Protein AF-A0AA36EM75-F1 (afdb_monomer_lite)

Radius of gyration: 27.12 Å; chains: 1; bounding box: 78×48×81 Å

Sequence (377 aa):
MSLFFTSSNNNLIIHAALSLFLTLLFSFIKITSFFLHGLHTYIHPDDVAPPNPNSSGIKAAIRRPGDATTGELKPRKKSNKFEFDENKAQIFRLKLNHNHLQSRLYFDQF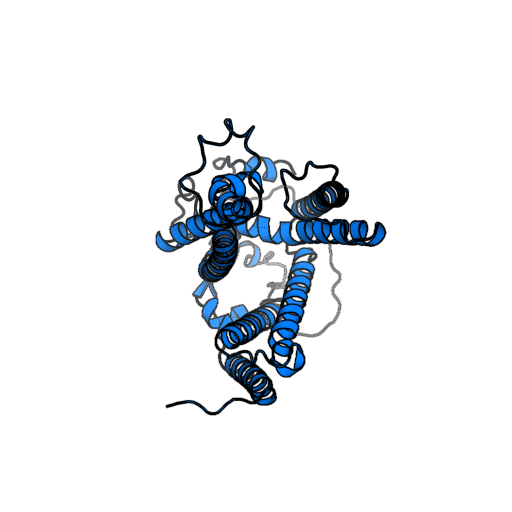RGVFNFTIVASSCLLLHNFLPSSKDSSGVLPNGTLIPILLGLLGLVRVFVTIARVSFERSASKSSEKQLSVFIGFSATVIAFLIVLQVFPNWIFDFPFESLDGYGKFCTAVFMGSLAGLLYVPATKTARAYWLGTDQIRCNLSMIHCGWFGRTLLHITYLLAIFTSLLWINPFSDLLVNKNIDTNKRSQSNHSPNIQHKDRLVGNVGMSRSDFNNFRQWCMLATGVLQMLTFRANVQMFLNEAVLSWYQRLHATCFCSPLSWFITNQ

Organism: Lactuca saligna (NCBI:txid75948)

pLDDT: mean 70.4, std 18.56, range [28.52, 93.81]

InterPro domains:
  IPR019395 Transmembrane protein 161A/B [PTHR13624] (7-363)

Foldseek 3Di:
DDDPDPFLVSLLVVLVVLLVVLLVVLVVDVVVCVLQFFFKFKDWLVLVDDDDPPDPDNPRVQDDDDDDDDDDDDDDDDDPDDDDDPVSTDIDIDGDDSVNLVSDPCSVLVSVLVSLVVSLVVSVVVLVVDDADPPDPDCRSRSVVSSVVSVVVSVVSVLVSLQVQLPDPPNDDPVLLVVLVVQLVVQLVVQLCVLVCVDPCQWAVDPNVVADPVRSNVVSNVRSNVSSSVSSVVVLLVQLLCLAAVCVQPVPPVSHDPPVLNVLSVCLVVLVVVLVVLRTNVSVVLAEAPVVVVVVVCVPDDDDDDDDPPPPRHDRHDHPVVSVVVSVVSVVVSVVSCVVSVNSSVSSSSCVVVVVVVCVVCVPRDPDVCVVVVVPD

Secondary structure (DSSP, 8-state):
-------HHHHHHHHHHHHHHHHHHHHHS-HHHHHHTT-EEEE-GGGTPPP-TT------S------------------S-----GGG-PPEEEE--HHHHHTSTTHHHHHHHHHHHHHHHHHHHHHHHSPPPTT---TTTTTTHHHHHHHHHHHHHHHHHHHHHHH-TTTS-HHHHHHHHHHHHHHHHHHHHHHTT-S-TTS-----TTS-HHHHHHHHHHHHHHHHHHHHHHHHHHHHHHHHH--SS---GGG---HHHHHHHHHHHHHHHHHHHTTSHHHHHHHB-HHHHHHHHTTS--------SSTTS-SSPBPHHHHHHHHHHHHHHHHHHHHHHHHHHHHHHHHHHHHHHHHHHTTTT---TTHHHHH--

Structure (mmCIF, N/CA/C/O backbone):
data_AF-A0AA36EM75-F1
#
_entry.id   AF-A0AA36EM75-F1
#
loop_
_atom_site.group_PDB
_atom_site.id
_atom_site.type_symbol
_atom_site.label_atom_id
_atom_site.label_alt_id
_atom_site.label_comp_id
_atom_site.label_asym_id
_atom_site.label_entity_id
_atom_site.label_seq_id
_atom_site.pdbx_PDB_ins_code
_atom_site.Cartn_x
_atom_site.Cartn_y
_atom_site.Cartn_z
_atom_site.occupancy
_atom_site.B_iso_or_equiv
_atom_site.auth_seq_id
_atom_site.auth_comp_id
_atom_site.auth_asym_id
_atom_site.auth_atom_id
_atom_site.pdbx_PDB_model_num
ATOM 1 N N . MET A 1 1 ? 39.656 9.352 5.687 1.00 34.81 1 MET A N 1
ATOM 2 C CA . MET A 1 1 ? 39.609 8.131 6.519 1.00 34.81 1 MET A CA 1
ATOM 3 C C . MET A 1 1 ? 38.860 7.066 5.724 1.00 34.81 1 MET A C 1
ATOM 5 O O . MET A 1 1 ? 37.642 6.983 5.786 1.00 34.81 1 MET A O 1
ATOM 9 N N . SER A 1 2 ? 39.584 6.379 4.840 1.00 36.06 2 SER A N 1
ATOM 10 C CA . SER A 1 2 ? 39.066 5.382 3.899 1.00 36.06 2 SER A CA 1
ATOM 11 C C . SER A 1 2 ? 38.854 4.058 4.629 1.00 36.06 2 SER A C 1
ATOM 13 O O . SER A 1 2 ? 39.817 3.411 5.038 1.00 36.06 2 SER A O 1
ATOM 15 N N . LEU A 1 3 ? 37.594 3.686 4.844 1.00 40.31 3 LEU A N 1
ATOM 16 C CA . LEU A 1 3 ? 37.234 2.437 5.509 1.00 40.31 3 LEU A CA 1
ATOM 17 C C . LEU A 1 3 ? 37.529 1.246 4.587 1.00 40.31 3 LEU A C 1
ATOM 19 O O . LEU A 1 3 ? 36.891 1.053 3.556 1.00 40.31 3 LEU A O 1
ATOM 23 N N . PHE A 1 4 ? 38.522 0.462 5.002 1.00 38.91 4 PHE A N 1
ATOM 24 C CA . PHE A 1 4 ? 38.877 -0.862 4.505 1.00 38.91 4 PHE A CA 1
ATOM 25 C C . PHE A 1 4 ? 37.699 -1.840 4.655 1.00 38.91 4 PHE A C 1
ATOM 27 O O . PHE A 1 4 ? 37.578 -2.506 5.675 1.00 38.91 4 PHE A O 1
ATOM 34 N N . PHE A 1 5 ? 36.841 -1.963 3.643 1.00 41.88 5 PHE A N 1
ATOM 35 C CA . PHE A 1 5 ? 35.889 -3.079 3.532 1.00 41.88 5 PHE A CA 1
ATOM 36 C C . PHE A 1 5 ? 35.699 -3.490 2.064 1.00 41.88 5 PHE A C 1
ATOM 38 O O . PHE A 1 5 ? 34.594 -3.529 1.542 1.00 41.88 5 PHE A O 1
ATOM 45 N N . THR A 1 6 ? 36.791 -3.803 1.369 1.00 46.12 6 THR A N 1
ATOM 46 C CA . THR A 1 6 ? 36.772 -4.266 -0.030 1.00 46.12 6 THR A CA 1
ATOM 47 C C . THR A 1 6 ? 36.966 -5.778 -0.116 1.00 46.12 6 THR A C 1
ATOM 49 O O . THR A 1 6 ? 37.925 -6.267 -0.705 1.00 46.12 6 THR A O 1
ATOM 52 N N . SER A 1 7 ? 36.056 -6.539 0.491 1.00 54.28 7 SER A N 1
ATOM 53 C CA . SER A 1 7 ? 35.880 -7.951 0.151 1.00 54.28 7 SER A CA 1
ATOM 54 C C . SER A 1 7 ? 34.394 -8.252 0.085 1.00 54.28 7 SER A C 1
ATOM 56 O O . SER A 1 7 ? 33.638 -7.900 0.985 1.00 54.28 7 SER A O 1
ATOM 58 N N . SER A 1 8 ? 33.985 -8.897 -0.998 1.00 57.06 8 SER A N 1
ATOM 59 C CA . SER A 1 8 ? 32.617 -9.314 -1.299 1.00 57.06 8 SER A CA 1
ATOM 60 C C . SER A 1 8 ? 31.908 -10.014 -0.114 1.00 57.06 8 SER A C 1
ATOM 62 O O . SER A 1 8 ? 30.738 -9.743 0.165 1.00 57.06 8 SER A O 1
ATOM 64 N N . ASN A 1 9 ? 32.637 -10.824 0.664 1.00 62.12 9 ASN A N 1
ATOM 65 C CA . ASN A 1 9 ? 32.112 -11.483 1.867 1.00 62.12 9 ASN A CA 1
ATOM 66 C C . ASN A 1 9 ? 31.755 -10.495 2.991 1.00 62.12 9 ASN A C 1
ATOM 68 O O . ASN A 1 9 ? 30.827 -10.744 3.763 1.00 62.12 9 ASN A O 1
ATOM 72 N N . ASN A 1 10 ? 32.440 -9.353 3.071 1.00 71.50 10 ASN A N 1
ATOM 73 C CA . ASN A 1 10 ? 32.190 -8.351 4.102 1.00 71.50 10 ASN A CA 1
ATOM 74 C C . ASN A 1 10 ? 30.829 -7.680 3.903 1.00 71.50 10 ASN A C 1
ATOM 76 O O . ASN A 1 10 ? 30.131 -7.433 4.881 1.00 71.50 10 ASN A O 1
ATOM 80 N N . ASN A 1 11 ? 30.405 -7.461 2.655 1.00 76.12 11 ASN A N 1
ATOM 81 C CA . ASN A 1 11 ? 29.099 -6.871 2.355 1.00 76.12 11 ASN A CA 1
ATOM 82 C C . ASN A 1 11 ? 27.956 -7.755 2.878 1.00 76.12 11 ASN A C 1
ATOM 84 O O . ASN A 1 11 ? 27.012 -7.265 3.499 1.00 76.12 11 ASN A O 1
ATOM 88 N N . LEU A 1 12 ? 28.075 -9.074 2.700 1.00 76.12 12 LEU A N 1
ATOM 89 C CA . LEU A 1 12 ? 27.094 -10.041 3.188 1.00 76.12 12 LEU A CA 1
ATOM 90 C C . LEU A 1 12 ? 27.056 -10.090 4.724 1.00 76.12 12 LEU A C 1
ATOM 92 O O . LEU A 1 12 ? 25.973 -10.075 5.313 1.00 76.12 12 LEU A O 1
ATOM 96 N N . ILE A 1 13 ? 28.224 -10.072 5.374 1.00 81.25 13 ILE A N 1
ATOM 97 C CA . ILE A 1 13 ? 28.336 -10.023 6.840 1.00 81.25 13 ILE A CA 1
ATOM 98 C C . ILE A 1 13 ? 27.715 -8.736 7.393 1.00 81.25 13 ILE A C 1
ATOM 100 O O . ILE A 1 13 ? 26.978 -8.796 8.374 1.00 81.25 13 ILE A O 1
ATOM 104 N N . ILE A 1 14 ? 27.945 -7.586 6.754 1.00 83.31 14 ILE A N 1
ATOM 105 C CA . ILE A 1 14 ? 27.372 -6.298 7.174 1.00 83.31 14 ILE A CA 1
ATOM 106 C C . ILE A 1 14 ? 25.841 -6.327 7.062 1.00 83.31 14 ILE A C 1
ATOM 108 O O . ILE A 1 14 ? 25.154 -5.914 7.998 1.00 83.31 14 ILE A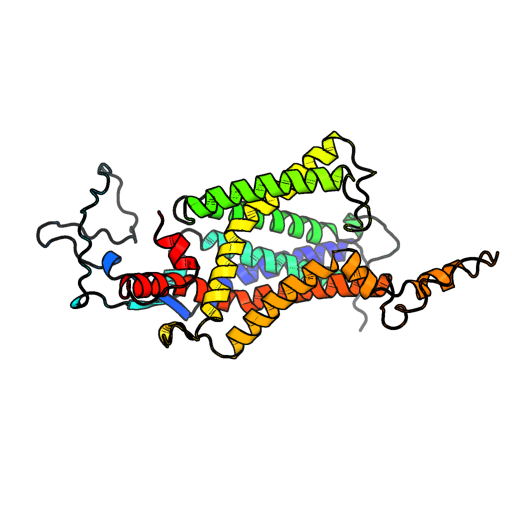 O 1
ATOM 112 N N . HIS A 1 15 ? 25.285 -6.861 5.969 1.00 82.38 15 HIS A N 1
ATOM 113 C CA . HIS A 1 15 ? 23.834 -7.015 5.822 1.00 82.38 15 HIS A CA 1
ATOM 114 C C . HIS A 1 15 ? 23.236 -7.955 6.880 1.00 82.38 15 HIS A C 1
ATOM 116 O O . HIS A 1 15 ? 22.205 -7.628 7.476 1.00 82.38 15 HIS A O 1
ATOM 122 N N . ALA A 1 16 ? 23.886 -9.090 7.149 1.00 83.06 16 ALA A N 1
ATOM 123 C CA . ALA A 1 16 ? 23.454 -10.036 8.174 1.00 83.06 16 ALA A CA 1
ATOM 124 C C . ALA A 1 16 ? 23.516 -9.414 9.581 1.00 83.06 16 ALA A C 1
ATOM 126 O O . ALA A 1 16 ? 22.522 -9.450 10.310 1.00 83.06 16 ALA A O 1
ATOM 127 N N . ALA A 1 17 ? 24.631 -8.768 9.927 1.00 86.75 17 ALA A N 1
ATOM 128 C CA . ALA A 1 17 ? 24.828 -8.092 11.205 1.00 86.75 17 ALA A CA 1
ATOM 129 C C . ALA A 1 17 ? 23.806 -6.968 11.420 1.00 86.75 17 ALA A C 1
ATOM 131 O O . ALA A 1 17 ? 23.193 -6.905 12.485 1.00 86.75 17 ALA A O 1
ATOM 132 N N . LEU A 1 18 ? 23.553 -6.135 10.401 1.00 85.94 18 LEU A N 1
ATOM 133 C CA . LEU A 1 18 ? 22.531 -5.088 10.465 1.00 85.94 18 LEU A CA 1
ATOM 134 C C . LEU A 1 18 ? 21.139 -5.686 10.695 1.00 85.94 18 LEU A C 1
ATOM 136 O O . LEU A 1 18 ? 20.403 -5.207 11.555 1.00 85.94 18 LEU A O 1
ATOM 140 N N . SER A 1 19 ? 20.775 -6.731 9.944 1.00 85.88 19 SER A N 1
ATOM 141 C CA . SER A 1 19 ? 19.455 -7.358 10.060 1.00 85.88 19 SER A CA 1
ATOM 142 C C . SER A 1 19 ? 19.228 -7.973 11.446 1.00 85.88 19 SER A C 1
ATOM 144 O O . SER A 1 19 ? 18.154 -7.799 12.029 1.00 85.88 19 SER A O 1
ATOM 146 N N . LEU A 1 20 ? 20.254 -8.619 12.011 1.00 86.94 20 LEU A N 1
ATOM 147 C CA . LEU A 1 20 ? 20.214 -9.211 13.345 1.00 86.94 20 LEU A CA 1
ATOM 148 C C . LEU A 1 20 ? 20.139 -8.120 14.412 1.00 86.94 20 LEU A C 1
ATOM 150 O O . LEU A 1 20 ? 19.282 -8.189 15.292 1.00 86.94 20 LEU A O 1
ATOM 154 N N . PHE A 1 21 ? 20.971 -7.083 14.294 1.00 89.38 21 PHE A N 1
ATOM 155 C CA . PHE A 1 21 ? 20.978 -5.949 15.210 1.00 89.38 21 PHE A CA 1
ATOM 156 C C . PHE A 1 21 ? 19.628 -5.223 15.233 1.00 89.38 21 PHE A C 1
ATOM 158 O O . PHE A 1 21 ? 19.071 -5.023 16.311 1.00 89.38 21 PHE A O 1
ATOM 165 N N . LEU A 1 22 ? 19.050 -4.890 14.070 1.00 86.44 22 LEU A N 1
ATOM 166 C CA . LEU A 1 22 ? 17.728 -4.255 14.006 1.00 86.44 22 LEU A CA 1
ATOM 167 C C . LEU A 1 22 ? 16.631 -5.166 14.561 1.00 86.44 22 LEU A C 1
ATOM 169 O O . LEU A 1 22 ? 15.759 -4.694 15.284 1.00 86.44 22 LEU A O 1
ATOM 173 N N . THR A 1 23 ? 16.662 -6.462 14.245 1.00 86.19 23 THR A N 1
ATOM 174 C CA . THR A 1 23 ? 15.656 -7.411 14.749 1.00 86.19 23 THR A CA 1
ATOM 175 C C . THR A 1 23 ? 15.714 -7.512 16.272 1.00 86.19 23 THR A C 1
ATOM 177 O O . THR A 1 23 ? 14.676 -7.485 16.936 1.00 86.19 23 THR A O 1
ATOM 180 N N . LEU A 1 24 ? 16.922 -7.569 16.833 1.00 86.62 24 LEU A N 1
ATOM 181 C CA . LEU A 1 24 ? 17.155 -7.578 18.272 1.00 86.62 24 LEU A CA 1
ATOM 182 C C . LEU A 1 24 ? 16.682 -6.261 18.900 1.00 86.62 24 LEU A C 1
ATOM 184 O O . LEU A 1 24 ? 15.889 -6.278 19.840 1.00 86.62 24 LEU A O 1
ATOM 188 N N . LEU A 1 25 ? 17.059 -5.121 18.321 1.00 86.81 25 LEU A N 1
ATOM 189 C CA . LEU A 1 25 ? 16.633 -3.796 18.767 1.00 86.81 25 LEU A CA 1
ATOM 190 C C . LEU A 1 25 ? 15.102 -3.645 18.744 1.00 86.81 25 LEU A C 1
ATOM 192 O O . LEU A 1 25 ? 14.528 -3.170 19.719 1.00 86.81 25 LEU A O 1
ATOM 196 N N . PHE A 1 26 ? 14.407 -4.114 17.705 1.00 83.06 26 PHE A N 1
ATOM 197 C CA . PHE A 1 26 ? 12.937 -4.082 17.623 1.00 83.06 26 PHE A CA 1
ATOM 198 C C . PHE A 1 26 ? 12.230 -5.125 18.501 1.00 83.06 26 PHE A C 1
ATOM 200 O O . PHE A 1 26 ? 11.021 -5.021 18.751 1.00 83.06 26 PHE A O 1
ATOM 207 N N . SER A 1 27 ? 12.954 -6.134 18.986 1.00 80.19 27 SER A N 1
ATOM 208 C CA . SER A 1 27 ? 12.448 -7.021 20.033 1.00 80.19 27 SER A CA 1
ATOM 209 C C . SER A 1 27 ? 12.312 -6.258 21.354 1.00 80.19 27 SER A C 1
ATOM 211 O O . SER A 1 27 ? 11.261 -6.327 22.000 1.00 80.19 27 SER A O 1
ATOM 213 N N . PHE A 1 28 ? 13.328 -5.455 21.694 1.00 80.56 28 PHE A N 1
ATOM 214 C CA . PHE A 1 28 ? 13.365 -4.643 22.913 1.00 80.56 28 PHE A CA 1
ATOM 215 C C . PHE A 1 28 ? 12.516 -3.373 22.814 1.00 80.56 28 PHE A C 1
ATOM 217 O O . PHE A 1 28 ? 11.754 -3.055 23.730 1.00 80.56 28 PHE A O 1
ATOM 224 N N . ILE A 1 29 ? 12.598 -2.653 21.695 1.00 78.56 29 ILE A N 1
ATOM 225 C CA . ILE A 1 29 ? 11.849 -1.417 21.489 1.00 78.56 29 ILE A CA 1
ATOM 226 C C . ILE A 1 29 ? 10.484 -1.757 20.894 1.00 78.56 29 ILE A C 1
ATOM 228 O O . ILE A 1 29 ? 10.353 -2.196 19.753 1.00 78.56 29 ILE A O 1
ATOM 232 N N . LYS A 1 30 ? 9.424 -1.492 21.657 1.00 78.06 30 LYS A N 1
ATOM 233 C CA . LYS A 1 30 ? 8.023 -1.686 21.247 1.00 78.06 30 LYS A CA 1
ATOM 234 C C . LYS A 1 30 ? 7.549 -0.589 20.272 1.00 78.06 30 LYS A C 1
ATOM 236 O O . LYS A 1 30 ? 6.484 -0.005 20.476 1.00 78.06 30 LYS A O 1
ATOM 241 N N . ILE A 1 31 ? 8.314 -0.323 19.206 1.00 77.88 31 ILE A N 1
ATOM 242 C CA . ILE A 1 31 ? 8.086 0.768 18.232 1.00 77.88 31 ILE A CA 1
ATOM 243 C C . ILE A 1 31 ? 6.677 0.703 17.649 1.00 77.88 31 ILE A C 1
ATOM 245 O O . ILE A 1 31 ? 5.968 1.705 17.634 1.00 77.88 31 ILE A O 1
ATOM 249 N N . THR A 1 32 ? 6.228 -0.487 17.244 1.00 76.69 32 THR A N 1
ATOM 250 C CA . THR A 1 32 ? 4.879 -0.689 16.699 1.00 76.69 32 THR A CA 1
ATOM 251 C C . THR A 1 32 ? 3.792 -0.228 17.669 1.00 76.69 32 THR A C 1
ATOM 253 O O . THR A 1 32 ? 2.811 0.397 17.268 1.00 76.69 32 THR A O 1
ATOM 256 N N . SER A 1 33 ? 3.968 -0.499 18.966 1.00 78.50 33 SER A N 1
ATOM 257 C CA . SER A 1 33 ? 3.004 -0.040 19.958 1.00 78.50 33 SER A CA 1
ATOM 258 C C . SER A 1 33 ? 3.120 1.448 20.233 1.00 78.50 33 SER A C 1
ATOM 260 O O . SER A 1 33 ? 2.095 2.052 20.520 1.00 78.50 33 SER A O 1
ATOM 262 N N . PHE A 1 34 ? 4.322 2.022 20.188 1.00 78.31 34 PHE A N 1
ATOM 263 C CA . PHE A 1 34 ? 4.509 3.462 20.337 1.00 78.31 34 PHE A CA 1
ATOM 264 C C . PHE A 1 34 ? 3.815 4.218 19.198 1.00 78.31 34 PHE A C 1
ATOM 266 O O . PHE A 1 34 ? 3.104 5.188 19.438 1.00 78.31 34 PHE A O 1
ATOM 273 N N . PHE A 1 35 ? 3.931 3.709 17.970 1.00 77.31 35 PHE A N 1
ATOM 274 C CA . PHE A 1 35 ? 3.297 4.288 16.790 1.00 77.31 35 PHE A CA 1
ATOM 275 C C . PHE A 1 35 ? 1.761 4.331 16.897 1.00 77.31 35 PHE A C 1
ATOM 277 O O . PHE A 1 35 ? 1.129 5.325 16.537 1.00 77.31 35 PHE A O 1
ATOM 284 N N . LEU A 1 36 ? 1.159 3.262 17.428 1.00 79.94 36 LEU A N 1
ATOM 285 C CA . LEU A 1 36 ? -0.287 3.150 17.649 1.00 79.94 36 LEU A CA 1
ATOM 286 C C . LEU A 1 36 ? -0.744 3.725 19.002 1.00 79.94 36 LEU A C 1
ATOM 288 O O . LEU A 1 36 ? -1.945 3.772 19.284 1.00 79.94 36 LEU A O 1
ATOM 292 N N . HIS A 1 37 ? 0.186 4.152 19.857 1.00 79.94 37 HIS A N 1
ATOM 293 C CA . HIS A 1 37 ? -0.147 4.650 21.182 1.00 79.94 37 HIS A CA 1
ATOM 294 C C . HIS A 1 37 ? -0.927 5.962 21.085 1.00 79.94 37 HIS A C 1
ATOM 296 O O . HIS A 1 37 ? -0.624 6.863 20.293 1.00 79.94 37 HIS A O 1
ATOM 302 N N . GLY A 1 38 ? -1.949 6.079 21.929 1.00 74.62 38 GLY A N 1
ATOM 303 C CA . GLY A 1 38 ? -2.753 7.288 22.019 1.00 74.62 38 GLY A CA 1
ATOM 304 C C . GLY A 1 38 ? -3.790 7.463 20.914 1.00 74.62 38 GLY A C 1
ATOM 305 O O . GLY A 1 38 ? -4.453 8.495 20.901 1.00 74.62 38 GLY A O 1
ATOM 306 N N . LEU A 1 39 ? -3.965 6.471 20.036 1.00 80.12 39 LEU A N 1
ATOM 307 C CA . LEU A 1 39 ? -5.123 6.407 19.148 1.00 80.12 39 LEU A CA 1
ATOM 308 C C . LEU A 1 39 ? -6.413 6.265 19.964 1.00 80.12 39 LEU A C 1
ATOM 310 O O . LEU A 1 39 ? -6.421 5.672 21.046 1.00 80.12 39 LEU A O 1
ATOM 314 N N . HIS A 1 40 ? -7.509 6.800 19.441 1.00 79.50 40 HIS A N 1
ATOM 315 C CA . HIS A 1 40 ? -8.811 6.735 20.090 1.00 79.50 40 HIS A CA 1
ATOM 316 C C . HIS A 1 40 ? -9.685 5.675 19.442 1.00 79.50 40 HIS A C 1
ATOM 318 O O . HIS A 1 40 ? -9.860 5.662 18.226 1.00 79.50 40 HIS A O 1
ATOM 324 N N . THR A 1 41 ? -10.241 4.808 20.279 1.00 78.25 41 THR A N 1
ATOM 325 C CA . THR A 1 41 ? -11.268 3.835 19.911 1.00 78.25 41 THR A CA 1
ATOM 326 C C . THR A 1 41 ? -12.541 4.129 20.675 1.00 78.25 41 THR A C 1
ATOM 328 O O . THR A 1 41 ? -12.488 4.631 21.798 1.00 78.25 41 THR A O 1
ATOM 331 N N . TYR A 1 42 ? -13.671 3.763 20.091 1.00 70.38 42 TYR A N 1
ATOM 332 C CA . TYR A 1 42 ? -14.982 4.046 20.648 1.00 70.38 42 TYR A CA 1
ATOM 333 C C . TYR A 1 42 ? -15.668 2.732 20.980 1.00 70.38 42 TYR A C 1
ATOM 335 O O . TYR A 1 42 ? -15.708 1.827 20.146 1.00 70.38 42 TYR A O 1
ATOM 343 N N . ILE A 1 43 ? -16.140 2.613 22.216 1.00 67.12 43 ILE A N 1
ATOM 344 C CA . ILE A 1 43 ? -16.919 1.459 22.664 1.00 67.12 43 ILE A CA 1
ATOM 345 C C . ILE A 1 43 ? -18.387 1.829 22.509 1.00 67.12 43 ILE A C 1
ATOM 347 O O . ILE A 1 43 ? -18.814 2.886 22.981 1.00 67.12 43 ILE A O 1
ATOM 351 N N . HIS A 1 44 ? -19.135 0.977 21.812 1.00 58.50 44 HIS A N 1
ATOM 352 C CA . HIS A 1 44 ? -20.556 1.189 21.612 1.00 58.50 44 HIS A CA 1
ATOM 353 C C . HIS A 1 44 ? -21.318 0.820 22.897 1.00 58.50 44 HIS A C 1
ATOM 355 O O . HIS A 1 44 ? -20.984 -0.188 23.522 1.00 58.50 44 HIS A O 1
ATOM 361 N N . PRO A 1 45 ? -22.346 1.585 23.298 1.00 52.69 45 PRO A N 1
ATOM 362 C CA . PRO A 1 45 ? -23.158 1.276 24.478 1.00 52.69 45 PRO A CA 1
ATOM 363 C C . PRO A 1 45 ? -23.800 -0.124 24.414 1.00 52.69 45 PRO A C 1
ATOM 365 O O . PRO A 1 45 ? -23.880 -0.794 25.438 1.00 52.69 45 PRO A O 1
ATOM 368 N N . ASP A 1 46 ? -24.147 -0.624 23.221 1.00 48.44 46 ASP A N 1
ATOM 369 C CA . ASP A 1 46 ? -24.646 -2.004 23.017 1.00 48.44 46 ASP A CA 1
ATOM 370 C C . ASP A 1 46 ? -23.668 -3.110 23.469 1.00 48.44 46 ASP A C 1
ATOM 372 O O . ASP A 1 46 ? -24.106 -4.223 23.751 1.00 48.44 46 ASP A O 1
ATOM 376 N N . ASP A 1 47 ? -22.364 -2.822 23.559 1.00 50.38 47 ASP A N 1
ATOM 377 C CA . ASP A 1 47 ? -21.351 -3.769 24.056 1.00 50.38 47 ASP A CA 1
ATOM 378 C C . ASP A 1 47 ? -21.190 -3.712 25.592 1.00 50.38 47 ASP A C 1
ATOM 380 O O . ASP A 1 47 ? -20.479 -4.534 26.177 1.00 50.38 47 ASP A O 1
ATOM 384 N N . VAL A 1 48 ? -21.825 -2.728 26.245 1.00 45.38 48 VAL A N 1
ATOM 385 C CA . VAL A 1 48 ? -21.721 -2.424 27.687 1.00 45.38 48 VAL A CA 1
ATOM 386 C C . VAL A 1 48 ? -23.075 -2.554 28.399 1.00 45.38 48 VAL A C 1
ATOM 388 O O . VAL A 1 48 ? -23.116 -2.669 29.624 1.00 45.38 48 VAL A O 1
ATOM 391 N N . ALA A 1 49 ? -24.188 -2.567 27.661 1.00 40.78 49 ALA A N 1
ATOM 392 C CA . ALA A 1 49 ? -25.518 -2.694 28.238 1.00 40.78 49 ALA A CA 1
ATOM 393 C C . ALA A 1 49 ? -25.670 -4.042 28.977 1.00 40.78 49 ALA A C 1
ATOM 395 O O . ALA A 1 49 ? -25.408 -5.099 28.391 1.00 40.78 49 ALA A O 1
ATOM 396 N N . PRO A 1 50 ? -26.105 -4.044 30.252 1.00 39.28 50 PRO A N 1
ATOM 397 C CA . PRO A 1 50 ? -26.431 -5.282 30.939 1.00 39.28 50 PRO A CA 1
ATOM 398 C C . PRO A 1 50 ? -27.596 -5.964 30.204 1.00 39.28 50 PRO A C 1
ATOM 400 O O . PRO A 1 50 ? -28.606 -5.307 29.925 1.00 39.28 50 PRO A O 1
ATOM 403 N N . PRO A 1 51 ? -27.509 -7.269 29.886 1.00 43.94 51 PRO A N 1
ATOM 404 C CA . PRO A 1 51 ? -28.709 -8.010 29.544 1.00 43.94 51 PRO A CA 1
ATOM 405 C C . PRO A 1 51 ? -29.600 -8.005 30.792 1.00 43.94 51 PRO A C 1
ATOM 407 O O . PRO A 1 51 ? -29.067 -8.043 31.896 1.00 43.94 51 PRO A O 1
ATOM 410 N N . ASN A 1 52 ? -30.916 -7.885 30.594 1.00 44.09 52 ASN A N 1
ATOM 411 C CA . ASN A 1 52 ? -32.005 -7.986 31.577 1.00 44.09 52 ASN A CA 1
ATOM 412 C C . ASN A 1 52 ? -31.603 -8.304 33.038 1.00 44.09 52 ASN A C 1
ATOM 414 O O . ASN A 1 52 ? -30.895 -9.287 33.262 1.00 44.09 52 ASN A O 1
ATOM 418 N N . PRO A 1 53 ? -32.200 -7.643 34.052 1.00 47.84 53 PRO A N 1
ATOM 419 C CA . PRO A 1 53 ? -31.904 -7.888 35.473 1.00 47.84 53 PRO A CA 1
ATOM 420 C C . PRO A 1 53 ? -32.078 -9.349 35.950 1.00 47.84 53 PRO A C 1
ATOM 422 O O . PRO A 1 53 ? -31.660 -9.675 37.054 1.00 47.84 53 PRO A O 1
ATOM 425 N N . ASN A 1 54 ? -32.618 -10.244 35.112 1.00 47.38 54 ASN A N 1
ATOM 426 C CA . ASN A 1 54 ? -32.803 -11.671 35.386 1.00 47.38 54 ASN A CA 1
ATOM 427 C C . ASN A 1 54 ? -31.825 -12.615 34.652 1.00 47.38 54 ASN A C 1
ATOM 429 O O . ASN A 1 54 ? -32.032 -13.826 34.683 1.00 47.38 54 ASN A O 1
ATOM 433 N N . SER A 1 55 ? -30.778 -12.126 33.976 1.00 41.53 55 SER A N 1
ATOM 434 C CA . SER A 1 55 ? -29.773 -13.001 33.349 1.00 41.53 55 SER A CA 1
ATOM 435 C C . SER A 1 55 ? -28.367 -12.710 33.865 1.00 41.53 55 SER A C 1
ATOM 437 O O . SER A 1 55 ? -27.693 -11.785 33.412 1.00 41.53 55 SER A O 1
ATOM 439 N N . SER A 1 56 ? -27.912 -13.535 34.805 1.00 36.56 56 SER A N 1
ATOM 440 C CA . SER A 1 56 ? -26.531 -13.585 35.276 1.00 36.56 56 SER A CA 1
ATOM 441 C C . SER A 1 56 ? -25.607 -14.079 34.158 1.00 36.56 56 SER A C 1
ATOM 443 O O . SER A 1 56 ? -25.486 -15.269 33.879 1.00 36.56 56 SER A O 1
ATOM 445 N N . GLY A 1 57 ? -24.938 -13.146 33.485 1.00 34.69 57 GLY A N 1
ATOM 446 C CA . GLY A 1 57 ? -23.922 -13.493 32.498 1.00 34.69 57 GLY A CA 1
ATOM 447 C C . GLY A 1 57 ? -23.368 -12.281 31.771 1.00 34.69 57 GLY A C 1
ATOM 448 O O . GLY A 1 57 ? -23.801 -11.962 30.668 1.00 34.69 57 GLY A O 1
ATOM 449 N N . ILE A 1 58 ? -22.371 -11.625 32.365 1.00 38.12 58 ILE A N 1
ATOM 450 C CA . ILE A 1 58 ? -21.537 -10.636 31.675 1.00 38.12 58 ILE A CA 1
ATOM 451 C C . ILE A 1 58 ? -20.794 -11.370 30.551 1.00 38.12 58 ILE A C 1
ATOM 453 O O . ILE A 1 58 ? -19.843 -12.107 30.805 1.00 38.12 58 ILE A O 1
ATOM 457 N N . LYS A 1 59 ? -21.209 -11.186 29.295 1.00 43.00 59 LYS A N 1
ATOM 458 C CA . LYS A 1 59 ? -20.456 -11.648 28.117 1.00 43.00 59 LYS A CA 1
ATOM 459 C C . LYS A 1 59 ? -19.824 -10.451 27.409 1.00 43.00 59 LYS A C 1
ATOM 461 O O . LYS A 1 59 ? -20.096 -10.173 26.249 1.00 43.00 59 LYS A O 1
ATOM 466 N N . ALA A 1 60 ? -18.949 -9.752 28.130 1.00 36.78 60 ALA A N 1
ATOM 467 C CA . ALA A 1 60 ? -17.998 -8.839 27.514 1.00 36.78 60 ALA A CA 1
ATOM 468 C C . ALA A 1 60 ? -17.110 -9.631 26.537 1.00 36.78 60 ALA A C 1
ATOM 470 O O . ALA A 1 60 ? -16.600 -10.704 26.872 1.00 36.78 60 ALA A O 1
ATOM 471 N N . ALA A 1 61 ? -16.893 -9.098 25.336 1.00 37.56 61 ALA A N 1
ATOM 472 C CA . ALA A 1 61 ? -16.056 -9.683 24.285 1.00 37.56 61 ALA A CA 1
ATOM 473 C C . ALA A 1 61 ? -14.538 -9.671 24.601 1.00 37.56 61 ALA A C 1
ATOM 475 O O . ALA A 1 61 ? -13.706 -9.678 23.697 1.00 37.56 61 ALA A O 1
ATOM 476 N N . ILE A 1 62 ? -14.162 -9.679 25.883 1.00 38.88 62 ILE A N 1
ATOM 477 C CA . ILE A 1 62 ? -12.800 -9.900 26.372 1.00 38.88 62 ILE A CA 1
ATOM 478 C C . ILE A 1 62 ? -12.851 -11.172 27.224 1.00 38.88 62 ILE A C 1
ATOM 480 O O . ILE A 1 62 ? -13.016 -11.125 28.442 1.00 38.88 62 ILE A O 1
ATOM 484 N N . ARG A 1 63 ? -12.766 -12.338 26.573 1.00 34.09 63 ARG A N 1
ATOM 485 C CA . ARG A 1 63 ? -12.626 -13.616 27.283 1.00 34.09 63 ARG A CA 1
ATOM 486 C C . ARG A 1 63 ? -11.246 -13.662 27.946 1.00 34.09 63 ARG A C 1
ATOM 488 O O . ARG A 1 63 ? -10.235 -13.718 27.251 1.00 34.09 63 ARG A O 1
ATOM 495 N N . ARG A 1 64 ? -11.205 -13.671 29.282 1.00 31.08 64 ARG A N 1
ATOM 496 C CA . ARG A 1 64 ? -10.092 -14.286 30.027 1.00 31.08 64 ARG A CA 1
ATOM 497 C C . ARG A 1 64 ? -10.083 -15.792 29.710 1.00 31.08 64 ARG A C 1
ATOM 499 O O . ARG A 1 64 ? -11.169 -16.356 29.565 1.00 31.08 64 ARG A O 1
ATOM 506 N N . PRO A 1 65 ? -8.916 -16.445 29.581 1.00 32.19 65 PRO A N 1
ATOM 507 C CA . PRO A 1 65 ? -8.865 -17.893 29.437 1.00 32.19 65 PRO A CA 1
ATOM 508 C C . PRO A 1 65 ? -9.342 -18.527 30.752 1.00 32.19 65 PRO A C 1
ATOM 510 O O . PRO A 1 65 ? -8.782 -18.262 31.811 1.00 32.19 65 PRO A O 1
ATOM 513 N N . GLY A 1 66 ? -10.422 -19.296 30.672 1.00 28.52 66 GLY A N 1
ATOM 514 C CA . GLY A 1 66 ? -11.039 -20.040 31.765 1.00 28.52 66 GLY A CA 1
ATOM 515 C C . GLY A 1 66 ? -11.915 -21.144 31.173 1.00 28.52 66 GLY A C 1
ATOM 516 O O . GLY A 1 66 ? -12.454 -20.972 30.078 1.00 28.52 66 GLY A O 1
ATOM 517 N N . ASP A 1 67 ? -11.958 -22.273 31.869 1.00 28.97 67 ASP A N 1
ATOM 518 C CA . ASP A 1 67 ? -12.099 -23.628 31.337 1.00 28.97 67 ASP A CA 1
ATOM 519 C C . ASP A 1 67 ? -13.267 -23.927 30.393 1.00 28.97 67 ASP A C 1
ATOM 521 O O . ASP A 1 67 ? -14.402 -23.468 30.528 1.00 28.97 67 ASP A O 1
ATOM 525 N N . ALA A 1 68 ? -12.948 -24.785 29.425 1.00 42.34 68 ALA A N 1
ATOM 526 C CA . ALA A 1 68 ? -13.872 -25.365 28.475 1.00 42.34 68 ALA A CA 1
ATOM 527 C C . ALA A 1 68 ? -14.814 -26.350 29.174 1.00 42.34 68 ALA A C 1
ATOM 529 O O . ALA A 1 68 ? -14.456 -27.502 29.370 1.00 42.34 68 ALA A O 1
ATOM 530 N N . THR A 1 69 ? -16.045 -25.934 29.462 1.00 33.56 69 THR A N 1
ATOM 531 C CA . THR A 1 69 ? -17.174 -26.865 29.576 1.00 33.56 69 THR A CA 1
ATOM 532 C C . THR A 1 69 ? -18.470 -26.207 29.089 1.00 33.56 69 THR A C 1
ATOM 534 O O . THR A 1 69 ? -18.920 -25.194 29.608 1.00 33.56 69 THR A O 1
ATOM 537 N N . THR A 1 70 ? -19.034 -26.807 28.035 1.00 42.34 70 THR A N 1
ATOM 538 C CA . THR A 1 70 ? -20.464 -26.830 27.657 1.00 42.34 70 THR A CA 1
ATOM 539 C C . THR A 1 70 ? -21.257 -25.514 27.625 1.00 42.34 70 THR A C 1
ATOM 541 O O . THR A 1 70 ? -21.704 -24.990 28.638 1.00 42.34 70 THR A O 1
ATOM 544 N N . GLY A 1 71 ? -21.581 -25.054 26.411 1.00 32.59 71 GLY A N 1
ATOM 545 C CA . GLY A 1 71 ? -22.630 -24.057 26.189 1.00 32.59 71 GLY A CA 1
ATOM 546 C C . GLY A 1 71 ? -22.934 -23.866 24.705 1.00 32.59 71 GLY A C 1
ATOM 547 O O . GLY A 1 71 ? -22.236 -23.116 24.022 1.00 32.59 71 GLY A O 1
ATOM 548 N N . GLU A 1 72 ? -23.964 -24.558 24.218 1.00 29.11 72 GLU A N 1
ATOM 549 C CA . GLU A 1 72 ? -24.476 -24.486 22.847 1.00 29.11 72 GLU A CA 1
ATOM 550 C C . GLU A 1 72 ? -24.777 -23.046 22.389 1.00 29.11 72 GLU A C 1
ATOM 552 O O . GLU A 1 72 ? -25.353 -22.221 23.105 1.00 29.11 72 GLU A O 1
ATOM 557 N N . LEU A 1 73 ? -24.394 -22.748 21.147 1.00 35.34 73 LEU A N 1
ATOM 558 C CA . LEU A 1 73 ? -24.637 -21.481 20.462 1.00 35.34 73 LEU A CA 1
ATOM 559 C C . LEU A 1 73 ? -26.095 -21.408 19.977 1.00 35.34 73 LEU A C 1
ATOM 561 O O . LEU A 1 73 ? -26.420 -21.912 18.905 1.00 35.34 73 LEU A O 1
ATOM 565 N N . LYS A 1 74 ? -26.977 -20.731 20.723 1.00 31.31 74 LYS A N 1
ATOM 566 C CA . LYS A 1 74 ? -28.307 -20.345 20.213 1.00 31.31 74 LYS A CA 1
ATOM 567 C C . LYS A 1 74 ? -28.200 -19.149 19.246 1.00 31.31 74 LYS A C 1
ATOM 569 O O . LYS A 1 74 ? -27.580 -18.144 19.603 1.00 31.31 74 LYS A O 1
ATOM 574 N N . PRO A 1 75 ? -28.819 -19.201 18.050 1.00 36.34 75 PRO A N 1
ATOM 575 C CA . PRO A 1 75 ? -28.815 -18.089 17.103 1.00 36.34 75 PRO A CA 1
ATOM 576 C C . PRO A 1 75 ? -29.716 -16.929 17.561 1.00 36.34 75 PRO A C 1
ATOM 578 O O . PRO A 1 75 ? -30.781 -17.118 18.150 1.00 36.34 75 PRO A O 1
ATOM 581 N N . ARG A 1 76 ? -29.266 -15.704 17.265 1.00 36.66 76 ARG A N 1
ATOM 582 C CA . ARG A 1 76 ? -29.909 -14.419 17.588 1.00 36.66 76 ARG A CA 1
ATOM 583 C C . ARG A 1 76 ? -31.298 -14.318 16.937 1.00 36.66 76 ARG A C 1
ATOM 585 O O . ARG A 1 76 ? -31.391 -14.195 15.718 1.00 36.66 76 ARG A O 1
ATOM 592 N N . LYS A 1 77 ? -32.374 -14.305 17.736 1.00 33.16 77 LYS A N 1
ATOM 593 C CA . LYS A 1 77 ? -33.708 -13.882 17.270 1.00 33.16 77 LYS A CA 1
ATOM 594 C C . LYS A 1 77 ? -33.659 -12.382 16.941 1.00 33.16 77 LYS A C 1
ATOM 596 O O . LYS A 1 77 ? -33.359 -11.576 17.818 1.00 33.16 77 LYS A O 1
ATOM 601 N N . LYS A 1 78 ? -33.921 -12.008 15.683 1.00 37.41 78 LYS A N 1
ATOM 602 C CA . LYS A 1 78 ? -34.182 -10.614 15.280 1.00 37.41 78 LYS A CA 1
ATOM 603 C C . LYS A 1 78 ? -35.513 -10.181 15.909 1.00 37.41 78 LYS A C 1
ATOM 605 O O . LYS A 1 78 ? -36.544 -10.748 15.561 1.00 37.41 78 LYS A O 1
ATOM 610 N N . SER A 1 79 ? -35.498 -9.214 16.828 1.00 33.78 79 SER A N 1
ATOM 611 C CA . SER A 1 79 ? -36.709 -8.472 17.194 1.00 33.78 79 SER A CA 1
ATOM 612 C C . SER A 1 79 ? -36.902 -7.330 16.189 1.00 33.78 79 SER A C 1
ATOM 614 O O . SER A 1 79 ? -35.954 -6.630 15.841 1.00 33.78 79 SER A O 1
ATOM 616 N N . ASN A 1 80 ? -38.129 -7.169 15.690 1.00 34.91 80 ASN A N 1
ATOM 617 C CA . ASN A 1 80 ? -38.485 -6.240 14.606 1.00 34.91 80 ASN A CA 1
ATOM 618 C C . ASN A 1 80 ? -38.746 -4.794 15.069 1.00 34.91 80 ASN A C 1
ATOM 620 O O . ASN A 1 80 ? -39.352 -4.014 14.343 1.00 34.91 80 ASN A O 1
ATOM 624 N N . LYS A 1 81 ? -38.291 -4.408 16.262 1.00 39.66 81 LYS A N 1
ATOM 625 C CA . LYS A 1 81 ? -38.385 -3.024 16.731 1.00 39.66 81 LYS A CA 1
ATOM 626 C C . LYS A 1 81 ? -37.097 -2.684 17.472 1.00 39.66 81 LYS A C 1
ATOM 628 O O . LYS A 1 81 ? -36.887 -3.125 18.598 1.00 39.66 81 LYS A O 1
ATOM 633 N N . PHE A 1 82 ? -36.193 -1.995 16.780 1.00 46.06 82 PHE A N 1
ATOM 634 C CA . PHE A 1 82 ? -34.964 -1.472 17.366 1.00 46.06 82 PHE A CA 1
ATOM 635 C C . PHE A 1 82 ? -35.302 -0.102 17.962 1.00 46.06 82 PHE A C 1
ATOM 637 O O . PHE A 1 82 ? -35.289 0.903 17.259 1.00 46.06 82 PHE A O 1
ATOM 644 N N . GLU A 1 83 ? -35.713 -0.080 19.228 1.00 40.84 83 GLU A N 1
ATOM 645 C CA . GLU A 1 83 ? -35.940 1.162 19.970 1.00 40.84 83 GLU A CA 1
ATOM 646 C C . GLU A 1 83 ? -34.598 1.574 20.583 1.00 40.84 83 GLU A C 1
ATOM 648 O O . GLU A 1 83 ? -34.069 0.911 21.475 1.00 40.84 83 GLU A O 1
ATOM 653 N N . PHE A 1 84 ? -33.988 2.604 20.003 1.00 47.94 84 PHE A N 1
ATOM 654 C CA . PHE A 1 84 ? -32.706 3.133 20.445 1.00 47.94 84 PHE A CA 1
ATOM 655 C C . PHE A 1 84 ? -32.931 4.025 21.673 1.00 47.94 84 PHE A C 1
ATOM 657 O O . PHE A 1 84 ? -33.576 5.066 21.576 1.00 47.94 84 PHE A O 1
ATOM 664 N N . ASP A 1 85 ? -32.429 3.597 22.834 1.00 50.94 85 ASP A N 1
ATOM 665 C CA . ASP A 1 85 ? -32.529 4.341 24.095 1.00 50.94 85 ASP A CA 1
ATOM 666 C C . ASP A 1 85 ? -31.462 5.449 24.136 1.00 50.94 85 ASP A C 1
ATOM 668 O O . ASP A 1 85 ? -30.314 5.231 24.539 1.00 50.94 85 ASP A O 1
ATOM 672 N N . GLU A 1 86 ? -31.847 6.642 23.683 1.00 51.94 86 GLU A N 1
ATOM 673 C CA . GLU A 1 86 ? -30.989 7.830 23.586 1.00 51.94 86 GLU A CA 1
ATOM 674 C C . GLU A 1 86 ? -30.382 8.231 24.945 1.00 51.94 86 GLU A C 1
ATOM 676 O O . GLU A 1 86 ? -29.232 8.666 25.012 1.00 51.94 86 GLU A O 1
ATOM 681 N N . ASN A 1 87 ? -31.087 7.959 26.051 1.00 52.19 87 ASN A N 1
ATOM 682 C CA . ASN A 1 87 ? -30.646 8.300 27.407 1.00 52.19 87 ASN A CA 1
ATOM 683 C C . ASN A 1 87 ? -29.528 7.385 27.940 1.00 52.19 87 ASN A C 1
ATOM 685 O O . ASN A 1 87 ? -28.827 7.759 28.883 1.00 52.19 87 ASN A O 1
ATOM 689 N N . LYS A 1 88 ? -29.331 6.198 27.348 1.00 51.88 88 LYS A N 1
ATOM 690 C CA . LYS A 1 88 ? -28.239 5.268 27.703 1.00 51.88 88 LYS A CA 1
ATOM 691 C C . LYS A 1 88 ? -27.092 5.269 26.696 1.00 51.88 88 LYS A C 1
ATOM 693 O O . LYS A 1 88 ? -26.083 4.592 26.909 1.00 51.88 88 LYS A O 1
ATOM 698 N N . ALA A 1 89 ? -27.214 6.021 25.606 1.00 53.69 89 ALA A N 1
ATOM 699 C CA . ALA A 1 89 ? -26.278 5.961 24.499 1.00 53.69 89 ALA A CA 1
ATOM 700 C C . ALA A 1 89 ? -25.095 6.929 24.663 1.00 53.69 89 ALA A C 1
ATOM 702 O O . ALA A 1 89 ? -24.878 7.826 23.852 1.00 53.69 89 ALA A O 1
ATOM 703 N N . GLN A 1 90 ? -24.292 6.745 25.711 1.00 58.62 90 GLN A N 1
ATOM 704 C CA . GLN A 1 90 ? -23.014 7.448 25.835 1.00 58.62 90 GLN A CA 1
ATOM 705 C C . GLN A 1 90 ? -21.903 6.649 25.144 1.00 58.62 90 GLN A C 1
ATOM 707 O O . GLN A 1 90 ? -21.658 5.487 25.468 1.00 58.62 90 GLN A O 1
ATOM 712 N N . ILE A 1 91 ? -21.206 7.274 24.190 1.00 65.12 91 ILE A N 1
ATOM 713 C CA . ILE A 1 91 ? -19.998 6.696 23.595 1.00 65.12 91 ILE A CA 1
ATOM 714 C C . ILE A 1 91 ? -18.810 6.952 24.519 1.00 65.12 91 ILE A C 1
ATOM 716 O O . ILE A 1 91 ? -18.392 8.093 24.725 1.00 65.12 91 ILE A O 1
ATOM 720 N N . PHE A 1 92 ? -18.181 5.874 24.983 1.00 67.06 92 PHE A N 1
ATOM 721 C CA . PHE A 1 92 ? -16.918 5.968 25.704 1.00 67.06 92 PHE A CA 1
ATOM 722 C C . PHE A 1 92 ? -15.743 6.044 24.724 1.00 67.06 92 PHE A C 1
ATOM 724 O O . PHE A 1 92 ? -15.487 5.120 23.946 1.00 67.06 92 PHE A O 1
ATOM 731 N N . ARG A 1 93 ? -14.997 7.154 24.783 1.00 70.94 93 ARG A N 1
ATOM 732 C CA . ARG A 1 93 ? -13.731 7.336 24.061 1.00 70.94 93 ARG A CA 1
ATOM 733 C C . ARG A 1 93 ? -12.598 6.715 24.873 1.00 70.94 93 ARG A C 1
ATOM 735 O O . ARG A 1 93 ? -12.124 7.301 25.842 1.00 70.94 93 ARG A O 1
ATOM 742 N N . LEU A 1 94 ? -12.121 5.552 24.447 1.00 77.19 94 LEU A N 1
ATOM 743 C CA . LEU A 1 94 ? -10.973 4.887 25.055 1.00 77.19 94 LEU A CA 1
ATOM 744 C C . LEU A 1 94 ? -9.689 5.279 24.316 1.00 77.19 94 LEU A C 1
ATOM 746 O O . LEU A 1 94 ? -9.591 5.145 23.094 1.00 77.19 94 LEU A O 1
ATOM 750 N N . LYS A 1 95 ? -8.680 5.744 25.056 1.00 79.44 95 LYS A N 1
ATOM 751 C CA . LYS A 1 95 ? -7.322 5.928 24.532 1.00 79.44 95 LYS A CA 1
ATOM 752 C C . LYS A 1 95 ? -6.611 4.574 24.534 1.00 79.44 95 LYS A C 1
ATOM 754 O O . LYS A 1 95 ? -6.485 3.941 25.582 1.00 79.44 95 LYS A O 1
ATOM 759 N N . LEU A 1 96 ? -6.141 4.128 23.372 1.00 76.62 96 LEU A N 1
ATOM 760 C CA . LEU A 1 96 ? -5.435 2.859 23.229 1.00 76.62 96 LEU A CA 1
ATOM 761 C C . LEU A 1 96 ? -4.114 2.898 24.003 1.00 76.62 96 LEU A C 1
ATOM 763 O O . LEU A 1 96 ? -3.152 3.574 23.624 1.00 76.62 96 LEU A O 1
ATOM 767 N N . ASN A 1 97 ? -4.095 2.149 25.104 1.00 81.12 97 ASN A N 1
ATOM 768 C CA . ASN A 1 97 ? -2.903 1.871 25.890 1.00 81.12 97 ASN A CA 1
ATOM 769 C C . ASN A 1 97 ? -2.214 0.590 25.385 1.00 81.12 97 ASN A C 1
ATOM 771 O O . ASN A 1 97 ? -2.821 -0.217 24.681 1.00 81.12 97 ASN A O 1
ATOM 775 N N . HIS A 1 98 ? -0.957 0.381 25.776 1.00 75.19 98 HIS A N 1
ATOM 776 C CA . HIS A 1 98 ? -0.143 -0.760 25.356 1.00 75.19 98 HIS A CA 1
ATOM 777 C C . HIS A 1 98 ? -0.850 -2.109 25.577 1.00 75.19 98 HIS A C 1
ATOM 779 O O . HIS A 1 98 ? -0.918 -2.938 24.672 1.00 75.19 98 HIS A O 1
ATOM 785 N N . ASN A 1 99 ? -1.478 -2.277 26.743 1.00 77.81 99 ASN A N 1
ATOM 786 C CA . ASN A 1 99 ? -2.181 -3.508 27.110 1.00 77.81 99 ASN A CA 1
ATOM 787 C C . ASN A 1 99 ? -3.444 -3.744 26.260 1.00 77.81 99 ASN A C 1
ATOM 789 O O . ASN A 1 99 ? -3.785 -4.885 25.964 1.00 77.81 99 ASN A O 1
ATOM 793 N N . HIS A 1 100 ? -4.122 -2.674 25.826 1.00 78.88 100 HIS A N 1
ATOM 794 C CA . HIS A 1 100 ? -5.290 -2.770 24.942 1.00 78.88 100 HIS A CA 1
ATOM 795 C C . HIS A 1 100 ? -4.910 -3.092 23.496 1.00 78.88 100 HIS A C 1
ATOM 797 O O . HIS A 1 100 ? -5.706 -3.684 22.773 1.00 78.88 100 HIS A O 1
ATOM 803 N N . LEU A 1 101 ? -3.717 -2.683 23.059 1.00 78.50 101 LEU A N 1
ATOM 804 C CA . LEU A 1 101 ? -3.194 -3.048 21.745 1.00 78.50 101 LEU A CA 1
ATOM 805 C C . LEU A 1 101 ? -2.793 -4.524 21.715 1.00 78.50 101 LEU A C 1
ATOM 807 O O . LEU A 1 101 ? -3.154 -5.228 20.777 1.00 78.50 101 LEU A O 1
ATOM 811 N N . GLN A 1 102 ? -2.127 -5.003 22.769 1.00 78.56 102 GLN A N 1
ATOM 812 C CA . GLN A 1 102 ? -1.659 -6.387 22.863 1.00 78.56 102 GLN A CA 1
ATOM 813 C C . GLN A 1 102 ? -2.799 -7.418 22.891 1.00 78.56 102 GLN A C 1
ATOM 815 O O . GLN A 1 102 ? -2.623 -8.528 22.405 1.00 78.56 102 GLN A O 1
ATOM 820 N N . SER A 1 103 ? -3.980 -7.065 23.405 1.00 80.12 103 SER A N 1
ATOM 821 C CA . SER A 1 103 ? -5.131 -7.978 23.448 1.00 80.12 103 SER A CA 1
ATOM 822 C C . SER A 1 103 ? -5.890 -8.118 22.119 1.00 80.12 103 SER A C 1
ATOM 824 O O . SER A 1 103 ? -6.859 -8.876 22.043 1.00 80.12 103 SER A O 1
ATOM 826 N N . ARG A 1 104 ? -5.497 -7.400 21.056 1.00 78.88 104 ARG A N 1
ATOM 827 C CA . ARG A 1 104 ? -6.158 -7.478 19.741 1.00 78.88 104 ARG A CA 1
ATOM 828 C C . ARG A 1 104 ? -5.667 -8.692 18.944 1.00 78.88 104 ARG A C 1
ATOM 830 O O . ARG A 1 104 ? -4.470 -8.911 18.804 1.00 78.88 104 ARG A O 1
ATOM 837 N N . LEU A 1 105 ? -6.609 -9.404 18.319 1.00 79.00 105 LEU A N 1
ATOM 838 C CA . LEU A 1 105 ? -6.416 -10.696 17.636 1.00 79.00 105 LEU A CA 1
ATOM 839 C C . LEU A 1 105 ? -5.263 -10.740 16.609 1.00 79.00 105 LEU A C 1
ATOM 841 O O . LEU A 1 105 ? -4.615 -11.772 16.456 1.00 79.00 105 LEU A O 1
ATOM 845 N N . TYR A 1 106 ? -4.991 -9.629 15.915 1.00 81.12 106 TYR A N 1
ATOM 846 C CA . TYR A 1 106 ? -3.973 -9.546 14.855 1.00 81.12 106 TYR A CA 1
ATOM 847 C C . TYR A 1 106 ? -2.768 -8.670 15.209 1.00 81.12 106 TYR A C 1
ATOM 849 O O . TYR A 1 106 ? -1.937 -8.393 14.342 1.00 81.12 106 TYR A O 1
ATOM 857 N N . PHE A 1 107 ? -2.643 -8.233 16.465 1.00 83.88 107 PHE A N 1
ATOM 858 C CA . PHE A 1 107 ? -1.576 -7.314 16.857 1.00 83.88 107 PHE A CA 1
ATOM 859 C C . PHE A 1 107 ? -0.181 -7.932 16.711 1.00 83.88 107 PHE A C 1
ATOM 861 O O . PHE A 1 107 ? 0.721 -7.279 16.190 1.00 83.88 107 PHE A O 1
ATOM 868 N N . ASP A 1 108 ? -0.009 -9.205 17.072 1.00 84.25 108 ASP A N 1
ATOM 869 C CA . ASP A 1 108 ? 1.286 -9.887 16.952 1.00 84.25 108 ASP A CA 1
ATOM 870 C C . ASP A 1 108 ? 1.711 -10.085 15.492 1.00 84.25 108 ASP A C 1
ATOM 872 O O . ASP A 1 108 ? 2.882 -9.913 15.143 1.00 84.25 108 ASP A O 1
ATOM 876 N N . GLN A 1 109 ? 0.752 -10.378 14.609 1.00 86.06 109 GLN A N 1
ATOM 877 C CA . GLN A 1 109 ? 1.005 -10.488 13.170 1.00 86.06 109 GLN A CA 1
ATOM 878 C C . GLN A 1 109 ? 1.393 -9.128 12.586 1.00 86.06 109 GLN A C 1
ATOM 880 O O . GLN A 1 109 ? 2.377 -9.039 11.851 1.00 86.06 109 GLN A O 1
ATOM 885 N N . PHE A 1 110 ? 0.681 -8.065 12.972 1.00 84.75 110 PHE A N 1
ATOM 886 C CA . PHE A 1 110 ? 1.002 -6.698 12.573 1.00 84.75 110 PHE A CA 1
ATOM 887 C C . PHE A 1 110 ? 2.392 -6.270 13.060 1.00 84.75 110 PHE A C 1
ATOM 889 O O . PHE A 1 110 ? 3.188 -5.777 12.265 1.00 84.75 110 PHE A O 1
ATOM 896 N N . ARG A 1 111 ? 2.729 -6.524 14.331 1.00 86.06 111 ARG A N 1
ATOM 897 C CA . ARG A 1 111 ? 4.057 -6.247 14.899 1.00 86.06 111 ARG A CA 1
ATOM 898 C C . ARG A 1 111 ? 5.162 -6.982 14.145 1.00 86.06 111 ARG A C 1
ATOM 900 O O . ARG A 1 111 ? 6.178 -6.377 13.813 1.00 86.06 111 ARG A O 1
ATOM 907 N N . GLY A 1 112 ? 4.956 -8.264 13.844 1.00 85.38 112 GLY A N 1
ATOM 908 C CA . GLY A 1 112 ? 5.915 -9.061 13.084 1.00 85.38 112 GLY A CA 1
ATOM 909 C C . GLY A 1 112 ? 6.145 -8.524 11.670 1.00 85.38 112 GLY A C 1
ATOM 910 O O . GLY A 1 112 ? 7.291 -8.422 11.242 1.00 85.38 112 GLY A O 1
ATOM 911 N N . VAL A 1 113 ? 5.076 -8.149 10.963 1.00 87.06 113 VAL A N 1
ATOM 912 C CA . VAL A 1 113 ? 5.162 -7.567 9.614 1.00 87.06 113 VAL A CA 1
ATOM 913 C C . VAL A 1 113 ? 5.817 -6.187 9.644 1.00 87.06 113 VAL A C 1
ATOM 915 O O . VAL A 1 113 ? 6.719 -5.939 8.854 1.00 87.06 113 VAL A O 1
ATOM 918 N N . PHE A 1 114 ? 5.425 -5.320 10.579 1.00 86.12 114 PHE A N 1
ATOM 919 C CA . PHE A 1 114 ? 5.959 -3.964 10.715 1.00 86.12 114 PHE A CA 1
ATOM 920 C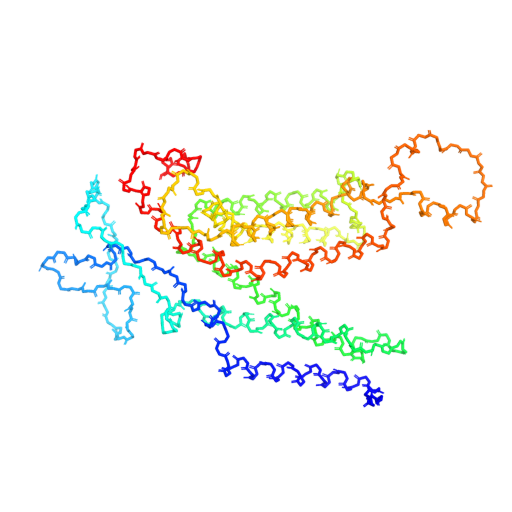 C . PHE A 1 114 ? 7.464 -3.953 11.008 1.00 86.12 114 PHE A C 1
ATOM 922 O O . PHE A 1 114 ? 8.224 -3.219 10.384 1.00 86.12 114 PHE A O 1
ATOM 929 N N . ASN A 1 115 ? 7.920 -4.793 11.938 1.00 86.56 115 ASN A N 1
ATOM 930 C CA . ASN A 1 115 ? 9.348 -4.902 12.231 1.00 86.56 115 ASN A CA 1
ATOM 931 C C . ASN A 1 115 ? 10.113 -5.439 11.016 1.00 86.56 115 ASN A C 1
ATOM 933 O O . ASN A 1 115 ? 11.178 -4.929 10.677 1.00 86.56 115 ASN A O 1
ATOM 937 N N . PHE A 1 116 ? 9.550 -6.438 10.334 1.00 85.56 116 PHE A N 1
ATOM 938 C CA . PHE A 1 116 ? 10.173 -7.044 9.166 1.00 85.56 116 PHE A CA 1
ATOM 939 C C . PHE A 1 116 ? 10.302 -6.061 7.989 1.00 85.56 116 PHE A C 1
ATOM 941 O O . PHE A 1 116 ? 11.347 -6.025 7.344 1.00 85.56 116 PHE A O 1
ATOM 948 N N . THR A 1 117 ? 9.287 -5.232 7.717 1.00 85.19 117 THR A N 1
ATOM 949 C CA . THR A 1 117 ? 9.348 -4.233 6.635 1.00 85.19 117 THR A CA 1
ATOM 950 C C . THR A 1 117 ? 10.399 -3.163 6.898 1.00 85.19 117 THR A C 1
ATOM 952 O O . THR A 1 117 ? 11.085 -2.759 5.959 1.00 85.19 117 THR A O 1
ATOM 955 N N . ILE A 1 118 ? 10.581 -2.737 8.153 1.00 85.56 118 ILE A N 1
ATOM 956 C CA . ILE A 1 118 ? 11.652 -1.800 8.514 1.00 85.56 118 ILE A CA 1
ATOM 957 C C . ILE A 1 118 ? 13.020 -2.459 8.324 1.00 85.56 118 ILE A C 1
ATOM 959 O O . ILE A 1 118 ? 13.870 -1.871 7.665 1.00 85.56 118 ILE A O 1
ATOM 963 N N . VAL A 1 119 ? 13.217 -3.688 8.819 1.00 87.56 119 VAL A N 1
ATOM 964 C CA . VAL A 1 119 ? 14.475 -4.437 8.626 1.00 87.56 119 VAL A CA 1
ATOM 965 C C . VAL A 1 119 ? 14.810 -4.566 7.138 1.00 87.56 119 VAL A C 1
ATOM 967 O O . VAL A 1 119 ? 15.910 -4.206 6.724 1.00 87.56 119 VAL A O 1
ATOM 970 N N . ALA A 1 120 ? 13.855 -5.018 6.320 1.00 86.12 120 ALA A N 1
ATOM 971 C CA . ALA A 1 120 ? 14.052 -5.181 4.882 1.00 86.12 120 ALA A CA 1
ATOM 972 C C . ALA A 1 120 ? 14.359 -3.842 4.186 1.00 86.12 120 ALA A C 1
ATOM 974 O O . ALA A 1 120 ? 15.280 -3.771 3.373 1.00 86.12 120 ALA A O 1
ATOM 975 N N . SER A 1 121 ? 13.648 -2.768 4.547 1.00 83.31 121 SER A N 1
ATOM 976 C CA . SER A 1 121 ? 13.889 -1.426 3.997 1.00 83.31 121 SER A CA 1
ATOM 977 C C . SER A 1 121 ? 15.269 -0.893 4.379 1.00 83.31 121 SER A C 1
ATOM 979 O O . SER A 1 121 ? 15.967 -0.339 3.536 1.00 83.31 121 SER A O 1
ATOM 981 N N . SER A 1 122 ? 15.710 -1.100 5.621 1.00 86.00 122 SER A N 1
ATOM 982 C CA . SER A 1 122 ? 17.052 -0.720 6.065 1.00 86.00 122 SER A CA 1
ATOM 983 C C . SER A 1 122 ? 18.144 -1.519 5.354 1.00 86.00 122 SER A C 1
ATOM 985 O O . SER A 1 122 ? 19.160 -0.940 4.978 1.00 86.00 122 SER A O 1
ATOM 987 N N . CYS A 1 123 ? 17.936 -2.815 5.102 1.00 84.06 123 CYS A N 1
ATOM 988 C CA . CYS A 1 123 ? 18.864 -3.624 4.309 1.00 84.06 123 CYS A CA 1
ATOM 989 C C . CYS A 1 123 ? 18.943 -3.159 2.843 1.00 84.06 123 CYS A C 1
ATOM 991 O O . CYS A 1 123 ? 20.037 -3.147 2.282 1.00 84.06 123 CYS A O 1
ATOM 993 N N . LEU A 1 124 ? 17.822 -2.745 2.240 1.00 82.12 124 LEU A N 1
ATOM 994 C CA . LEU A 1 124 ? 17.794 -2.165 0.890 1.00 82.12 124 LEU A CA 1
ATOM 995 C C . LEU A 1 124 ? 18.480 -0.794 0.832 1.00 82.12 124 LEU A C 1
ATOM 997 O O . LEU A 1 124 ? 19.270 -0.543 -0.072 1.00 82.12 124 LEU A O 1
ATOM 1001 N N . LEU A 1 125 ? 18.229 0.080 1.810 1.00 82.69 125 LEU A N 1
ATOM 1002 C CA . LEU A 1 125 ? 18.908 1.375 1.898 1.00 82.69 125 LEU A CA 1
ATOM 1003 C C . LEU A 1 125 ? 20.414 1.196 2.063 1.00 82.69 125 LEU A C 1
ATOM 1005 O O . LEU A 1 125 ? 21.182 1.849 1.367 1.00 82.69 125 LEU A O 1
ATOM 1009 N N . LEU A 1 126 ? 20.831 0.279 2.938 1.00 82.38 126 LEU A N 1
ATOM 1010 C CA . LEU A 1 126 ? 22.236 -0.064 3.115 1.00 82.38 126 LEU A CA 1
ATOM 1011 C C . LEU A 1 126 ? 22.859 -0.515 1.787 1.00 82.38 126 LEU A C 1
ATOM 1013 O O . LEU A 1 126 ? 23.949 -0.068 1.455 1.00 82.38 126 LEU A O 1
ATOM 1017 N N . HIS A 1 127 ? 22.151 -1.330 1.001 1.00 80.25 127 HIS A N 1
ATOM 1018 C CA . HIS A 1 127 ? 22.647 -1.795 -0.293 1.00 80.25 127 HIS A CA 1
ATOM 1019 C C . HIS A 1 127 ? 22.955 -0.637 -1.258 1.00 80.25 127 HIS A C 1
ATOM 1021 O O . HIS A 1 127 ? 23.980 -0.671 -1.929 1.00 80.25 127 HIS A O 1
ATOM 1027 N N . ASN A 1 128 ? 22.143 0.427 -1.260 1.00 76.25 128 ASN A N 1
ATOM 1028 C CA . ASN A 1 128 ? 22.400 1.619 -2.080 1.00 76.25 128 ASN A CA 1
ATOM 1029 C C . ASN A 1 128 ? 23.658 2.397 -1.654 1.00 76.25 128 ASN A C 1
ATOM 1031 O O . ASN A 1 128 ? 24.229 3.119 -2.468 1.00 76.25 128 ASN A O 1
ATOM 1035 N N . PHE A 1 129 ? 24.077 2.283 -0.390 1.00 77.69 129 PHE A N 1
ATOM 1036 C CA . PHE A 1 129 ? 25.277 2.946 0.127 1.00 77.69 129 PHE A CA 1
ATOM 1037 C C . PHE A 1 129 ? 26.542 2.086 0.017 1.00 77.69 129 PHE A C 1
ATOM 1039 O O . PHE A 1 129 ? 27.644 2.615 0.169 1.00 77.69 129 PHE A O 1
ATOM 1046 N N . LEU A 1 130 ? 26.415 0.778 -0.232 1.00 75.44 130 LEU A N 1
ATOM 1047 C CA . LEU A 1 130 ? 27.565 -0.114 -0.364 1.00 75.44 130 LEU A CA 1
ATOM 1048 C C . LEU A 1 130 ? 28.143 -0.062 -1.790 1.00 75.44 130 LEU A C 1
ATOM 1050 O O . LEU A 1 130 ? 27.398 -0.172 -2.765 1.00 75.44 130 LEU A O 1
ATOM 1054 N N . PRO A 1 131 ? 29.474 0.055 -1.947 1.00 64.19 131 PRO A N 1
ATOM 1055 C CA . PRO A 1 131 ? 30.105 0.004 -3.259 1.00 64.19 131 PRO A CA 1
ATOM 1056 C C . PRO A 1 131 ? 29.993 -1.410 -3.850 1.00 64.19 131 PRO A C 1
ATOM 1058 O O . PRO A 1 131 ? 30.514 -2.376 -3.290 1.00 64.19 131 PRO A O 1
ATOM 1061 N N . SER A 1 132 ? 29.328 -1.534 -5.002 1.00 60.16 132 SER A N 1
ATOM 1062 C CA . SER A 1 132 ? 29.282 -2.786 -5.767 1.00 60.16 132 SER A CA 1
ATOM 1063 C C . SER A 1 132 ? 30.570 -2.941 -6.577 1.00 60.16 132 SER A C 1
ATOM 1065 O O . SER A 1 132 ? 30.880 -2.100 -7.425 1.00 60.16 132 SER A O 1
ATOM 1067 N N . SER A 1 133 ? 31.323 -4.018 -6.343 1.00 55.06 133 SER A N 1
ATOM 1068 C CA . SER A 1 133 ? 32.487 -4.361 -7.167 1.00 55.06 133 SER A CA 1
ATOM 1069 C C . SER A 1 133 ? 32.027 -4.756 -8.571 1.00 55.06 133 SER A C 1
ATOM 1071 O O . SER A 1 133 ? 31.222 -5.674 -8.714 1.00 55.06 133 SER A O 1
ATOM 1073 N N . LYS A 1 134 ? 32.535 -4.082 -9.610 1.00 57.12 134 LYS A N 1
ATOM 1074 C CA . LYS A 1 134 ? 32.180 -4.351 -11.018 1.00 57.12 134 LYS A CA 1
ATOM 1075 C C . LYS A 1 134 ? 32.725 -5.686 -11.550 1.00 57.12 134 LYS A C 1
ATOM 1077 O O . LYS A 1 134 ? 32.281 -6.136 -12.599 1.00 57.12 134 LYS A O 1
ATOM 1082 N N . ASP A 1 135 ? 33.628 -6.328 -10.810 1.00 55.44 135 ASP A N 1
ATOM 1083 C CA . ASP A 1 135 ? 34.453 -7.431 -11.319 1.00 55.44 135 ASP A CA 1
ATOM 1084 C C . ASP A 1 135 ? 33.847 -8.830 -11.109 1.00 55.44 135 ASP A C 1
ATOM 1086 O O . ASP A 1 135 ? 34.363 -9.813 -11.632 1.00 55.44 135 ASP A O 1
ATOM 1090 N N . SER A 1 136 ? 32.729 -8.953 -10.383 1.00 54.62 136 SER A N 1
ATOM 1091 C CA . SER A 1 136 ? 32.012 -10.228 -10.247 1.00 54.62 136 SER A CA 1
ATOM 1092 C C . SER A 1 136 ? 30.501 -10.024 -10.373 1.00 54.62 136 SER A C 1
ATOM 1094 O O . SER A 1 136 ? 29.835 -9.480 -9.497 1.00 54.62 136 SER A O 1
ATOM 1096 N N . SER A 1 137 ? 29.931 -10.472 -11.491 1.00 53.72 137 SER A N 1
ATOM 1097 C CA . SER A 1 137 ? 28.504 -10.340 -11.836 1.00 53.72 137 SER A CA 1
ATOM 1098 C C . SER A 1 137 ? 27.572 -11.265 -11.033 1.00 53.72 137 SER A C 1
ATOM 1100 O O . SER A 1 137 ? 26.401 -11.429 -11.372 1.00 53.72 137 SER A O 1
ATOM 1102 N N . GLY A 1 138 ? 28.066 -11.884 -9.958 1.00 59.91 138 GLY A N 1
ATOM 1103 C CA . GLY A 1 138 ? 27.299 -12.823 -9.147 1.00 59.91 138 GLY A CA 1
ATOM 1104 C C . GLY A 1 138 ? 26.426 -12.141 -8.084 1.00 59.91 138 GLY A C 1
ATOM 1105 O O . GLY A 1 138 ? 26.828 -11.177 -7.434 1.00 59.91 138 GLY A O 1
ATOM 1106 N N . VAL A 1 139 ? 25.244 -12.710 -7.837 1.00 62.56 139 VAL A N 1
ATOM 1107 C CA . VAL A 1 139 ? 24.309 -12.293 -6.766 1.00 62.56 139 VAL A CA 1
ATOM 1108 C C . VAL A 1 139 ? 24.876 -12.572 -5.363 1.00 62.56 139 VAL A C 1
ATOM 1110 O O . VAL A 1 139 ? 24.625 -11.830 -4.415 1.00 62.56 139 VAL A O 1
ATOM 1113 N N . LEU A 1 140 ? 25.674 -13.634 -5.226 1.00 62.81 140 LEU A N 1
ATOM 1114 C CA . LEU A 1 140 ? 26.347 -13.995 -3.978 1.00 62.81 140 LEU A CA 1
ATOM 1115 C C . LEU A 1 140 ? 27.497 -13.033 -3.634 1.00 62.81 140 LEU A C 1
ATOM 1117 O O . LEU A 1 140 ? 27.495 -12.501 -2.523 1.00 62.81 140 LEU A O 1
ATOM 1121 N N . PRO A 1 141 ? 28.437 -12.740 -4.560 1.00 61.41 141 PRO A N 1
ATOM 1122 C CA . PRO A 1 141 ? 29.559 -11.889 -4.218 1.00 61.41 141 PRO A CA 1
ATOM 1123 C C . PRO A 1 141 ? 29.178 -10.423 -3.967 1.00 61.41 141 PRO A C 1
ATOM 1125 O O . PRO A 1 141 ? 29.799 -9.763 -3.138 1.00 61.41 141 PRO A O 1
ATOM 1128 N N . ASN A 1 142 ? 28.121 -9.909 -4.593 1.00 64.75 142 ASN A N 1
ATOM 1129 C CA . ASN A 1 142 ? 27.696 -8.524 -4.365 1.00 64.75 142 ASN A CA 1
ATOM 1130 C C . ASN A 1 142 ? 26.883 -8.323 -3.072 1.00 64.75 142 ASN A C 1
ATOM 1132 O O . ASN A 1 142 ? 26.475 -7.201 -2.777 1.00 64.75 142 ASN A O 1
ATOM 1136 N N . GLY A 1 143 ? 26.621 -9.384 -2.294 1.00 68.25 143 GLY A N 1
ATOM 1137 C CA . GLY A 1 143 ? 25.815 -9.306 -1.069 1.00 68.25 143 GLY A CA 1
ATOM 1138 C C . GLY A 1 143 ? 24.339 -8.951 -1.309 1.00 68.25 143 GLY A C 1
ATOM 1139 O O . GLY A 1 143 ? 23.594 -8.745 -0.352 1.00 68.25 143 GLY A O 1
ATOM 1140 N N . THR A 1 144 ? 23.895 -8.917 -2.572 1.00 75.69 144 THR A N 1
ATOM 1141 C CA . THR A 1 144 ? 22.531 -8.554 -2.996 1.00 75.69 144 THR A CA 1
ATOM 1142 C C . THR A 1 144 ? 21.495 -9.617 -2.639 1.00 75.69 144 THR A C 1
ATOM 1144 O O . THR A 1 144 ? 20.307 -9.308 -2.546 1.00 75.69 144 THR A O 1
ATOM 1147 N N . LEU A 1 145 ? 21.926 -10.859 -2.385 1.00 80.50 145 LEU A N 1
ATOM 1148 C CA . LEU A 1 145 ? 21.037 -11.968 -2.033 1.00 80.50 145 LEU A CA 1
ATOM 1149 C C . LEU A 1 145 ? 20.189 -11.673 -0.785 1.00 80.50 145 LEU A C 1
ATOM 1151 O O . LEU A 1 145 ? 18.992 -11.952 -0.786 1.00 80.50 145 LEU A O 1
ATOM 1155 N N . ILE A 1 146 ? 20.791 -11.111 0.271 1.00 80.56 146 ILE A N 1
ATOM 1156 C CA . ILE A 1 146 ? 20.101 -10.895 1.552 1.00 80.56 146 ILE A CA 1
ATOM 1157 C C . ILE A 1 146 ? 18.957 -9.876 1.403 1.00 80.56 146 ILE A C 1
ATOM 1159 O O . ILE A 1 146 ? 17.828 -10.225 1.756 1.00 80.56 146 ILE A O 1
ATOM 1163 N N . PRO A 1 147 ? 19.173 -8.658 0.858 1.00 82.44 147 PRO A N 1
ATOM 1164 C CA . PRO A 1 147 ? 18.081 -7.710 0.636 1.00 82.44 147 PRO A CA 1
ATOM 1165 C C . PRO A 1 147 ? 16.977 -8.246 -0.285 1.00 82.44 147 PRO A C 1
ATOM 1167 O O . PRO A 1 147 ? 15.802 -8.004 -0.016 1.00 82.44 147 PRO A O 1
ATOM 1170 N N . ILE A 1 148 ? 17.328 -9.006 -1.332 1.00 83.62 148 ILE A N 1
ATOM 1171 C CA . ILE A 1 148 ? 16.349 -9.594 -2.261 1.00 83.62 148 ILE A CA 1
ATOM 1172 C C . ILE A 1 148 ? 15.492 -10.648 -1.553 1.00 83.62 148 ILE A C 1
ATOM 1174 O O . ILE A 1 148 ? 14.265 -10.603 -1.636 1.00 83.62 148 ILE A O 1
ATOM 1178 N N . LEU A 1 149 ? 16.118 -11.581 -0.831 1.00 86.00 149 LEU A N 1
ATOM 1179 C CA . LEU A 1 149 ? 15.413 -12.659 -0.141 1.00 86.00 149 LEU A CA 1
ATOM 1180 C C . LEU A 1 149 ? 14.553 -12.125 1.010 1.00 86.00 149 LEU A C 1
ATOM 1182 O O . LEU A 1 149 ? 13.404 -12.543 1.160 1.00 86.00 149 LEU A O 1
ATOM 1186 N N . LEU A 1 150 ? 15.065 -11.154 1.776 1.00 85.25 150 LEU A N 1
ATOM 1187 C CA . LEU A 1 150 ? 14.278 -10.449 2.787 1.00 85.25 150 LEU A CA 1
ATOM 1188 C C . LEU A 1 150 ? 13.114 -9.688 2.146 1.00 85.25 150 LEU A C 1
ATOM 1190 O O . LEU A 1 150 ? 11.991 -9.799 2.625 1.00 85.25 150 LEU A O 1
ATOM 1194 N N . GLY A 1 151 ? 13.340 -8.967 1.046 1.00 84.50 151 GLY A N 1
ATOM 1195 C CA . GLY A 1 151 ? 12.282 -8.267 0.318 1.00 84.50 151 GLY A CA 1
ATOM 1196 C C . GLY A 1 151 ? 11.170 -9.212 -0.144 1.00 84.50 151 GLY A C 1
ATOM 1197 O O . GLY A 1 151 ? 9.997 -8.973 0.150 1.00 84.50 151 GLY A O 1
ATOM 1198 N N . LEU A 1 152 ? 11.533 -10.327 -0.785 1.00 86.69 152 LEU A N 1
ATOM 1199 C CA . LEU A 1 152 ? 10.587 -11.340 -1.258 1.00 86.69 152 LEU A CA 1
ATOM 1200 C C . LEU A 1 152 ? 9.801 -11.971 -0.102 1.00 86.69 152 LEU A C 1
ATOM 1202 O O . LEU A 1 152 ? 8.572 -12.039 -0.153 1.00 86.69 152 LEU A O 1
ATOM 1206 N N . LEU A 1 153 ? 10.488 -12.384 0.966 1.00 88.19 153 LEU A N 1
ATOM 1207 C CA . LEU A 1 153 ? 9.849 -12.946 2.155 1.00 88.19 153 LEU A CA 1
ATOM 1208 C C . LEU A 1 153 ? 8.892 -11.936 2.808 1.00 88.19 153 LEU A C 1
ATOM 1210 O O . LEU A 1 153 ? 7.812 -12.311 3.266 1.00 88.19 153 LEU A O 1
ATOM 1214 N N . GLY A 1 154 ? 9.255 -10.652 2.811 1.00 84.75 154 GLY A N 1
ATOM 1215 C CA . GLY A 1 154 ? 8.414 -9.563 3.299 1.00 84.75 154 GLY A CA 1
ATOM 1216 C C . GLY A 1 154 ? 7.140 -9.402 2.496 1.00 84.75 154 GLY A C 1
ATOM 1217 O O . GLY A 1 154 ? 6.059 -9.352 3.080 1.00 84.75 154 GLY A O 1
ATOM 1218 N N . LEU A 1 155 ? 7.257 -9.384 1.168 1.00 85.06 155 LEU A N 1
ATOM 1219 C CA . LEU A 1 155 ? 6.113 -9.308 0.263 1.00 85.06 155 LEU A CA 1
ATOM 1220 C C . LEU A 1 155 ? 5.164 -10.490 0.464 1.00 85.06 155 LEU A C 1
ATOM 1222 O O . LEU A 1 155 ? 3.963 -10.282 0.640 1.00 85.06 155 LEU A O 1
ATOM 1226 N N . VAL A 1 156 ? 5.695 -11.714 0.525 1.00 87.69 156 VAL A N 1
ATOM 1227 C CA . VAL A 1 156 ? 4.894 -12.922 0.776 1.00 87.69 156 VAL A CA 1
ATOM 1228 C C . VAL A 1 156 ? 4.195 -12.835 2.130 1.00 87.69 156 VAL A C 1
ATOM 1230 O O . VAL A 1 156 ? 2.994 -13.085 2.225 1.00 87.69 156 VAL A O 1
ATOM 1233 N N . ARG A 1 157 ? 4.911 -12.434 3.185 1.00 87.25 157 ARG A N 1
ATOM 1234 C CA . ARG A 1 157 ? 4.342 -12.324 4.533 1.00 87.25 157 ARG A CA 1
ATOM 1235 C C . ARG A 1 157 ? 3.220 -11.288 4.590 1.00 87.25 157 ARG A C 1
ATOM 1237 O O . ARG A 1 157 ? 2.159 -11.582 5.137 1.00 87.25 157 ARG A O 1
ATOM 1244 N N . VAL A 1 158 ? 3.429 -10.110 3.999 1.00 87.00 158 VAL A N 1
ATOM 1245 C CA . VAL A 1 158 ? 2.406 -9.060 3.880 1.00 87.00 158 VAL A CA 1
ATOM 1246 C C . VAL A 1 158 ? 1.193 -9.601 3.126 1.00 87.00 158 VAL A C 1
ATOM 1248 O O . VAL A 1 158 ? 0.076 -9.522 3.635 1.00 87.00 158 VAL A O 1
ATOM 1251 N N . PHE A 1 159 ? 1.405 -10.234 1.974 1.00 85.31 159 PHE A N 1
ATOM 1252 C CA . PHE A 1 159 ? 0.336 -10.784 1.147 1.00 85.31 159 PHE A CA 1
ATOM 1253 C C . PHE A 1 159 ? -0.495 -11.845 1.881 1.00 85.31 159 PHE A C 1
ATOM 1255 O O . PHE A 1 159 ? -1.721 -11.759 1.900 1.00 85.31 159 PHE A O 1
ATOM 1262 N N . VAL A 1 160 ? 0.153 -12.787 2.572 1.00 87.19 160 VAL A N 1
ATOM 1263 C CA . VAL A 1 160 ? -0.527 -13.809 3.383 1.00 87.19 160 VAL A CA 1
ATOM 1264 C C . VAL A 1 160 ? -1.339 -13.169 4.508 1.00 87.19 160 VAL A C 1
ATOM 1266 O O . VAL A 1 160 ? -2.479 -13.572 4.746 1.00 87.19 160 VAL A O 1
ATOM 1269 N N . THR A 1 161 ? -0.803 -12.149 5.188 1.00 86.38 161 THR A N 1
ATOM 1270 C CA . THR A 1 161 ? -1.560 -11.448 6.237 1.00 86.38 161 THR A CA 1
ATOM 1271 C C . THR A 1 161 ? -2.754 -10.674 5.683 1.00 86.38 161 THR A C 1
ATOM 1273 O O . THR A 1 161 ? -3.834 -10.746 6.267 1.00 86.38 161 THR A O 1
ATOM 1276 N N . ILE A 1 162 ? -2.609 -10.007 4.533 1.00 85.25 162 ILE A N 1
ATOM 1277 C CA . ILE A 1 162 ? -3.711 -9.306 3.861 1.00 85.25 162 ILE A CA 1
ATOM 1278 C C . ILE A 1 162 ? -4.786 -10.301 3.430 1.00 85.25 162 ILE A C 1
ATOM 1280 O O . ILE A 1 162 ? -5.963 -10.071 3.704 1.00 85.25 162 ILE A O 1
ATOM 1284 N N . ALA A 1 163 ? -4.401 -11.418 2.811 1.00 83.31 163 ALA A N 1
ATOM 1285 C CA . ALA A 1 163 ? -5.334 -12.462 2.411 1.00 83.31 163 ALA A CA 1
ATOM 1286 C C . ALA A 1 163 ? -6.087 -13.012 3.630 1.00 83.31 163 ALA A C 1
ATOM 1288 O O . ALA A 1 163 ? -7.317 -13.037 3.638 1.00 83.31 163 ALA A O 1
ATOM 1289 N N . ARG A 1 164 ? -5.371 -13.355 4.709 1.00 85.06 164 ARG A N 1
ATOM 1290 C CA . ARG A 1 164 ? -5.970 -13.868 5.950 1.00 85.06 164 ARG A CA 1
ATOM 1291 C C . ARG A 1 164 ? -6.990 -12.898 6.549 1.00 85.06 164 ARG A C 1
ATOM 1293 O O . ARG A 1 164 ? -8.080 -13.326 6.918 1.00 85.06 164 ARG A O 1
ATOM 1300 N N . VAL A 1 165 ? -6.653 -11.610 6.619 1.00 80.94 165 VAL A N 1
ATOM 1301 C CA . VAL A 1 165 ? -7.548 -10.562 7.141 1.00 80.94 165 VAL A CA 1
ATOM 1302 C C . VAL A 1 165 ? -8.726 -10.302 6.193 1.00 80.94 165 VAL A C 1
ATOM 1304 O O . VAL A 1 165 ? -9.836 -10.039 6.649 1.00 80.94 165 VAL A O 1
ATOM 1307 N N . SER A 1 166 ? -8.525 -10.407 4.879 1.00 76.25 166 SER A N 1
ATOM 1308 C CA . SER A 1 166 ? -9.584 -10.192 3.880 1.00 76.25 166 SER A CA 1
ATOM 1309 C C . SER A 1 166 ? -10.610 -11.329 3.869 1.00 76.25 166 SER A C 1
ATOM 1311 O O . SER A 1 166 ? -11.815 -11.088 3.750 1.00 76.25 166 SER A O 1
ATOM 1313 N N . PHE A 1 167 ? -10.159 -12.574 4.048 1.00 72.44 167 PHE A N 1
ATOM 1314 C CA . PHE A 1 167 ? -11.049 -13.735 4.106 1.00 72.44 167 PHE A CA 1
ATOM 1315 C C . PHE A 1 167 ? -11.805 -13.853 5.430 1.00 72.44 167 PHE A C 1
ATOM 1317 O O . PHE A 1 167 ? -12.880 -14.459 5.463 1.00 72.44 167 PHE A O 1
ATOM 1324 N N . GLU A 1 168 ? -11.333 -13.216 6.501 1.00 79.62 168 GLU A N 1
ATOM 1325 C CA . GLU A 1 168 ? -11.994 -13.266 7.800 1.00 79.62 168 GLU A CA 1
ATOM 1326 C C . GLU A 1 168 ? -13.440 -12.743 7.729 1.00 79.62 168 GLU A C 1
ATOM 1328 O O . GLU A 1 168 ? -13.736 -11.674 7.188 1.00 79.62 168 GLU A O 1
ATOM 1333 N N . ARG A 1 169 ? -14.393 -13.532 8.239 1.00 63.72 169 ARG A N 1
ATOM 1334 C CA . ARG A 1 169 ? -15.836 -13.249 8.126 1.00 63.72 169 ARG A CA 1
ATOM 1335 C C . ARG A 1 169 ? -16.263 -11.989 8.883 1.00 63.72 169 ARG A C 1
ATOM 1337 O O . ARG A 1 169 ? -17.206 -11.334 8.458 1.00 63.72 169 ARG A O 1
ATOM 1344 N N . SER A 1 170 ? -15.552 -11.645 9.951 1.00 61.41 170 SER A N 1
ATOM 1345 C CA . SER A 1 170 ? -15.873 -10.521 10.837 1.00 61.41 170 SER A CA 1
ATOM 1346 C C . SER A 1 170 ? -15.337 -9.175 10.342 1.00 61.41 170 SER A C 1
ATOM 1348 O O . SER A 1 170 ? -15.800 -8.132 10.792 1.00 61.41 170 SER A O 1
ATOM 1350 N N . ALA A 1 171 ? -14.355 -9.184 9.435 1.00 58.75 171 ALA A N 1
ATOM 1351 C CA . ALA A 1 171 ? -13.594 -7.990 9.073 1.00 58.75 171 ALA A CA 1
ATOM 1352 C C . ALA A 1 171 ? -14.138 -7.238 7.846 1.00 58.75 171 ALA A C 1
ATOM 1354 O O . ALA A 1 171 ? -13.716 -6.106 7.599 1.00 58.75 171 ALA A O 1
ATOM 1355 N N . SER A 1 172 ? -15.017 -7.849 7.047 1.00 59.81 172 SER A N 1
ATOM 1356 C CA . SER A 1 172 ? -15.543 -7.255 5.811 1.00 59.81 172 SER A CA 1
ATOM 1357 C C . SER A 1 172 ? -16.979 -7.699 5.551 1.00 59.81 172 SER A C 1
ATOM 1359 O O . SER A 1 172 ? -17.347 -8.848 5.817 1.00 59.81 172 SER A O 1
ATOM 1361 N N . LYS A 1 173 ? -17.793 -6.769 5.040 1.00 75.31 173 LYS A N 1
ATOM 1362 C CA . LYS A 1 173 ? -19.198 -7.014 4.694 1.00 75.31 173 LYS A CA 1
ATOM 1363 C C . LYS A 1 173 ? -19.283 -8.036 3.556 1.00 75.31 173 LYS A C 1
ATOM 1365 O O . LYS A 1 173 ? -18.416 -8.086 2.689 1.00 75.31 173 LYS A O 1
ATOM 1370 N N . SER A 1 174 ? -20.356 -8.828 3.519 1.00 75.94 174 SER A N 1
ATOM 1371 C CA . SER A 1 174 ? -20.545 -9.825 2.451 1.00 75.94 174 SER A CA 1
ATOM 1372 C C . SER A 1 174 ? -20.549 -9.188 1.053 1.00 75.94 174 SER A C 1
ATOM 1374 O O . SER A 1 174 ? -19.996 -9.767 0.122 1.00 75.94 174 SER A O 1
ATOM 1376 N N . SER A 1 175 ? -21.099 -7.976 0.922 1.00 79.94 175 SER A N 1
ATOM 1377 C CA . SER A 1 175 ? -21.119 -7.215 -0.332 1.00 79.94 175 SER A CA 1
ATOM 1378 C C . SER A 1 175 ? -19.725 -6.778 -0.792 1.00 79.94 175 SER A C 1
ATOM 1380 O O . SER A 1 175 ? -19.408 -6.874 -1.971 1.00 79.94 175 SER A O 1
ATOM 1382 N N . GLU A 1 176 ? -18.847 -6.371 0.127 1.00 82.12 176 GLU A N 1
ATOM 1383 C CA . GLU A 1 176 ? -17.454 -6.021 -0.193 1.00 82.12 176 GLU A CA 1
ATOM 1384 C C . GLU A 1 176 ? -16.667 -7.230 -0.700 1.00 82.12 176 GLU A C 1
ATOM 1386 O O . GLU A 1 176 ? -15.862 -7.099 -1.620 1.00 82.12 176 GLU A O 1
ATOM 1391 N N . LYS A 1 177 ? -16.924 -8.414 -0.133 1.00 82.81 177 LYS A N 1
ATOM 1392 C CA . LYS A 1 177 ? -16.305 -9.665 -0.588 1.00 82.81 177 LYS A CA 1
ATOM 1393 C C . LYS A 1 177 ? -16.790 -10.062 -1.977 1.00 82.81 177 LYS A C 1
ATOM 1395 O O . LYS A 1 177 ? -15.977 -10.431 -2.816 1.00 82.81 177 LYS A O 1
ATOM 1400 N N . GLN A 1 178 ? -18.091 -9.948 -2.238 1.00 88.06 178 GLN A N 1
ATOM 1401 C CA . GLN A 1 178 ? -18.652 -10.197 -3.570 1.00 88.06 178 GLN A CA 1
ATOM 1402 C C . GLN A 1 178 ? -18.070 -9.233 -4.610 1.00 88.06 178 GLN A C 1
ATOM 1404 O O . GLN A 1 178 ? -17.672 -9.662 -5.691 1.00 88.06 178 GLN A O 1
ATOM 1409 N N . LEU A 1 179 ? -17.944 -7.953 -4.259 1.00 88.44 179 LEU A N 1
ATOM 1410 C CA . LEU A 1 179 ? -17.369 -6.937 -5.135 1.00 88.44 179 LEU A CA 1
ATOM 1411 C C . LEU A 1 179 ? -15.868 -7.158 -5.375 1.00 88.44 179 LEU A C 1
ATOM 1413 O O . LEU A 1 179 ? -15.407 -7.011 -6.500 1.00 88.44 179 LEU A O 1
ATOM 1417 N N . SER A 1 180 ? -15.121 -7.587 -4.354 1.00 90.00 180 SER A N 1
ATOM 1418 C CA . SER A 1 180 ? -13.719 -8.007 -4.486 1.00 90.00 180 SER A CA 1
ATOM 1419 C C . SER A 1 180 ? -13.558 -9.167 -5.476 1.00 90.00 180 SER A C 1
ATOM 1421 O O . SER A 1 180 ? -12.674 -9.112 -6.330 1.00 90.00 180 SER A O 1
ATOM 1423 N N . VAL A 1 181 ? -14.437 -10.175 -5.422 1.00 90.62 181 VAL A N 1
ATOM 1424 C CA . VAL A 1 181 ? -14.428 -11.302 -6.372 1.00 90.62 181 VAL A CA 1
ATOM 1425 C C . VAL A 1 181 ? -14.776 -10.837 -7.786 1.00 90.62 181 VAL A C 1
ATOM 1427 O O . VAL A 1 181 ? -14.075 -11.194 -8.730 1.00 90.62 181 VAL A O 1
ATOM 1430 N N . PHE A 1 182 ? -15.814 -10.009 -7.938 1.00 92.81 182 PHE A N 1
ATOM 1431 C CA . PHE A 1 182 ? -16.208 -9.459 -9.238 1.00 92.81 182 PHE A CA 1
ATOM 1432 C C . PHE A 1 182 ? -15.080 -8.636 -9.870 1.00 92.81 182 PHE A C 1
ATOM 1434 O O . PHE A 1 182 ? -14.744 -8.822 -11.039 1.00 92.81 182 PHE A O 1
ATOM 1441 N N . ILE A 1 183 ? -14.444 -7.772 -9.078 1.00 93.06 183 ILE A N 1
ATOM 1442 C CA . ILE A 1 183 ? -13.324 -6.949 -9.531 1.00 93.06 183 ILE A CA 1
ATOM 1443 C C . ILE A 1 183 ? -12.123 -7.822 -9.874 1.00 93.06 183 ILE A C 1
ATOM 1445 O O . ILE A 1 183 ? -11.534 -7.617 -10.930 1.00 93.06 183 ILE A O 1
ATOM 1449 N N . GLY A 1 184 ? -11.812 -8.833 -9.060 1.00 93.00 184 GLY A N 1
ATOM 1450 C CA . GLY A 1 184 ? -10.756 -9.797 -9.361 1.00 93.00 184 GLY A CA 1
ATOM 1451 C C . GLY A 1 184 ? -10.980 -10.509 -10.697 1.00 93.00 184 GLY A C 1
ATOM 1452 O O . GLY A 1 184 ? -10.079 -10.533 -11.531 1.00 93.00 184 GLY A O 1
ATOM 1453 N N . PHE A 1 185 ? -12.198 -10.998 -10.949 1.00 93.81 185 PHE A N 1
ATOM 1454 C CA . PHE A 1 185 ? -12.556 -11.631 -12.220 1.00 93.81 185 PHE A CA 1
ATOM 1455 C C . PHE A 1 185 ? -12.447 -10.657 -13.401 1.00 93.81 185 PHE A C 1
ATOM 1457 O O . PHE A 1 185 ? -11.800 -10.969 -14.401 1.00 93.81 185 PHE A O 1
ATOM 1464 N N . SER A 1 186 ? -13.017 -9.454 -13.275 1.00 93.31 186 SER A N 1
ATOM 1465 C CA . SER A 1 186 ? -12.928 -8.428 -14.322 1.00 93.31 186 SER A CA 1
ATOM 1466 C C . SER A 1 186 ? -11.475 -8.042 -14.625 1.00 93.31 186 SER A C 1
ATOM 1468 O O . SER A 1 186 ? -11.094 -7.923 -15.787 1.00 93.31 186 SER A O 1
ATOM 1470 N N . ALA A 1 187 ? -10.631 -7.944 -13.594 1.00 93.00 187 ALA A N 1
ATOM 1471 C CA . ALA A 1 187 ? -9.213 -7.654 -13.726 1.00 93.00 187 ALA A CA 1
ATOM 1472 C C . ALA A 1 187 ? -8.452 -8.808 -14.389 1.00 93.00 187 ALA A C 1
ATOM 1474 O O . ALA A 1 187 ? -7.568 -8.541 -15.196 1.00 93.00 187 ALA A O 1
ATOM 1475 N N . THR A 1 188 ? -8.805 -10.072 -14.121 1.00 93.56 188 THR A N 1
ATOM 1476 C CA . THR A 1 188 ? -8.237 -11.226 -14.839 1.00 93.56 188 THR A CA 1
ATOM 1477 C C . THR A 1 188 ? -8.564 -11.165 -16.329 1.00 93.56 188 THR A C 1
ATOM 1479 O O . THR A 1 188 ? -7.669 -11.363 -17.146 1.00 93.56 188 THR A O 1
ATOM 1482 N N . VAL A 1 189 ? -9.812 -10.852 -16.698 1.00 92.69 189 VAL A N 1
ATOM 1483 C CA . VAL A 1 189 ? -10.219 -10.724 -18.110 1.00 92.69 189 VAL A CA 1
ATOM 1484 C C . VAL A 1 189 ? -9.453 -9.590 -18.794 1.00 92.69 189 VAL A C 1
ATOM 1486 O O . VAL A 1 189 ? -8.881 -9.791 -19.864 1.00 92.69 189 VAL A O 1
ATOM 1489 N N . ILE A 1 190 ? -9.373 -8.419 -18.158 1.00 90.00 190 ILE A N 1
ATOM 1490 C CA . ILE A 1 190 ? -8.620 -7.273 -18.687 1.00 90.00 190 ILE A CA 1
ATOM 1491 C C . ILE A 1 190 ? -7.127 -7.612 -18.813 1.00 90.00 190 ILE A C 1
ATOM 1493 O O . ILE A 1 190 ? -6.525 -7.338 -19.849 1.00 90.00 190 ILE A O 1
ATOM 1497 N N . ALA A 1 191 ? -6.529 -8.248 -17.803 1.00 89.94 191 ALA A N 1
ATOM 1498 C CA . ALA A 1 191 ? -5.130 -8.667 -17.841 1.00 89.94 191 ALA A CA 1
ATOM 1499 C C . ALA A 1 191 ? -4.870 -9.678 -18.964 1.00 89.94 191 ALA A C 1
ATOM 1501 O O . ALA A 1 191 ? -3.859 -9.580 -19.652 1.00 89.94 191 ALA A O 1
ATOM 1502 N N . PHE A 1 192 ? -5.796 -10.606 -19.206 1.00 88.81 192 PHE A N 1
ATOM 1503 C CA . PHE A 1 192 ? -5.689 -11.569 -20.298 1.00 88.81 192 PHE A CA 1
ATOM 1504 C C . PHE A 1 192 ? -5.698 -10.878 -21.669 1.00 88.81 192 PHE A C 1
ATOM 1506 O O . PHE A 1 192 ? -4.857 -11.182 -22.511 1.00 88.81 192 PHE A O 1
ATOM 1513 N N . LEU A 1 193 ? -6.570 -9.883 -21.867 1.00 87.38 193 LEU A N 1
ATOM 1514 C CA . LEU A 1 193 ? -6.598 -9.068 -23.088 1.00 87.38 193 LEU A CA 1
ATOM 1515 C C . LEU A 1 193 ? -5.302 -8.265 -23.297 1.00 87.38 193 LEU A C 1
ATOM 1517 O O . LEU A 1 193 ? -4.838 -8.140 -24.431 1.00 87.38 193 LEU A O 1
ATOM 1521 N N . ILE A 1 194 ? -4.707 -7.745 -22.218 1.00 84.19 194 ILE A N 1
ATOM 1522 C CA . ILE A 1 194 ? -3.417 -7.035 -22.262 1.00 84.19 194 ILE A CA 1
ATOM 1523 C C . ILE A 1 194 ? -2.289 -7.995 -22.660 1.00 84.19 194 ILE A C 1
ATOM 1525 O O . ILE A 1 194 ? -1.505 -7.695 -23.556 1.00 84.19 194 ILE A O 1
ATOM 1529 N N . VAL A 1 195 ? -2.215 -9.165 -22.027 1.00 84.06 195 VAL A N 1
ATOM 1530 C CA . VAL A 1 195 ? -1.139 -10.140 -22.253 1.00 84.06 195 VAL A CA 1
ATOM 1531 C C . VAL A 1 195 ? -1.230 -10.796 -23.642 1.00 84.06 195 VAL A C 1
ATOM 1533 O O . VAL A 1 195 ? -0.205 -11.127 -24.243 1.00 84.06 195 VAL A O 1
ATOM 1536 N N . LEU A 1 196 ? -2.443 -10.947 -24.182 1.00 81.06 196 LEU A N 1
ATOM 1537 C CA . LEU A 1 196 ? -2.677 -11.376 -25.564 1.00 81.06 196 LEU A CA 1
ATOM 1538 C C . LEU A 1 196 ? -2.452 -10.266 -26.607 1.00 81.06 196 LEU A C 1
ATOM 1540 O O . LEU A 1 196 ? -2.639 -10.528 -27.791 1.00 81.06 196 LEU A O 1
ATOM 1544 N N . GLN A 1 197 ? -2.050 -9.058 -26.191 1.00 75.62 197 GLN A N 1
ATOM 1545 C CA . GLN A 1 197 ? -1.808 -7.906 -27.074 1.00 75.62 197 GLN A CA 1
ATOM 1546 C C . GLN A 1 197 ? -3.021 -7.535 -27.948 1.00 75.62 197 GLN A C 1
ATOM 1548 O O . GLN A 1 197 ? -2.877 -7.009 -29.048 1.00 75.62 197 GLN A O 1
ATOM 1553 N N . VAL A 1 198 ? -4.241 -7.786 -27.455 1.00 74.00 198 VAL A N 1
ATOM 1554 C CA . VAL A 1 198 ? -5.477 -7.376 -28.150 1.00 74.00 198 VAL A CA 1
ATOM 1555 C C . VAL A 1 198 ? -5.630 -5.852 -28.102 1.00 74.00 198 VAL A C 1
ATOM 1557 O O . VAL A 1 198 ? -6.187 -5.244 -29.016 1.00 74.00 198 VAL A O 1
ATOM 1560 N N . PHE A 1 199 ? -5.114 -5.218 -27.043 1.00 64.69 199 PHE A N 1
ATOM 1561 C CA . PHE A 1 199 ? -5.009 -3.765 -26.962 1.00 64.69 199 PHE A CA 1
ATOM 1562 C C . PHE A 1 199 ? -3.808 -3.255 -27.768 1.00 64.69 199 PHE A C 1
ATOM 1564 O O . PHE A 1 199 ? -2.729 -3.841 -27.681 1.00 64.69 199 PHE A O 1
ATOM 1571 N N . PRO A 1 200 ? -3.951 -2.135 -28.501 1.00 62.78 200 PRO A N 1
ATOM 1572 C CA . PRO A 1 200 ? -2.833 -1.540 -29.218 1.00 62.78 200 PRO A CA 1
ATOM 1573 C C . PRO A 1 200 ? -1.717 -1.146 -28.239 1.00 62.78 200 PRO A C 1
ATOM 1575 O O . PRO A 1 200 ? -1.991 -0.614 -27.159 1.00 62.78 200 PRO A O 1
ATOM 1578 N N . ASN A 1 201 ? -0.458 -1.314 -28.661 1.00 63.34 201 ASN A N 1
ATOM 1579 C CA . ASN A 1 201 ? 0.773 -0.973 -27.916 1.00 63.34 201 ASN A CA 1
ATOM 1580 C C . ASN A 1 201 ? 0.850 0.496 -27.438 1.00 63.34 201 ASN A C 1
ATOM 1582 O O . ASN A 1 201 ? 1.794 0.901 -26.768 1.00 63.34 201 ASN A O 1
ATOM 1586 N N . TRP A 1 202 ? -0.144 1.319 -27.770 1.00 61.50 202 TRP A N 1
ATOM 1587 C CA . TRP A 1 202 ? -0.248 2.705 -27.345 1.00 61.50 202 TRP A CA 1
ATOM 1588 C C . TRP A 1 202 ? -0.590 2.885 -25.858 1.00 61.50 202 TRP A C 1
ATOM 1590 O O . TRP A 1 202 ? -0.392 3.981 -25.352 1.00 61.50 202 TRP A O 1
ATOM 1600 N N . ILE A 1 203 ? -1.089 1.866 -25.143 1.00 64.94 203 ILE A N 1
ATOM 1601 C CA . ILE A 1 203 ? -1.579 2.033 -23.755 1.00 64.94 203 ILE A CA 1
ATOM 1602 C C . ILE A 1 203 ? -0.579 1.515 -22.704 1.00 64.94 203 ILE A C 1
ATOM 1604 O O . ILE A 1 203 ? -0.397 2.169 -21.674 1.00 64.94 203 ILE A O 1
ATOM 1608 N N . PHE A 1 204 ? 0.094 0.389 -22.967 1.00 64.06 204 PHE A N 1
ATOM 1609 C CA . PHE A 1 204 ? 1.028 -0.250 -22.032 1.00 64.06 204 PHE A CA 1
ATOM 1610 C C . PHE A 1 204 ? 2.321 -0.702 -22.733 1.00 64.06 204 PHE A C 1
ATOM 1612 O O . PHE A 1 204 ? 2.279 -1.521 -23.644 1.00 64.06 204 PHE A O 1
ATOM 1619 N N . ASP A 1 205 ? 3.472 -0.227 -22.250 1.00 61.44 205 ASP A N 1
ATOM 1620 C CA . ASP A 1 205 ? 4.826 -0.502 -22.775 1.00 61.44 205 ASP A CA 1
ATOM 1621 C C . ASP A 1 205 ? 5.414 -1.874 -22.349 1.00 61.44 205 ASP A C 1
ATOM 1623 O O . ASP A 1 205 ? 6.631 -2.025 -22.231 1.00 61.44 205 ASP A O 1
ATOM 1627 N N . PHE A 1 206 ? 4.585 -2.889 -22.076 1.00 65.75 206 PHE A N 1
ATOM 1628 C CA . PHE A 1 206 ? 5.057 -4.197 -21.593 1.00 65.75 206 PHE A CA 1
ATOM 1629 C C . PHE A 1 206 ? 5.054 -5.254 -22.713 1.00 65.75 206 PHE A C 1
ATOM 1631 O O . PHE A 1 206 ? 3.999 -5.820 -23.012 1.00 65.75 206 PHE A O 1
ATOM 1638 N N . PRO A 1 207 ? 6.210 -5.576 -23.328 1.00 66.00 207 PRO A N 1
ATOM 1639 C CA . PRO A 1 207 ? 6.288 -6.664 -24.294 1.00 66.00 207 PRO A CA 1
ATOM 1640 C C . PRO A 1 207 ? 6.223 -8.019 -23.569 1.00 66.00 207 PRO A C 1
ATOM 1642 O O . PRO A 1 207 ? 7.204 -8.479 -22.990 1.00 66.00 207 PRO A O 1
ATOM 1645 N N . PHE A 1 208 ? 5.068 -8.688 -23.620 1.00 67.50 208 PHE A N 1
ATOM 1646 C CA . PHE A 1 208 ? 4.889 -10.071 -23.140 1.00 67.50 208 PHE A CA 1
ATOM 1647 C C . PHE A 1 208 ? 5.271 -11.126 -24.198 1.00 67.50 208 PHE A C 1
ATOM 1649 O O . PHE A 1 208 ? 4.773 -12.250 -24.174 1.00 67.50 208 PHE A O 1
ATOM 1656 N N . GLU A 1 209 ? 6.131 -10.770 -25.153 1.00 69.12 209 GLU A N 1
ATOM 1657 C CA . GLU A 1 209 ? 6.523 -11.632 -26.279 1.00 69.12 209 GLU A CA 1
ATOM 1658 C C . GLU A 1 209 ? 7.353 -12.843 -25.842 1.00 69.12 209 GLU A C 1
ATOM 1660 O O . GLU A 1 209 ? 7.254 -13.904 -26.448 1.00 69.12 209 GLU A O 1
ATOM 1665 N N . SER A 1 210 ? 8.125 -12.713 -24.759 1.00 75.75 210 SER A N 1
ATOM 1666 C CA . SER A 1 210 ? 8.986 -13.779 -24.230 1.00 75.75 210 SER A CA 1
ATOM 1667 C C . SER A 1 210 ? 8.237 -14.865 -23.453 1.00 75.75 210 SER A C 1
ATOM 1669 O O . SER A 1 210 ? 8.841 -15.848 -23.026 1.00 75.75 210 SER A O 1
ATOM 1671 N N . LEU A 1 211 ? 6.940 -14.673 -23.221 1.00 77.94 211 LEU A N 1
ATOM 1672 C CA . LEU A 1 211 ? 6.141 -15.495 -22.330 1.00 77.94 211 LEU A CA 1
ATOM 1673 C C . LEU A 1 211 ? 5.286 -16.466 -23.151 1.00 77.94 211 LEU A C 1
ATOM 1675 O O . LEU A 1 211 ? 4.500 -16.052 -24.003 1.00 77.94 211 LEU A O 1
ATOM 1679 N N . ASP A 1 212 ? 5.443 -17.762 -22.886 1.00 84.94 212 ASP A N 1
ATOM 1680 C CA . ASP A 1 212 ? 4.675 -18.811 -23.558 1.00 84.94 212 ASP A CA 1
ATOM 1681 C C . ASP A 1 212 ? 3.170 -18.701 -23.236 1.00 84.94 212 ASP A C 1
ATOM 1683 O O . ASP A 1 212 ? 2.783 -18.092 -22.232 1.00 84.94 212 ASP A O 1
ATOM 1687 N N . GLY A 1 213 ? 2.301 -19.302 -24.055 1.00 84.25 213 GLY A N 1
ATOM 1688 C CA . GLY A 1 213 ? 0.841 -19.188 -23.924 1.00 84.25 213 GLY A CA 1
ATOM 1689 C C . GLY A 1 213 ? 0.317 -19.578 -22.535 1.00 84.25 213 GLY A C 1
ATOM 1690 O O . GLY A 1 213 ? -0.546 -18.899 -21.973 1.00 84.25 213 GLY A O 1
ATOM 1691 N N . TYR A 1 214 ? 0.901 -20.615 -21.929 1.00 86.31 214 TYR A N 1
ATOM 1692 C CA . TYR A 1 214 ? 0.585 -21.016 -20.556 1.00 86.31 214 TYR A CA 1
ATOM 1693 C C . TYR A 1 214 ? 1.047 -19.983 -19.521 1.00 86.31 214 TYR A C 1
ATOM 1695 O O . TYR A 1 214 ? 0.301 -19.625 -18.609 1.00 86.31 214 TYR A O 1
ATOM 1703 N N . GLY A 1 215 ? 2.259 -19.448 -19.673 1.00 87.50 215 GLY A N 1
ATOM 1704 C CA . GLY A 1 215 ? 2.761 -18.434 -18.754 1.00 87.50 215 GLY A CA 1
ATOM 1705 C C . GLY A 1 215 ? 1.940 -17.142 -18.838 1.00 87.50 215 GLY A C 1
ATOM 1706 O O . GLY A 1 215 ? 1.632 -16.551 -17.806 1.00 87.50 215 GLY A O 1
ATOM 1707 N N . LYS A 1 216 ? 1.500 -16.755 -20.042 1.00 87.12 216 LYS A N 1
ATOM 1708 C CA . LYS A 1 216 ? 0.594 -15.621 -20.268 1.00 87.12 216 LYS A CA 1
ATOM 1709 C C . LYS A 1 216 ? -0.705 -15.764 -19.473 1.00 87.12 216 LYS A C 1
ATOM 1711 O O . LYS A 1 216 ? -1.139 -14.821 -18.808 1.00 87.12 216 LYS A O 1
ATOM 1716 N N . PHE A 1 217 ? -1.284 -16.963 -19.485 1.00 89.75 217 PHE A N 1
ATOM 1717 C CA . PHE A 1 217 ? -2.455 -17.294 -18.678 1.00 89.75 217 PHE A CA 1
ATOM 1718 C C . PHE A 1 217 ? -2.167 -17.182 -17.173 1.00 89.75 217 PHE A C 1
ATOM 1720 O O . PHE A 1 217 ? -2.900 -16.493 -16.459 1.00 89.75 217 PHE A O 1
ATOM 1727 N N . CYS A 1 218 ? -1.075 -17.781 -16.686 1.00 90.56 218 CYS A N 1
ATOM 1728 C CA . CYS A 1 218 ? -0.689 -17.694 -15.275 1.00 90.56 218 CYS A CA 1
ATOM 1729 C C . CYS A 1 218 ? -0.482 -16.244 -14.810 1.00 90.56 218 CYS A C 1
ATOM 1731 O O . CYS A 1 218 ? -0.956 -15.871 -13.735 1.00 90.56 218 CYS A O 1
ATOM 1733 N N . THR A 1 219 ? 0.173 -15.409 -15.620 1.00 89.12 219 THR A N 1
ATOM 1734 C CA . THR A 1 219 ? 0.391 -13.989 -15.318 1.00 89.12 219 THR A CA 1
ATOM 1735 C C . THR A 1 219 ? -0.929 -13.223 -15.233 1.00 89.12 219 THR A C 1
ATOM 1737 O O . THR A 1 219 ? -1.128 -12.466 -14.282 1.00 89.12 219 THR A O 1
ATOM 1740 N N . ALA A 1 220 ? -1.862 -13.448 -16.160 1.00 91.44 220 ALA A N 1
ATOM 1741 C CA . ALA A 1 220 ? -3.166 -12.786 -16.144 1.00 91.44 220 ALA A CA 1
ATOM 1742 C C . ALA A 1 220 ? -4.006 -13.166 -14.910 1.00 91.44 220 ALA A C 1
ATOM 1744 O O . ALA A 1 220 ? -4.584 -12.297 -14.247 1.00 91.44 220 ALA A O 1
ATOM 1745 N N . VAL A 1 221 ? -4.032 -14.456 -14.556 1.00 92.88 221 VAL A N 1
ATOM 1746 C CA . VAL A 1 221 ? -4.710 -14.942 -13.342 1.00 92.88 221 VAL A CA 1
ATOM 1747 C C . VAL A 1 221 ? -4.082 -14.325 -12.095 1.00 92.88 221 VAL A C 1
ATOM 1749 O O . VAL A 1 221 ? -4.803 -13.832 -11.225 1.00 92.88 221 VAL A O 1
ATOM 1752 N N . PHE A 1 222 ? -2.750 -14.280 -12.028 1.00 90.88 222 PHE A N 1
ATOM 1753 C CA . PHE A 1 222 ? -2.035 -13.665 -10.915 1.00 90.88 222 PHE A CA 1
ATOM 1754 C C . PHE A 1 222 ? -2.391 -12.179 -10.760 1.00 90.88 222 PHE A C 1
ATOM 1756 O O . PHE A 1 222 ? -2.783 -11.762 -9.668 1.00 90.88 222 PHE A O 1
ATOM 1763 N N . MET A 1 223 ? -2.350 -11.398 -11.845 1.00 91.19 223 MET A N 1
ATOM 1764 C CA . MET A 1 223 ? -2.699 -9.971 -11.832 1.00 91.19 223 MET A CA 1
ATOM 1765 C C . MET A 1 223 ? -4.135 -9.721 -11.353 1.00 91.19 223 MET A C 1
ATOM 1767 O O . MET A 1 223 ? -4.355 -8.865 -10.495 1.00 91.19 223 MET A O 1
ATOM 1771 N N . GLY A 1 224 ? -5.109 -10.487 -11.851 1.00 92.25 224 GLY A N 1
ATOM 1772 C CA . GLY A 1 224 ? -6.498 -10.333 -11.415 1.00 92.25 224 GLY A CA 1
ATOM 1773 C C . GLY A 1 224 ? -6.732 -10.778 -9.969 1.00 92.25 224 GLY A C 1
ATOM 1774 O O . GLY A 1 224 ? -7.433 -10.097 -9.219 1.00 92.25 224 GLY A O 1
ATOM 1775 N N . SER A 1 225 ? -6.068 -11.850 -9.521 1.00 89.25 225 SER A N 1
ATOM 1776 C CA . SER A 1 225 ? -6.127 -12.287 -8.118 1.00 89.25 225 SER A CA 1
ATOM 1777 C C . SER A 1 225 ? -5.566 -11.227 -7.163 1.00 89.25 225 SER A C 1
ATOM 1779 O O . SER A 1 225 ? -6.158 -10.949 -6.117 1.00 89.25 225 SER A O 1
ATOM 1781 N N . LEU A 1 226 ? -4.469 -10.573 -7.559 1.00 90.19 226 LEU A N 1
ATOM 1782 C CA . LEU A 1 226 ? -3.841 -9.499 -6.802 1.00 90.19 226 LEU A CA 1
ATOM 1783 C C . LEU A 1 226 ? -4.768 -8.280 -6.712 1.00 90.19 226 LEU A C 1
ATOM 1785 O O . LEU A 1 226 ? -4.934 -7.723 -5.627 1.00 90.19 226 LEU A O 1
ATOM 1789 N N . ALA A 1 227 ? -5.422 -7.910 -7.816 1.00 91.69 227 ALA A N 1
ATOM 1790 C CA . ALA A 1 227 ? -6.403 -6.828 -7.839 1.00 91.69 227 ALA A CA 1
ATOM 1791 C C . ALA A 1 227 ? -7.601 -7.115 -6.917 1.00 91.69 227 ALA A C 1
ATOM 1793 O O . ALA A 1 227 ? -8.000 -6.250 -6.136 1.00 91.69 227 ALA A O 1
ATOM 1794 N N . GLY A 1 228 ? -8.133 -8.342 -6.944 1.00 89.50 228 GLY A N 1
ATOM 1795 C CA . GLY A 1 228 ? -9.224 -8.759 -6.062 1.00 89.50 228 GLY A CA 1
ATOM 1796 C C . GLY A 1 228 ? -8.840 -8.698 -4.580 1.00 89.50 228 GLY A C 1
ATOM 1797 O O . GLY A 1 228 ? -9.573 -8.120 -3.774 1.00 89.50 228 GLY A O 1
ATOM 1798 N N . LEU A 1 229 ? -7.667 -9.227 -4.216 1.00 87.25 229 LEU A N 1
ATOM 1799 C CA . LEU A 1 229 ? -7.178 -9.228 -2.831 1.00 87.25 229 LEU A CA 1
ATOM 1800 C C . LEU A 1 229 ? -6.873 -7.822 -2.303 1.00 87.25 229 LEU A C 1
ATOM 1802 O O . LEU A 1 229 ? -7.155 -7.534 -1.140 1.00 87.25 229 LEU A O 1
ATOM 1806 N N . LEU A 1 230 ? -6.328 -6.937 -3.143 1.00 89.19 230 LEU A N 1
ATOM 1807 C CA . LEU A 1 230 ? -6.035 -5.549 -2.772 1.00 89.19 230 LEU A CA 1
ATOM 1808 C C . LEU A 1 230 ? -7.278 -4.649 -2.765 1.00 89.19 230 LEU A C 1
ATOM 1810 O O . LEU A 1 230 ? -7.240 -3.571 -2.170 1.00 89.19 230 LEU A O 1
ATOM 1814 N N . TYR A 1 231 ? -8.395 -5.087 -3.349 1.00 89.00 231 TYR A N 1
ATOM 1815 C CA . TYR A 1 231 ? -9.624 -4.299 -3.382 1.00 89.00 231 TYR A CA 1
ATOM 1816 C C . TYR A 1 231 ? -10.174 -3.994 -1.982 1.00 89.00 231 TYR A C 1
ATOM 1818 O O . TYR A 1 231 ? -10.482 -2.847 -1.668 1.00 89.00 231 TYR A O 1
ATOM 1826 N N . VAL A 1 232 ? -10.261 -5.003 -1.110 1.00 86.19 232 VAL A N 1
ATOM 1827 C CA . VAL A 1 232 ? -10.802 -4.856 0.254 1.00 86.19 232 VAL A CA 1
ATOM 1828 C C . VAL A 1 232 ? -9.995 -3.871 1.117 1.00 86.19 232 VAL A C 1
ATOM 1830 O O . VAL A 1 232 ? -10.602 -3.003 1.749 1.00 86.19 232 VAL A O 1
ATOM 1833 N N . PRO A 1 233 ? -8.650 -3.942 1.192 1.00 84.88 233 PRO A N 1
ATOM 1834 C CA . PRO A 1 233 ? -7.891 -2.916 1.899 1.00 84.88 233 PRO A CA 1
ATOM 1835 C C . PRO A 1 233 ? -7.991 -1.546 1.212 1.00 84.88 233 PRO A C 1
ATOM 1837 O O . PRO A 1 233 ? -8.111 -0.540 1.913 1.00 84.88 233 PRO A O 1
ATOM 1840 N N . ALA A 1 234 ? -8.031 -1.483 -0.125 1.00 87.12 234 ALA A N 1
ATOM 1841 C CA . ALA A 1 234 ? -8.167 -0.221 -0.851 1.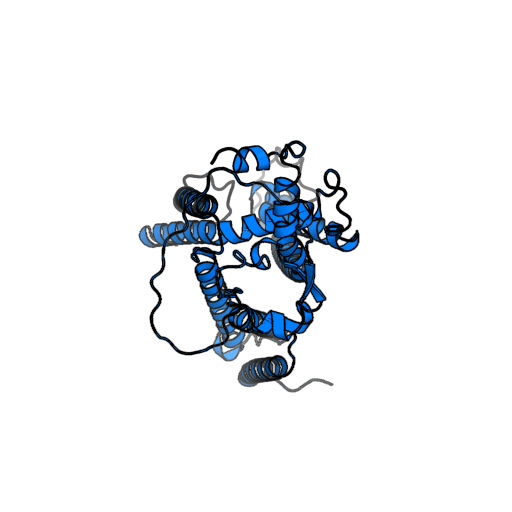00 87.12 234 ALA A CA 1
ATOM 1842 C C . ALA A 1 234 ? -9.492 0.497 -0.534 1.00 87.12 234 ALA A C 1
ATOM 1844 O O . ALA A 1 234 ? -9.483 1.694 -0.237 1.00 87.12 234 ALA A O 1
ATOM 1845 N N . THR A 1 235 ? -10.627 -0.209 -0.491 1.00 84.25 235 THR A N 1
ATOM 1846 C CA . THR A 1 235 ? -11.915 0.413 -0.131 1.00 84.25 235 THR A CA 1
ATOM 1847 C C . THR A 1 235 ? -11.923 0.943 1.298 1.00 84.25 235 THR A C 1
ATOM 1849 O O . THR A 1 235 ? -12.454 2.027 1.541 1.00 84.25 235 THR A O 1
ATOM 1852 N N . LYS A 1 236 ? -11.289 0.237 2.242 1.00 84.06 236 LYS A N 1
ATOM 1853 C CA . LYS A 1 236 ? -11.136 0.713 3.627 1.00 84.06 236 LYS A CA 1
ATOM 1854 C C . LYS A 1 236 ? -10.304 1.990 3.694 1.00 84.06 236 LYS A C 1
ATOM 1856 O O . LYS A 1 236 ? -10.692 2.928 4.387 1.00 84.06 236 LYS A O 1
ATOM 1861 N N . THR A 1 237 ? -9.210 2.067 2.935 1.00 83.75 237 THR A N 1
ATOM 1862 C CA . THR A 1 237 ? -8.413 3.301 2.848 1.00 83.75 237 THR A CA 1
ATOM 1863 C C . THR A 1 237 ? -9.179 4.447 2.188 1.00 83.75 237 THR A C 1
ATOM 1865 O O . THR A 1 237 ? -9.101 5.573 2.668 1.00 83.75 237 THR A O 1
ATOM 1868 N N . ALA A 1 238 ? -9.994 4.171 1.164 1.00 86.12 238 ALA A N 1
ATOM 1869 C CA . ALA A 1 238 ? -10.828 5.180 0.514 1.00 86.12 238 ALA A CA 1
ATOM 1870 C C . ALA A 1 238 ? -11.910 5.732 1.458 1.00 86.12 238 ALA A C 1
ATOM 1872 O O . ALA A 1 238 ? -12.136 6.940 1.503 1.00 86.12 238 ALA A O 1
ATOM 1873 N N . ARG A 1 239 ? -12.539 4.874 2.271 1.00 82.19 239 ARG A N 1
ATOM 1874 C CA . ARG A 1 239 ? -13.493 5.313 3.303 1.00 82.19 239 ARG A CA 1
ATOM 1875 C C . ARG A 1 239 ? -12.825 6.143 4.390 1.00 82.19 239 ARG A C 1
ATOM 1877 O O . ARG A 1 239 ? -13.358 7.184 4.760 1.00 82.19 239 ARG A O 1
ATOM 1884 N N . ALA A 1 240 ? -11.655 5.716 4.865 1.00 83.12 240 ALA A N 1
ATOM 1885 C CA . ALA A 1 240 ? -10.871 6.476 5.836 1.00 83.12 240 ALA A CA 1
ATOM 1886 C C . ALA A 1 240 ? -10.470 7.858 5.285 1.00 83.12 240 ALA A C 1
ATOM 1888 O O . ALA A 1 240 ? -10.558 8.857 5.998 1.00 83.12 240 ALA A O 1
ATOM 1889 N N . TYR A 1 241 ? -10.099 7.926 4.003 1.00 84.81 241 TYR A N 1
ATOM 1890 C CA . TYR A 1 241 ? -9.810 9.171 3.296 1.00 84.81 241 TYR A CA 1
ATOM 1891 C C . TYR A 1 241 ? -11.032 10.098 3.224 1.00 84.81 241 TYR A C 1
ATOM 1893 O O . TYR A 1 241 ? -10.932 11.270 3.592 1.00 84.81 241 TYR A O 1
ATOM 1901 N N . TRP A 1 242 ? -12.197 9.579 2.826 1.00 82.88 242 TRP A N 1
ATOM 1902 C CA . TRP A 1 242 ? -13.456 10.335 2.822 1.00 82.88 242 TRP A CA 1
ATOM 1903 C C . TRP A 1 242 ? -13.847 10.840 4.200 1.00 82.88 242 TRP A C 1
ATOM 1905 O O . TRP A 1 242 ? -14.141 12.021 4.346 1.00 82.88 242 TRP A O 1
ATOM 1915 N N . LEU A 1 243 ? -13.748 10.006 5.232 1.00 79.69 243 LEU A N 1
ATOM 1916 C CA . LEU A 1 243 ? -14.046 10.432 6.596 1.00 79.69 243 LEU A CA 1
ATOM 1917 C C . LEU A 1 243 ? -13.105 11.548 7.081 1.00 79.69 243 LEU A C 1
ATOM 1919 O O . LEU A 1 243 ? -13.521 12.462 7.793 1.00 79.69 243 LEU A O 1
ATOM 1923 N N . GLY A 1 244 ? -11.830 11.483 6.694 1.00 77.06 244 GLY A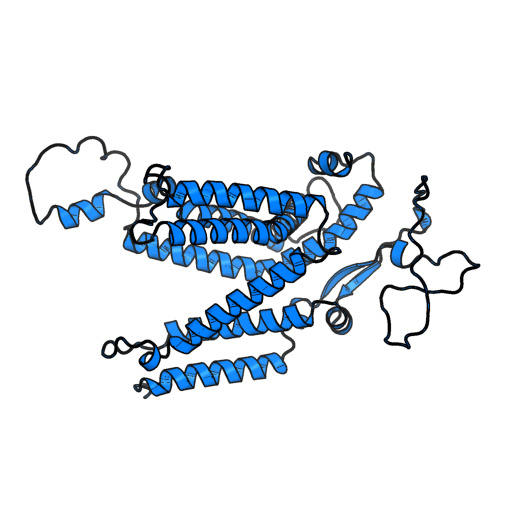 N 1
ATOM 1924 C CA . GLY A 1 244 ? -10.841 12.494 7.055 1.00 77.06 244 GLY A CA 1
ATOM 1925 C C . GLY A 1 244 ? -11.016 13.829 6.326 1.00 77.06 244 GLY A C 1
ATOM 1926 O O . GLY A 1 244 ? -10.584 14.855 6.853 1.00 77.06 244 GLY A O 1
ATOM 1927 N N . THR A 1 245 ? -11.632 13.833 5.139 1.00 77.56 245 THR A N 1
ATOM 1928 C CA . THR A 1 245 ? -11.672 14.994 4.231 1.00 77.56 245 THR A CA 1
ATOM 1929 C C . THR A 1 245 ? -13.058 15.636 4.103 1.00 77.56 245 THR A C 1
ATOM 1931 O O . THR A 1 245 ? -13.135 16.868 4.097 1.00 77.56 245 THR A O 1
ATOM 1934 N N . ASP A 1 246 ? -14.142 14.851 4.094 1.00 70.44 246 ASP A N 1
ATOM 1935 C CA . ASP A 1 246 ? -15.538 15.307 3.971 1.00 70.44 246 ASP A CA 1
ATOM 1936 C C . ASP A 1 246 ? -16.164 15.652 5.339 1.00 70.44 246 ASP A C 1
ATOM 1938 O O . ASP A 1 246 ? -17.185 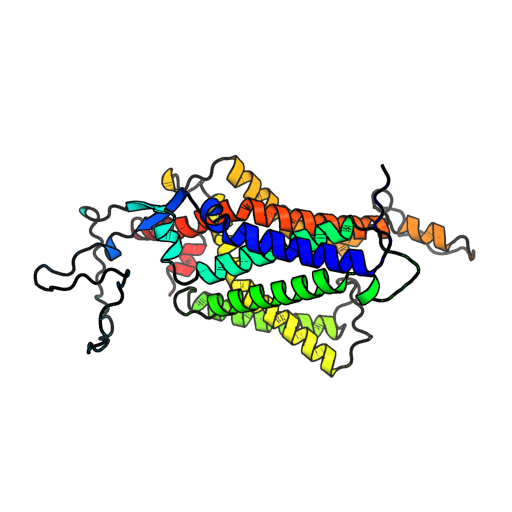15.122 5.772 1.00 70.44 246 ASP A O 1
ATOM 1942 N N . GLN A 1 247 ? -15.510 16.563 6.061 1.00 61.31 247 GLN A N 1
ATOM 1943 C CA . GLN A 1 247 ? -15.974 17.071 7.363 1.00 61.31 247 GLN A CA 1
ATOM 1944 C C . GLN A 1 247 ? -16.998 18.209 7.237 1.00 61.31 247 GLN A C 1
ATOM 1946 O O . GLN A 1 247 ? -17.528 18.679 8.239 1.00 61.31 247 GLN A O 1
ATOM 1951 N N . ILE A 1 248 ? -17.284 18.673 6.018 1.00 50.41 248 ILE A N 1
ATOM 1952 C CA . ILE A 1 248 ? -18.062 19.900 5.780 1.00 50.41 248 ILE A CA 1
ATOM 1953 C C . ILE A 1 248 ? -19.559 19.682 6.071 1.00 50.41 248 ILE A C 1
ATOM 1955 O O . ILE A 1 248 ? -20.274 20.632 6.367 1.00 50.41 248 ILE A O 1
ATOM 1959 N N . ARG A 1 249 ? -20.039 18.429 6.032 1.00 51.84 249 ARG A N 1
ATOM 1960 C CA . ARG A 1 249 ? -21.448 18.084 6.308 1.00 51.84 249 ARG A CA 1
ATOM 1961 C C . ARG A 1 249 ? -21.691 17.565 7.729 1.00 51.84 249 ARG A C 1
ATOM 1963 O O . ARG A 1 249 ? -22.781 17.747 8.255 1.00 51.84 249 ARG A O 1
ATOM 1970 N N . CYS A 1 250 ? -20.699 16.923 8.350 1.00 52.72 250 CYS A N 1
ATOM 1971 C CA . CYS A 1 250 ? -20.753 16.436 9.732 1.00 52.72 250 CYS A CA 1
ATOM 1972 C C . CYS A 1 250 ? -19.819 17.291 10.595 1.00 52.72 250 CYS A C 1
ATOM 1974 O O . CYS A 1 250 ? -18.644 16.951 10.731 1.00 52.72 250 CYS A O 1
ATOM 1976 N N . ASN A 1 251 ? -20.312 18.366 11.216 1.00 53.12 251 ASN A N 1
ATOM 1977 C CA . ASN A 1 251 ? -19.539 19.137 12.200 1.00 53.12 251 ASN A CA 1
ATOM 1978 C C . ASN A 1 251 ? -19.404 18.368 13.535 1.00 53.12 251 ASN A C 1
ATOM 1980 O O . ASN A 1 251 ? -19.790 18.846 14.600 1.00 53.12 251 ASN A O 1
ATOM 1984 N N . LEU A 1 252 ? -18.899 17.131 13.482 1.00 61.53 252 LEU A N 1
ATOM 1985 C CA . LEU A 1 252 ? -18.514 16.369 14.660 1.00 61.53 252 LEU A CA 1
ATOM 1986 C C . LEU A 1 252 ? -17.080 16.747 15.013 1.00 61.53 252 LEU A C 1
ATOM 1988 O O . LEU A 1 252 ? -16.119 16.219 14.447 1.00 61.53 252 LEU A O 1
ATOM 1992 N N . SER A 1 253 ? -16.936 17.602 16.024 1.00 59.66 253 SER A N 1
ATOM 1993 C CA . SER A 1 253 ? -15.647 17.924 16.654 1.00 59.66 253 SER A CA 1
ATOM 1994 C C . SER A 1 253 ? -14.857 16.670 17.065 1.00 59.66 253 SER A C 1
ATOM 1996 O O . SER A 1 253 ? -13.629 16.692 17.120 1.00 59.66 253 SER A O 1
ATOM 1998 N N . MET A 1 254 ? -15.548 15.545 17.285 1.00 59.56 254 MET A N 1
ATOM 1999 C CA . MET A 1 254 ? -14.963 14.252 17.638 1.00 59.56 254 MET A CA 1
ATOM 2000 C C . MET A 1 254 ? -14.185 13.568 16.495 1.00 59.56 254 MET A C 1
ATOM 2002 O O . MET A 1 254 ? -13.279 12.787 16.782 1.00 59.56 254 MET A O 1
ATOM 2006 N N . ILE A 1 255 ? -14.513 13.849 15.226 1.00 64.38 255 ILE A N 1
ATOM 2007 C CA . ILE A 1 255 ? -13.898 13.230 14.028 1.00 64.38 255 ILE A CA 1
ATOM 2008 C C . ILE A 1 255 ? -12.869 14.182 13.379 1.00 64.38 255 ILE A C 1
ATOM 2010 O O . ILE A 1 255 ? -12.212 13.834 12.398 1.00 64.38 255 ILE A O 1
ATOM 2014 N N . HIS A 1 256 ? -12.672 15.376 13.948 1.00 59.06 256 HIS A N 1
ATOM 2015 C CA . HIS A 1 256 ? -11.832 16.413 13.363 1.00 59.06 256 HIS A CA 1
ATOM 2016 C C . HIS A 1 256 ? -10.371 15.959 13.196 1.00 59.06 256 HIS A C 1
ATOM 2018 O O . HIS A 1 256 ? -9.615 15.777 14.153 1.00 59.06 256 HIS A O 1
ATOM 2024 N N . CYS A 1 257 ? -9.955 15.825 11.940 1.00 67.88 257 CYS A N 1
ATOM 2025 C CA . CYS A 1 257 ? -8.560 15.692 11.557 1.00 67.88 257 CYS A CA 1
ATOM 2026 C C . CYS A 1 257 ? -7.953 17.095 11.499 1.00 67.88 257 CYS A C 1
ATOM 2028 O O . CYS A 1 257 ? -8.455 17.948 10.768 1.00 67.88 257 CYS A O 1
ATOM 2030 N N . GLY A 1 258 ? -6.888 17.355 12.266 1.00 75.12 258 GLY A N 1
ATOM 2031 C CA . GLY A 1 258 ? -6.160 18.623 12.168 1.00 75.12 258 GLY A CA 1
ATOM 2032 C C . GLY A 1 258 ? -5.753 18.927 10.720 1.00 75.12 258 GLY A C 1
ATOM 2033 O O . GLY A 1 258 ? -5.584 18.009 9.915 1.00 75.12 258 GLY A O 1
ATOM 2034 N N . TRP A 1 259 ? -5.566 20.208 10.389 1.00 80.31 259 TRP A N 1
ATOM 2035 C CA . TRP A 1 259 ? -5.241 20.650 9.024 1.00 80.31 259 TRP A CA 1
ATOM 2036 C C . TRP A 1 259 ? -4.072 19.867 8.403 1.00 80.31 259 TRP A C 1
ATOM 2038 O O . TRP A 1 259 ? -4.171 19.418 7.265 1.00 80.31 259 TRP A O 1
ATOM 2048 N N . PHE A 1 260 ? -3.028 19.590 9.191 1.00 82.06 260 PHE A N 1
ATOM 2049 C CA . PHE A 1 260 ? -1.872 18.798 8.763 1.00 82.06 260 PHE A CA 1
ATOM 2050 C C . PHE A 1 260 ? -2.224 17.364 8.333 1.00 82.06 260 PHE A C 1
ATOM 2052 O O . PHE A 1 260 ? -1.710 16.863 7.340 1.00 82.06 260 PHE A O 1
ATOM 2059 N N . GLY A 1 261 ? -3.114 16.680 9.058 1.00 81.06 261 GLY A N 1
ATOM 2060 C CA . GLY A 1 261 ? -3.523 15.325 8.685 1.00 81.06 261 GLY A CA 1
ATOM 2061 C C . GLY A 1 261 ? -4.344 15.317 7.395 1.00 81.06 261 GLY A C 1
ATOM 2062 O O . GLY A 1 261 ? -4.163 14.439 6.554 1.00 81.06 261 GLY A O 1
ATOM 2063 N N . ARG A 1 262 ? -5.188 16.336 7.196 1.00 83.44 262 ARG A N 1
ATOM 2064 C CA . ARG A 1 262 ? -5.994 16.497 5.976 1.00 83.44 262 ARG A CA 1
ATOM 2065 C C . ARG A 1 262 ? -5.127 16.771 4.753 1.00 83.44 262 ARG A C 1
ATOM 2067 O O . ARG A 1 262 ? -5.318 16.122 3.727 1.00 83.44 262 ARG A O 1
ATOM 2074 N N . THR A 1 263 ? -4.163 17.685 4.854 1.00 86.38 263 THR A N 1
ATOM 2075 C CA . THR A 1 263 ? -3.236 17.967 3.748 1.00 86.38 263 THR A CA 1
ATOM 2076 C C . THR A 1 263 ? -2.419 16.731 3.393 1.00 86.38 263 THR A C 1
ATOM 2078 O O . THR A 1 263 ? -2.339 16.377 2.219 1.00 86.38 263 THR A O 1
ATOM 2081 N N . LEU A 1 264 ? -1.907 16.006 4.393 1.00 87.06 264 LEU A N 1
ATOM 2082 C CA . LEU A 1 264 ? -1.167 14.760 4.190 1.00 87.06 264 LEU A CA 1
ATOM 2083 C C . LEU A 1 264 ? -2.014 13.704 3.452 1.00 87.06 264 LEU A C 1
ATOM 2085 O O . LEU A 1 264 ? -1.533 13.077 2.507 1.00 87.06 264 LEU A O 1
ATOM 2089 N N . LEU A 1 265 ? -3.285 13.537 3.835 1.00 87.06 265 LEU A N 1
ATOM 2090 C CA . LEU A 1 265 ? -4.225 12.631 3.167 1.00 87.06 265 LEU A CA 1
ATOM 2091 C C . LEU A 1 265 ? -4.469 13.028 1.702 1.00 87.06 265 LEU A C 1
ATOM 2093 O O . LEU A 1 265 ? -4.404 12.166 0.825 1.00 87.06 265 LEU A O 1
ATOM 2097 N N . HIS A 1 266 ? -4.703 14.315 1.415 1.00 88.62 266 HIS A N 1
ATOM 2098 C CA . HIS A 1 266 ? -4.886 14.798 0.040 1.00 88.62 266 HIS A CA 1
ATOM 2099 C C . HIS A 1 266 ? -3.639 14.587 -0.820 1.00 88.62 266 HIS A C 1
ATOM 2101 O O . HIS A 1 266 ? -3.757 14.053 -1.921 1.00 88.62 266 HIS A O 1
ATOM 2107 N N . ILE A 1 267 ? -2.455 14.947 -0.314 1.00 90.44 267 ILE A N 1
ATOM 2108 C CA . ILE A 1 267 ? -1.195 14.771 -1.048 1.00 90.44 267 ILE A CA 1
ATOM 2109 C C . ILE A 1 267 ? -0.963 13.284 -1.331 1.00 90.44 267 ILE A C 1
ATOM 2111 O O . ILE A 1 267 ? -0.603 12.931 -2.447 1.00 90.44 267 ILE A O 1
ATOM 2115 N N . THR A 1 268 ? -1.236 12.400 -0.368 1.00 90.94 268 THR A N 1
ATOM 2116 C CA . THR A 1 268 ? -1.060 10.948 -0.554 1.00 90.94 268 THR A CA 1
ATOM 2117 C C . THR A 1 268 ? -1.978 10.391 -1.625 1.00 90.94 268 THR A C 1
ATOM 2119 O O . THR A 1 268 ? -1.534 9.624 -2.477 1.00 90.94 268 THR A O 1
ATOM 2122 N N . TYR A 1 269 ? -3.249 10.790 -1.603 1.00 89.00 269 TYR A N 1
ATOM 2123 C CA . TYR A 1 269 ? -4.225 10.356 -2.593 1.00 89.00 269 TYR A CA 1
ATOM 2124 C C . TYR A 1 269 ? -3.868 10.854 -4.001 1.00 89.00 269 TYR A C 1
ATOM 2126 O O . TYR A 1 269 ? -3.809 10.061 -4.941 1.00 89.00 269 TYR A O 1
ATOM 2134 N N . LEU A 1 270 ? -3.551 12.146 -4.139 1.00 91.19 270 LEU A N 1
ATOM 2135 C CA . LEU A 1 270 ? -3.156 12.740 -5.418 1.00 91.19 270 LEU A CA 1
ATOM 2136 C C . LEU A 1 270 ? -1.861 12.129 -5.954 1.00 91.19 270 LEU A C 1
ATOM 2138 O O . LEU A 1 270 ? -1.783 11.815 -7.139 1.00 91.19 270 LEU A O 1
ATOM 2142 N N . LEU A 1 271 ? -0.867 11.909 -5.091 1.00 91.12 271 LEU A N 1
ATOM 2143 C CA . LEU A 1 271 ? 0.410 11.324 -5.483 1.00 91.12 271 LEU A CA 1
ATOM 2144 C C . LEU A 1 271 ? 0.262 9.854 -5.903 1.00 91.12 271 LEU A C 1
ATOM 2146 O O . LEU A 1 271 ? 0.915 9.432 -6.855 1.00 91.12 271 LEU A O 1
ATOM 2150 N N . ALA A 1 272 ? -0.623 9.086 -5.260 1.00 90.31 272 ALA A N 1
ATOM 2151 C CA . ALA A 1 272 ? -0.917 7.709 -5.659 1.00 90.31 272 ALA A CA 1
ATOM 2152 C C . ALA A 1 272 ? -1.594 7.636 -7.039 1.00 90.31 272 ALA A C 1
ATOM 2154 O O . ALA A 1 272 ? -1.214 6.806 -7.871 1.00 90.31 272 ALA A O 1
ATOM 2155 N N . ILE A 1 273 ? -2.550 8.533 -7.308 1.00 90.25 273 ILE A N 1
ATOM 2156 C CA . ILE A 1 273 ? -3.176 8.665 -8.631 1.00 90.25 273 ILE A CA 1
ATOM 2157 C C . ILE A 1 273 ? -2.122 9.064 -9.660 1.00 90.25 273 ILE A C 1
ATOM 2159 O O . ILE A 1 273 ? -1.927 8.352 -10.640 1.00 90.25 273 ILE A O 1
ATOM 2163 N N . PHE A 1 274 ? -1.389 10.147 -9.406 1.00 89.56 274 PHE A N 1
ATOM 2164 C CA . PHE A 1 274 ? -0.346 10.647 -10.296 1.00 89.56 274 PHE A CA 1
ATOM 2165 C C . PHE A 1 274 ? 0.687 9.567 -10.636 1.00 89.56 274 PHE A C 1
ATOM 2167 O O . PHE A 1 274 ? 0.981 9.335 -11.805 1.00 89.56 274 PHE A O 1
ATOM 2174 N N . THR A 1 275 ? 1.170 8.840 -9.628 1.00 89.75 275 THR A N 1
ATOM 2175 C CA . THR A 1 275 ? 2.127 7.744 -9.816 1.00 89.75 275 THR A CA 1
ATOM 2176 C C . THR A 1 275 ? 1.547 6.628 -10.677 1.00 89.75 275 THR A C 1
ATOM 2178 O O . THR A 1 275 ? 2.261 6.091 -11.515 1.00 89.75 275 THR A O 1
ATOM 2181 N N . SER A 1 276 ? 0.258 6.310 -10.534 1.00 88.88 276 SER A N 1
ATOM 2182 C CA . SER A 1 276 ? -0.415 5.315 -11.380 1.00 88.88 276 SER A CA 1
ATOM 2183 C C . SER A 1 276 ? -0.524 5.785 -12.837 1.00 88.88 276 SER A C 1
ATOM 2185 O O . SER A 1 276 ? -0.281 4.998 -13.749 1.00 88.88 276 SER A O 1
ATOM 2187 N N . LEU A 1 277 ? -0.813 7.073 -13.069 1.00 87.62 277 LEU A N 1
ATOM 2188 C CA . LEU A 1 277 ? -0.857 7.653 -14.418 1.00 87.62 277 LEU A CA 1
ATOM 2189 C C . LEU A 1 277 ? 0.510 7.645 -15.107 1.00 87.62 277 LEU A C 1
ATOM 2191 O O . LEU A 1 277 ? 0.563 7.474 -16.321 1.00 87.62 277 LEU A O 1
ATOM 2195 N N . LEU A 1 278 ? 1.616 7.775 -14.367 1.00 85.62 278 LEU A N 1
ATOM 2196 C CA . LEU A 1 278 ? 2.960 7.734 -14.956 1.00 85.62 278 LEU A CA 1
ATOM 2197 C C . LEU A 1 278 ? 3.261 6.426 -15.695 1.00 85.62 278 LEU A C 1
ATOM 2199 O O . LEU A 1 278 ? 4.135 6.431 -16.560 1.00 85.62 278 LEU A O 1
ATOM 2203 N N . TRP A 1 279 ? 2.572 5.329 -15.376 1.00 83.69 279 TRP A N 1
ATOM 2204 C CA . TRP A 1 279 ? 2.731 4.028 -16.037 1.00 83.69 279 TRP A CA 1
ATOM 2205 C C . TRP A 1 279 ? 1.859 3.855 -17.283 1.00 83.69 279 TRP A C 1
ATOM 2207 O O . TRP A 1 279 ? 2.006 2.863 -17.991 1.00 83.69 279 TRP A O 1
ATOM 2217 N N . ILE A 1 280 ? 0.978 4.815 -17.564 1.00 83.62 280 ILE A N 1
ATOM 2218 C CA . ILE A 1 280 ? 0.103 4.813 -18.731 1.00 83.62 280 ILE A CA 1
ATOM 2219 C C . ILE A 1 280 ? 0.807 5.569 -19.868 1.00 83.62 280 ILE A C 1
ATOM 2221 O O . ILE A 1 280 ? 1.163 6.742 -19.725 1.00 83.62 280 ILE A O 1
ATOM 2225 N N . ASN A 1 281 ? 0.989 4.899 -21.007 1.00 77.94 281 ASN A N 1
ATOM 2226 C CA . ASN A 1 281 ? 1.779 5.388 -22.142 1.00 77.94 281 ASN A CA 1
ATOM 2227 C C . ASN A 1 281 ? 1.414 6.804 -22.639 1.00 77.94 281 ASN A C 1
ATOM 2229 O O . ASN A 1 281 ? 2.328 7.626 -22.743 1.00 77.94 281 ASN A O 1
ATOM 2233 N N . PRO A 1 282 ? 0.136 7.169 -22.881 1.00 76.69 282 PRO A N 1
ATOM 2234 C CA . PRO A 1 282 ? -0.208 8.523 -23.324 1.00 76.69 282 PRO A CA 1
ATOM 2235 C C . PRO A 1 282 ? 0.188 9.620 -22.329 1.00 76.69 282 PRO A C 1
ATOM 2237 O O . PRO A 1 282 ? 0.541 10.722 -22.742 1.00 76.69 282 PRO A O 1
ATOM 2240 N N . PHE A 1 283 ? 0.175 9.332 -21.024 1.00 78.81 283 PHE A N 1
ATOM 2241 C CA . PHE A 1 283 ? 0.605 10.301 -20.017 1.00 78.81 283 PHE A CA 1
ATOM 2242 C C . PHE A 1 283 ? 2.131 10.390 -19.937 1.00 78.81 283 PHE A C 1
ATOM 2244 O O . PHE A 1 283 ? 2.681 11.480 -19.787 1.00 78.81 283 PHE A O 1
ATOM 2251 N N . SER A 1 284 ? 2.838 9.268 -20.100 1.00 78.25 284 SER A N 1
ATOM 2252 C CA . SER A 1 284 ? 4.298 9.305 -20.197 1.00 78.25 284 SER A CA 1
ATOM 2253 C C . SER A 1 284 ? 4.802 9.988 -21.462 1.00 78.25 284 SER A C 1
ATOM 2255 O O . SER A 1 284 ? 5.788 10.713 -21.399 1.00 78.25 284 SER A O 1
ATOM 2257 N N . ASP A 1 285 ? 4.115 9.811 -22.587 1.00 75.56 285 ASP A N 1
ATOM 2258 C CA . ASP A 1 285 ? 4.474 10.435 -23.861 1.00 75.56 285 ASP A CA 1
ATOM 2259 C C . ASP A 1 285 ? 4.306 11.957 -23.831 1.00 75.56 285 ASP A C 1
ATOM 2261 O O . ASP A 1 285 ? 5.032 12.659 -24.528 1.00 75.56 285 ASP A O 1
ATOM 2265 N N . LEU A 1 286 ? 3.397 12.473 -22.997 1.00 80.00 286 LEU A N 1
ATOM 2266 C CA . LEU A 1 286 ? 3.250 13.909 -22.753 1.00 80.00 286 LEU A CA 1
ATOM 2267 C C . LEU A 1 286 ? 4.449 14.495 -21.987 1.00 80.00 286 LEU A C 1
ATOM 2269 O O . LEU A 1 286 ? 4.775 15.667 -22.155 1.00 80.00 286 LEU A O 1
ATOM 2273 N N . LEU A 1 287 ? 5.112 13.686 -21.156 1.00 78.00 287 LEU A N 1
ATOM 2274 C CA . LEU A 1 287 ? 6.232 14.105 -20.307 1.00 78.00 287 LEU A CA 1
ATOM 2275 C C . LEU A 1 287 ? 7.609 13.772 -20.896 1.00 78.00 287 LEU A C 1
ATOM 2277 O O . LEU A 1 287 ? 8.608 14.321 -20.432 1.00 78.00 287 LEU A O 1
ATOM 2281 N N . VAL A 1 288 ? 7.690 12.885 -21.891 1.00 77.12 288 VAL A N 1
ATOM 2282 C CA . VAL A 1 288 ? 8.946 12.460 -22.521 1.00 77.12 288 VAL A CA 1
ATOM 2283 C C . VAL A 1 288 ? 9.170 13.220 -23.824 1.00 77.12 288 VAL A C 1
ATOM 2285 O O . VAL A 1 288 ? 8.329 13.222 -24.721 1.00 77.12 288 VAL A O 1
ATOM 2288 N N . ASN A 1 289 ? 10.344 13.835 -23.971 1.00 72.88 289 ASN A N 1
ATOM 2289 C CA . ASN A 1 289 ? 10.691 14.519 -25.212 1.00 72.88 289 ASN A CA 1
ATOM 2290 C C . ASN A 1 289 ? 11.192 13.527 -26.273 1.00 72.88 289 ASN A C 1
ATOM 2292 O O . ASN A 1 289 ? 12.344 13.090 -26.241 1.00 72.88 289 ASN A O 1
ATOM 2296 N N . LYS A 1 290 ? 10.341 13.230 -27.261 1.00 67.88 290 LYS A N 1
ATOM 2297 C CA . LYS A 1 290 ? 10.663 12.325 -28.379 1.00 67.88 290 LYS A CA 1
ATOM 2298 C C . LYS A 1 290 ? 11.774 12.853 -29.304 1.00 67.88 290 LYS A C 1
ATOM 2300 O O . LYS A 1 290 ? 12.405 12.055 -29.988 1.00 67.88 290 LYS A O 1
ATOM 2305 N N . ASN A 1 291 ? 12.073 14.158 -29.284 1.00 61.47 291 ASN A N 1
ATOM 2306 C CA . ASN A 1 291 ? 13.078 14.780 -30.158 1.00 61.47 291 ASN A CA 1
ATOM 2307 C C . ASN A 1 291 ? 14.535 14.580 -29.684 1.00 61.47 291 ASN A C 1
ATOM 2309 O O . ASN A 1 291 ? 15.471 14.743 -30.471 1.00 61.47 291 ASN A O 1
ATOM 2313 N N . ILE A 1 292 ? 14.758 14.250 -28.403 1.00 58.66 292 ILE A N 1
ATOM 2314 C CA . ILE A 1 292 ? 16.112 14.096 -27.831 1.00 58.66 292 ILE A CA 1
ATOM 2315 C C . ILE A 1 292 ? 16.732 12.755 -28.247 1.00 58.66 292 ILE A C 1
ATOM 2317 O O . ILE A 1 292 ? 17.908 12.703 -28.618 1.00 58.66 292 ILE A O 1
ATOM 2321 N N . ASP A 1 293 ? 15.939 11.682 -28.240 1.00 56.47 293 ASP A N 1
ATOM 2322 C CA . ASP A 1 293 ? 16.408 10.339 -28.601 1.00 56.47 293 ASP A CA 1
ATOM 2323 C C . ASP A 1 293 ? 16.627 10.191 -30.114 1.00 56.47 293 ASP A C 1
ATOM 2325 O O . ASP A 1 293 ? 17.563 9.511 -30.545 1.00 56.47 293 ASP A O 1
ATOM 2329 N N . THR A 1 294 ? 15.837 10.888 -30.938 1.00 55.00 294 THR A N 1
ATOM 2330 C CA . THR A 1 294 ? 16.037 10.922 -32.394 1.00 55.00 294 THR A CA 1
ATOM 2331 C C . THR A 1 294 ? 17.325 11.643 -32.773 1.00 55.00 294 THR A C 1
ATOM 2333 O O . THR A 1 294 ? 18.042 11.153 -33.633 1.00 55.00 294 THR A O 1
ATOM 2336 N N . ASN A 1 295 ? 17.711 12.732 -32.098 1.00 52.81 295 ASN A N 1
ATOM 2337 C CA . ASN A 1 295 ? 18.969 13.432 -32.406 1.00 52.81 295 ASN A CA 1
ATOM 2338 C C . ASN A 1 295 ? 20.227 12.584 -32.138 1.00 52.81 295 ASN A C 1
ATOM 2340 O O . ASN A 1 295 ? 21.204 12.707 -32.874 1.00 52.81 295 ASN A O 1
ATOM 2344 N N . LYS A 1 296 ? 20.203 11.685 -31.143 1.00 52.62 296 LYS A N 1
ATOM 2345 C CA . LYS A 1 296 ? 21.306 10.732 -30.906 1.00 52.62 296 LYS A CA 1
ATOM 2346 C C . LYS A 1 296 ? 21.372 9.619 -31.955 1.00 52.62 296 LYS A C 1
ATOM 2348 O O . LYS A 1 296 ? 22.456 9.118 -32.234 1.00 52.62 296 LYS A O 1
ATOM 2353 N N . ARG A 1 297 ? 20.233 9.226 -32.537 1.00 49.69 297 ARG A N 1
ATOM 2354 C CA . ARG A 1 297 ? 20.145 8.167 -33.560 1.00 49.69 297 ARG A CA 1
ATOM 2355 C C . ARG A 1 297 ? 20.342 8.690 -34.988 1.00 49.69 297 ARG A C 1
ATOM 2357 O O . ARG A 1 297 ? 20.852 7.964 -35.830 1.00 49.69 297 ARG A O 1
ATOM 2364 N N . SER A 1 298 ? 20.001 9.949 -35.251 1.00 49.56 298 SER A N 1
ATOM 2365 C CA . SER A 1 298 ? 20.115 10.588 -36.570 1.00 49.56 298 SER A CA 1
ATOM 2366 C C . SER A 1 298 ? 21.536 11.031 -36.940 1.00 49.56 298 SER A C 1
ATOM 2368 O O . SER A 1 298 ? 21.762 11.410 -38.084 1.00 49.56 298 SER A O 1
ATOM 2370 N N . GLN A 1 299 ? 22.509 10.960 -36.022 1.00 49.75 299 GLN A N 1
ATOM 2371 C CA . GLN A 1 299 ? 23.926 11.161 -36.358 1.00 49.75 299 GLN A CA 1
ATOM 2372 C C . GLN A 1 299 ? 24.552 9.974 -37.106 1.00 49.75 299 GLN A C 1
ATOM 2374 O O . GLN A 1 299 ? 25.632 10.137 -37.666 1.00 49.75 299 GLN A O 1
ATOM 2379 N N . SER A 1 300 ? 23.906 8.801 -37.144 1.00 49.25 300 SER A N 1
ATOM 2380 C CA . SER A 1 300 ? 24.497 7.608 -37.762 1.00 49.25 300 SER A CA 1
ATOM 2381 C C . SER A 1 300 ? 23.943 7.230 -39.131 1.00 49.25 300 SER A C 1
ATOM 2383 O O . SER A 1 300 ? 24.531 6.354 -39.743 1.00 49.25 300 SER A O 1
ATOM 2385 N N . ASN A 1 301 ? 22.880 7.865 -39.641 1.00 49.97 301 ASN A N 1
ATOM 2386 C CA . ASN A 1 301 ? 22.394 7.657 -41.013 1.00 49.97 301 ASN A CA 1
ATOM 2387 C C . ASN A 1 301 ? 21.474 8.811 -41.436 1.00 49.97 301 ASN A C 1
ATOM 2389 O O . ASN A 1 301 ? 20.386 8.964 -40.880 1.00 49.97 301 ASN A O 1
ATOM 2393 N N . HIS A 1 302 ? 21.869 9.601 -42.440 1.00 40.75 302 HIS A N 1
ATOM 2394 C CA . HIS A 1 302 ? 21.004 10.629 -43.019 1.00 40.75 302 HIS A CA 1
ATOM 2395 C C . HIS A 1 302 ? 20.556 10.245 -44.433 1.00 40.75 302 HIS A C 1
ATOM 2397 O O . HIS A 1 302 ? 21.323 10.315 -45.388 1.00 40.75 302 HIS A O 1
ATOM 2403 N N . SER A 1 303 ? 19.278 9.886 -44.546 1.00 32.50 303 SER A N 1
ATOM 2404 C CA . SER A 1 303 ? 18.457 10.129 -45.730 1.00 32.50 303 SER A CA 1
ATOM 2405 C C . SER A 1 303 ? 17.317 11.053 -45.273 1.00 32.50 303 SER A C 1
ATOM 2407 O O . SER A 1 303 ? 16.648 10.716 -44.290 1.00 32.50 303 SER A O 1
ATOM 2409 N N . PRO A 1 304 ? 17.117 12.239 -45.875 1.00 49.38 304 PRO A N 1
ATOM 2410 C CA . PRO A 1 304 ? 16.093 13.172 -45.441 1.00 49.38 304 PRO A CA 1
ATOM 2411 C C . PRO A 1 304 ? 14.840 12.986 -46.283 1.00 49.38 304 PRO A C 1
ATOM 2413 O O . PRO A 1 304 ? 14.865 13.230 -47.485 1.00 49.38 304 PRO A O 1
ATOM 2416 N N . ASN A 1 305 ? 13.734 12.606 -45.654 1.00 44.00 305 ASN A N 1
ATOM 2417 C CA . ASN A 1 305 ? 12.448 13.285 -45.825 1.00 44.00 305 ASN A CA 1
ATOM 2418 C C . ASN A 1 305 ? 11.356 12.555 -45.042 1.00 44.00 305 ASN A C 1
ATOM 2420 O O . ASN A 1 305 ? 11.387 11.340 -44.898 1.00 44.00 305 ASN A O 1
ATOM 2424 N N . ILE A 1 306 ? 10.348 13.327 -44.627 1.00 47.28 306 ILE A N 1
ATOM 2425 C CA . ILE A 1 306 ? 9.114 12.920 -43.931 1.00 47.28 306 ILE A CA 1
ATOM 2426 C C . ILE A 1 306 ? 9.211 12.959 -42.393 1.00 47.28 306 ILE A C 1
ATOM 2428 O O . ILE A 1 306 ? 9.081 11.951 -41.710 1.00 47.28 306 ILE A O 1
ATOM 2432 N N . GLN A 1 307 ? 9.341 14.157 -41.809 1.00 45.78 307 GLN A N 1
ATOM 2433 C CA . GLN A 1 307 ? 8.863 14.381 -40.434 1.00 45.78 307 GLN A CA 1
ATOM 2434 C C . GLN A 1 307 ? 8.528 15.861 -40.191 1.00 45.78 307 GLN A C 1
ATOM 2436 O O . GLN A 1 307 ? 9.338 16.655 -39.712 1.00 45.78 307 GLN A O 1
ATOM 2441 N N . HIS A 1 308 ? 7.317 16.268 -40.577 1.00 43.62 308 HIS A N 1
ATOM 2442 C CA . HIS A 1 308 ? 6.829 17.641 -40.371 1.00 43.62 308 HIS A CA 1
ATOM 2443 C C . HIS A 1 308 ? 5.476 17.739 -39.658 1.00 43.62 308 HIS A C 1
ATOM 2445 O O . HIS A 1 308 ? 4.863 18.800 -39.666 1.00 43.62 308 HIS A O 1
ATOM 2451 N N . LYS A 1 309 ? 5.024 16.675 -38.978 1.00 42.00 309 LYS A N 1
ATOM 2452 C CA . LYS A 1 309 ? 3.783 16.720 -38.179 1.00 42.00 309 LYS A CA 1
ATOM 2453 C C . LYS A 1 309 ? 3.939 16.522 -36.664 1.00 42.00 309 LYS A C 1
ATOM 2455 O O . LYS A 1 309 ? 3.047 16.944 -35.943 1.00 42.00 309 LYS A O 1
ATOM 2460 N N . ASP A 1 310 ? 5.087 16.060 -36.163 1.00 48.06 310 ASP A N 1
ATOM 2461 C CA . ASP A 1 310 ? 5.299 15.858 -34.710 1.00 48.06 310 ASP A CA 1
ATOM 2462 C C . ASP A 1 310 ? 5.985 17.040 -33.993 1.00 48.06 310 ASP A C 1
ATOM 2464 O O . ASP A 1 310 ? 6.289 16.985 -32.802 1.00 48.06 310 ASP A O 1
ATOM 2468 N N . ARG A 1 311 ? 6.240 18.148 -34.701 1.00 45.19 311 ARG A N 1
ATOM 2469 C CA . ARG A 1 311 ? 7.077 19.255 -34.204 1.00 45.19 311 ARG A CA 1
ATOM 2470 C C . ARG A 1 311 ? 6.402 20.226 -33.230 1.00 45.19 311 ARG A C 1
ATOM 2472 O O . ARG A 1 311 ? 7.088 21.114 -32.734 1.00 45.19 311 ARG A O 1
ATOM 2479 N N . LEU A 1 312 ? 5.108 20.085 -32.932 1.00 46.78 312 LEU A N 1
ATOM 2480 C CA . LEU A 1 312 ? 4.367 21.127 -32.203 1.00 46.78 312 LEU A CA 1
ATOM 2481 C C . LEU A 1 312 ? 4.109 20.869 -30.709 1.00 46.78 312 LEU A C 1
ATOM 2483 O O . LEU A 1 312 ? 3.560 21.746 -30.052 1.00 46.78 312 LEU A O 1
ATOM 2487 N N . VAL A 1 313 ? 4.527 19.727 -30.146 1.00 49.72 313 VAL A N 1
ATOM 2488 C CA . VAL A 1 313 ? 4.323 19.433 -28.702 1.00 49.72 313 VAL A CA 1
ATOM 2489 C C . VAL A 1 313 ? 5.637 19.134 -27.950 1.00 49.72 313 VAL A C 1
ATOM 2491 O O . VAL A 1 313 ? 5.655 18.961 -26.737 1.00 49.72 313 VAL A O 1
ATOM 2494 N N . GLY A 1 314 ? 6.782 19.106 -28.636 1.00 48.44 314 GLY A N 1
ATOM 2495 C CA . GLY A 1 314 ? 7.998 18.460 -28.125 1.00 48.44 314 GLY A CA 1
ATOM 2496 C C . GLY A 1 314 ? 9.143 19.380 -27.700 1.00 48.44 314 GLY A C 1
ATOM 2497 O O . GLY A 1 314 ? 10.228 19.247 -28.264 1.00 48.44 314 GLY A O 1
ATOM 2498 N N . ASN A 1 315 ? 8.957 20.272 -26.715 1.00 50.94 315 ASN A N 1
ATOM 2499 C CA . ASN A 1 315 ? 10.109 20.973 -26.111 1.00 50.94 315 ASN A CA 1
ATOM 2500 C C . ASN A 1 315 ? 10.111 21.112 -24.575 1.00 50.94 315 ASN A C 1
ATOM 2502 O O . ASN A 1 315 ? 11.006 21.755 -24.040 1.00 50.94 315 ASN A O 1
ATOM 2506 N N . VAL A 1 316 ? 9.158 20.510 -23.852 1.00 57.53 316 VAL A N 1
ATOM 2507 C CA . VAL A 1 316 ? 9.075 20.618 -22.371 1.00 57.53 316 VAL A CA 1
ATOM 2508 C C . VAL A 1 316 ? 9.232 19.256 -21.667 1.00 57.53 316 VAL A C 1
ATOM 2510 O O . VAL A 1 316 ? 9.041 19.140 -20.463 1.00 57.53 316 VAL A O 1
ATOM 2513 N N . GLY A 1 317 ? 9.592 18.201 -22.404 1.00 65.31 317 GLY A N 1
ATOM 2514 C CA . GLY A 1 317 ? 9.696 16.843 -21.862 1.00 65.31 317 GLY A CA 1
ATOM 2515 C C . GLY A 1 317 ? 11.090 16.474 -21.343 1.00 65.31 317 GLY A C 1
ATOM 2516 O O . GLY A 1 317 ? 12.109 16.943 -21.852 1.00 65.31 317 GLY A O 1
ATOM 2517 N N . MET A 1 318 ? 11.129 15.580 -20.359 1.00 77.44 318 MET A N 1
ATOM 2518 C CA . MET A 1 318 ? 12.352 14.990 -19.811 1.00 77.44 318 MET A CA 1
ATOM 2519 C C . MET A 1 318 ? 12.902 13.890 -20.740 1.00 77.44 318 MET A C 1
ATOM 2521 O O . MET A 1 318 ? 12.174 13.359 -21.586 1.00 77.44 318 MET A O 1
ATOM 2525 N N . SER A 1 319 ? 14.184 13.531 -20.603 1.00 80.44 319 SER A N 1
ATOM 2526 C CA . SER A 1 319 ? 14.762 12.398 -21.344 1.00 80.44 319 SER A CA 1
ATOM 2527 C C . SER A 1 319 ? 14.175 11.060 -20.859 1.00 80.44 319 SER A C 1
ATOM 2529 O O . SER A 1 319 ? 13.711 10.961 -19.720 1.00 80.44 319 SER A O 1
ATOM 2531 N N . ARG A 1 320 ? 14.201 10.000 -21.684 1.00 79.50 320 ARG A N 1
ATOM 2532 C CA . ARG A 1 320 ? 13.630 8.690 -21.302 1.00 79.50 320 ARG A CA 1
ATOM 2533 C C . ARG A 1 320 ? 14.321 8.073 -20.078 1.00 79.50 320 ARG A C 1
ATOM 2535 O O . ARG A 1 320 ? 13.651 7.446 -19.257 1.00 79.50 320 ARG A O 1
ATOM 2542 N N . SER A 1 321 ? 15.635 8.263 -19.928 1.00 80.56 321 SER A N 1
ATOM 2543 C CA . SER A 1 321 ? 16.391 7.789 -18.760 1.00 80.56 321 SER A CA 1
ATOM 2544 C C . SER A 1 321 ? 16.007 8.539 -17.491 1.00 80.56 321 SER A C 1
ATOM 2546 O O . SER A 1 321 ? 15.727 7.916 -16.466 1.00 80.56 321 SER A O 1
ATOM 2548 N N . ASP A 1 322 ? 15.928 9.865 -17.572 1.00 84.50 322 ASP A N 1
ATOM 2549 C CA . ASP A 1 322 ? 15.551 10.693 -16.430 1.00 84.50 322 ASP A CA 1
ATOM 2550 C C . ASP A 1 322 ? 14.109 10.401 -16.027 1.00 84.50 322 ASP A C 1
ATOM 2552 O O . ASP A 1 322 ? 13.797 10.312 -14.844 1.00 84.50 322 ASP A O 1
ATOM 2556 N N . PHE A 1 323 ? 13.230 10.175 -17.003 1.00 85.75 323 PHE A N 1
ATOM 2557 C CA . PHE A 1 323 ? 11.826 9.872 -16.761 1.00 85.75 323 PHE A CA 1
ATOM 2558 C C . PHE A 1 323 ? 11.634 8.542 -16.030 1.00 85.75 323 PHE A C 1
ATOM 2560 O O . PHE A 1 323 ? 10.811 8.449 -15.119 1.00 85.75 323 PHE A O 1
ATOM 2567 N N . ASN A 1 324 ? 12.438 7.529 -16.355 1.00 84.81 324 ASN A N 1
ATOM 2568 C CA . ASN A 1 324 ? 12.444 6.275 -15.607 1.00 84.81 324 ASN A CA 1
ATOM 2569 C C . ASN A 1 324 ? 12.933 6.470 -14.164 1.00 84.81 324 ASN A C 1
ATOM 2571 O O . ASN A 1 324 ? 12.322 5.928 -13.242 1.00 84.81 324 ASN A O 1
ATOM 2575 N N . ASN A 1 325 ? 13.969 7.286 -13.949 1.00 86.56 325 ASN A N 1
ATOM 2576 C CA . ASN A 1 325 ? 14.414 7.638 -12.599 1.00 86.56 325 ASN A CA 1
ATOM 2577 C C . ASN A 1 325 ? 13.311 8.389 -11.836 1.00 86.56 325 ASN A C 1
ATOM 2579 O O . ASN A 1 325 ? 13.002 8.056 -10.695 1.00 86.56 325 ASN A O 1
ATOM 2583 N N . PHE A 1 326 ? 12.656 9.357 -12.477 1.00 87.88 326 PHE A N 1
ATOM 2584 C CA . PHE A 1 326 ? 11.545 10.111 -11.903 1.00 87.88 326 PHE A CA 1
ATOM 2585 C C . PHE A 1 326 ? 10.369 9.210 -11.511 1.00 87.88 326 PHE A C 1
ATOM 2587 O O . PHE A 1 326 ? 9.878 9.314 -10.389 1.00 87.88 326 PHE A O 1
ATOM 2594 N N . ARG A 1 327 ? 9.974 8.259 -12.370 1.00 88.88 327 ARG A N 1
ATOM 2595 C CA . ARG A 1 327 ? 8.961 7.236 -12.050 1.00 88.88 327 ARG A CA 1
ATOM 2596 C C . ARG A 1 327 ? 9.305 6.477 -10.767 1.00 88.88 327 ARG A C 1
ATOM 2598 O O . ARG A 1 327 ? 8.445 6.310 -9.902 1.00 88.88 327 ARG A O 1
ATOM 2605 N N . GLN A 1 328 ? 10.554 6.038 -10.628 1.00 87.50 328 GLN A N 1
ATOM 2606 C CA . GLN A 1 328 ? 11.016 5.316 -9.440 1.00 87.50 328 GLN A CA 1
ATOM 2607 C C . GLN A 1 328 ? 10.978 6.200 -8.187 1.00 87.50 328 GLN A C 1
ATOM 2609 O O . GLN A 1 328 ? 10.477 5.766 -7.147 1.00 87.50 328 GLN A O 1
ATOM 2614 N N . TRP A 1 329 ? 11.423 7.454 -8.292 1.00 88.81 329 TRP A N 1
ATOM 2615 C CA . TRP A 1 329 ? 11.342 8.425 -7.200 1.00 88.81 329 TRP A CA 1
ATOM 2616 C C . TRP A 1 329 ? 9.898 8.722 -6.783 1.00 88.81 329 TRP A C 1
ATOM 2618 O O . TRP A 1 329 ? 9.619 8.781 -5.587 1.00 88.81 329 TRP A O 1
ATOM 2628 N N . CYS A 1 330 ? 8.959 8.834 -7.727 1.00 89.88 330 CYS A N 1
ATOM 2629 C CA . CYS A 1 330 ? 7.534 8.994 -7.423 1.00 89.88 330 CYS A CA 1
ATOM 2630 C C . CYS A 1 330 ? 6.953 7.777 -6.690 1.00 89.88 330 CYS A C 1
ATOM 2632 O O . CYS A 1 330 ? 6.196 7.948 -5.730 1.00 89.88 330 CYS A O 1
ATOM 2634 N N . MET A 1 331 ? 7.336 6.554 -7.076 1.00 89.62 331 MET A N 1
ATOM 2635 C CA . MET A 1 331 ? 6.927 5.348 -6.344 1.00 89.62 331 MET A CA 1
ATOM 2636 C C . MET A 1 331 ? 7.478 5.333 -4.916 1.00 89.62 331 MET A C 1
ATOM 2638 O O . MET A 1 331 ? 6.732 5.053 -3.975 1.00 89.62 331 MET A O 1
ATOM 2642 N N . LEU A 1 332 ? 8.752 5.694 -4.736 1.00 88.19 332 LEU A N 1
ATOM 2643 C CA . LEU A 1 332 ? 9.377 5.792 -3.416 1.00 88.19 332 LEU A CA 1
ATOM 2644 C C . LEU A 1 332 ? 8.674 6.849 -2.555 1.00 88.19 332 LEU A C 1
ATOM 2646 O O . LEU A 1 332 ? 8.279 6.558 -1.425 1.00 88.19 332 LEU A O 1
ATOM 2650 N N . ALA A 1 333 ? 8.459 8.048 -3.102 1.00 89.56 333 ALA A N 1
ATOM 2651 C CA . ALA A 1 333 ? 7.770 9.138 -2.419 1.00 89.56 333 ALA A CA 1
ATOM 2652 C C . ALA A 1 333 ? 6.345 8.739 -2.007 1.00 89.56 333 ALA A C 1
ATOM 2654 O O . ALA A 1 333 ? 5.942 8.990 -0.871 1.00 89.56 333 ALA A O 1
ATOM 2655 N N . THR A 1 334 ? 5.609 8.050 -2.885 1.00 91.31 334 THR A N 1
ATOM 2656 C CA . THR A 1 334 ? 4.273 7.516 -2.576 1.00 91.31 334 THR A CA 1
ATOM 2657 C C . THR A 1 334 ? 4.326 6.528 -1.413 1.00 91.31 334 THR A C 1
ATOM 2659 O O . THR A 1 334 ? 3.522 6.636 -0.488 1.00 91.31 334 THR A O 1
ATOM 2662 N N . GLY A 1 335 ? 5.286 5.599 -1.415 1.00 87.81 335 GLY A N 1
ATOM 2663 C CA . GLY A 1 335 ? 5.456 4.622 -0.337 1.00 87.81 335 GLY A CA 1
ATOM 2664 C C . GLY A 1 335 ? 5.765 5.273 1.015 1.00 87.81 335 GLY A C 1
ATOM 2665 O O . GLY A 1 335 ? 5.108 4.973 2.012 1.00 87.81 335 GLY A O 1
ATOM 2666 N N . VAL A 1 336 ? 6.707 6.220 1.048 1.00 87.06 336 VAL A N 1
ATOM 2667 C CA . VAL A 1 336 ? 7.052 6.972 2.269 1.00 87.06 336 VAL A CA 1
ATOM 2668 C C . VAL A 1 336 ? 5.844 7.749 2.785 1.00 87.06 336 VAL A C 1
ATOM 2670 O O . VAL A 1 336 ? 5.543 7.727 3.979 1.00 87.06 336 VAL A O 1
ATOM 2673 N N . LEU A 1 337 ? 5.105 8.400 1.892 1.00 88.75 337 LEU A N 1
ATOM 2674 C CA . LEU A 1 337 ? 3.953 9.198 2.278 1.00 88.75 337 LEU A CA 1
ATOM 2675 C C . LEU A 1 337 ? 2.781 8.331 2.782 1.00 88.75 337 LEU A C 1
ATOM 2677 O O . LEU A 1 337 ? 2.101 8.706 3.742 1.00 88.75 337 LEU A O 1
ATOM 2681 N N . GLN A 1 338 ? 2.597 7.128 2.228 1.00 88.38 338 GLN A N 1
ATOM 2682 C CA . GLN A 1 338 ? 1.674 6.125 2.773 1.00 88.38 338 GLN A CA 1
ATOM 2683 C C . GLN A 1 338 ? 2.083 5.659 4.181 1.00 88.38 338 GLN A C 1
ATOM 2685 O O . GLN A 1 338 ? 1.222 5.494 5.047 1.00 88.38 338 GLN A O 1
ATOM 2690 N N . MET A 1 339 ? 3.385 5.511 4.457 1.00 84.44 339 MET A N 1
ATOM 2691 C CA . MET A 1 339 ? 3.868 5.207 5.812 1.00 84.44 339 MET A CA 1
ATOM 2692 C C . MET A 1 339 ? 3.604 6.358 6.793 1.00 84.44 339 MET A C 1
ATOM 2694 O O . MET A 1 339 ? 3.171 6.116 7.920 1.00 84.44 339 MET A O 1
ATOM 2698 N N . LEU A 1 340 ? 3.801 7.611 6.369 1.00 86.00 340 LEU A N 1
ATOM 2699 C CA . LEU A 1 340 ? 3.529 8.792 7.198 1.00 86.00 340 LEU A CA 1
ATOM 2700 C C . LEU A 1 340 ? 2.030 8.961 7.493 1.00 86.00 340 LEU A C 1
ATOM 2702 O O . LEU A 1 340 ? 1.647 9.270 8.623 1.00 86.00 340 LEU A O 1
ATOM 2706 N N . THR A 1 341 ? 1.165 8.712 6.504 1.00 87.00 341 THR A N 1
ATOM 2707 C CA . THR A 1 341 ? -0.298 8.773 6.677 1.00 87.00 341 THR A CA 1
ATOM 2708 C C . THR A 1 341 ? -0.873 7.586 7.437 1.00 87.00 341 THR A C 1
ATOM 2710 O O . THR A 1 341 ? -2.017 7.670 7.884 1.00 87.00 341 THR A O 1
ATOM 2713 N N . PHE A 1 342 ? -0.120 6.498 7.628 1.00 85.38 342 PHE A N 1
ATOM 2714 C CA . PHE A 1 342 ? -0.633 5.266 8.229 1.00 85.38 342 PHE A CA 1
ATOM 2715 C C . PHE A 1 342 ? -1.329 5.517 9.576 1.00 85.38 342 PHE A C 1
ATOM 2717 O O . PHE A 1 342 ? -2.451 5.056 9.784 1.00 85.38 342 PHE A O 1
ATOM 2724 N N . ARG A 1 343 ? -0.739 6.335 10.461 1.00 84.50 343 ARG A N 1
ATOM 2725 C CA . ARG A 1 343 ? -1.352 6.672 11.760 1.00 84.50 343 ARG A CA 1
ATOM 2726 C C . ARG A 1 343 ? -2.694 7.389 11.607 1.00 84.50 343 ARG A C 1
ATOM 2728 O O . ARG A 1 343 ? -3.650 7.051 12.301 1.00 84.50 343 ARG A O 1
ATOM 2735 N N . ALA A 1 344 ? -2.759 8.374 10.711 1.00 84.44 344 ALA A N 1
ATOM 2736 C CA . ALA A 1 344 ? -3.973 9.143 10.456 1.00 84.44 344 ALA A CA 1
ATOM 2737 C C . ALA A 1 344 ? -5.066 8.260 9.836 1.00 84.44 344 ALA A C 1
ATOM 2739 O O . ALA A 1 344 ? -6.209 8.301 10.284 1.00 84.44 344 ALA A O 1
ATOM 2740 N N . ASN A 1 345 ? -4.699 7.397 8.885 1.00 86.00 345 ASN A N 1
ATOM 2741 C CA . ASN A 1 345 ? -5.605 6.430 8.267 1.00 86.00 345 ASN A CA 1
ATOM 2742 C C . ASN A 1 345 ? -6.187 5.450 9.292 1.00 86.00 345 ASN A C 1
ATOM 2744 O O . ASN A 1 345 ? -7.392 5.213 9.288 1.00 86.00 345 ASN A O 1
ATOM 2748 N N . VAL A 1 346 ? -5.365 4.923 10.208 1.00 84.62 346 VAL A N 1
ATOM 2749 C CA . VAL A 1 346 ? -5.848 4.037 11.279 1.00 84.62 346 VAL A CA 1
ATOM 2750 C C . VAL A 1 346 ? -6.803 4.778 12.214 1.00 84.62 346 VAL A C 1
ATOM 2752 O O . VAL A 1 346 ? -7.847 4.230 12.558 1.00 84.62 346 VAL A O 1
ATOM 2755 N N . GLN A 1 347 ? -6.505 6.024 12.597 1.00 84.56 347 GLN A N 1
ATOM 2756 C CA . GLN A 1 347 ? -7.427 6.812 13.420 1.00 84.56 347 GLN A CA 1
ATOM 2757 C C . GLN A 1 347 ? -8.772 7.025 12.713 1.00 84.56 347 GLN A C 1
ATOM 2759 O O . GLN A 1 347 ? -9.815 6.840 13.331 1.00 84.56 347 GLN A O 1
ATOM 2764 N N . MET A 1 348 ? -8.761 7.370 11.422 1.00 83.06 348 MET A N 1
ATOM 2765 C CA . MET A 1 348 ? -9.994 7.549 10.648 1.00 83.06 348 MET A CA 1
ATOM 2766 C C . MET A 1 348 ? -10.771 6.241 10.504 1.00 83.06 348 MET A C 1
ATOM 2768 O O . MET A 1 348 ? -11.985 6.230 10.669 1.00 83.06 348 MET A O 1
ATOM 2772 N N . PHE A 1 349 ? -10.085 5.120 10.297 1.00 82.44 349 PHE A N 1
ATOM 2773 C CA . PHE A 1 349 ? -10.731 3.812 10.289 1.00 82.44 349 PHE A CA 1
ATOM 2774 C C . PHE A 1 349 ? -11.424 3.501 11.629 1.00 82.44 349 PHE A C 1
ATOM 2776 O O . PHE A 1 349 ? -12.562 3.044 11.651 1.00 82.44 349 PHE A O 1
ATOM 2783 N N . LEU A 1 350 ? -10.787 3.811 12.762 1.00 80.06 350 LEU A N 1
ATOM 2784 C CA . LEU A 1 350 ? -11.397 3.636 14.088 1.00 80.06 350 LEU A CA 1
ATOM 2785 C C . LEU A 1 350 ? -12.584 4.584 14.331 1.00 80.06 350 LEU A C 1
ATOM 2787 O O . LEU A 1 350 ? -13.515 4.229 15.057 1.00 80.06 350 LEU A O 1
ATOM 2791 N N . ASN A 1 351 ? -12.573 5.764 13.709 1.00 79.56 351 ASN A N 1
ATOM 2792 C CA . ASN A 1 351 ? -13.661 6.738 13.776 1.00 79.56 351 ASN A CA 1
ATOM 2793 C C . ASN A 1 351 ? -14.899 6.309 12.954 1.00 79.56 351 ASN A C 1
ATOM 2795 O O . ASN A 1 351 ? -15.991 6.818 13.211 1.00 79.56 351 ASN A O 1
ATOM 2799 N N . GLU A 1 352 ? -14.776 5.363 12.010 1.00 77.00 352 GLU A N 1
ATOM 2800 C CA . GLU A 1 352 ? -15.902 4.869 11.191 1.00 77.00 352 GLU A CA 1
ATOM 2801 C C . GLU A 1 352 ? -17.035 4.308 12.067 1.00 77.00 352 GLU A C 1
ATOM 2803 O O . GLU A 1 352 ? -18.216 4.525 11.788 1.00 77.00 352 GLU A O 1
ATOM 2808 N N . ALA A 1 353 ? -16.687 3.658 13.183 1.00 71.56 353 ALA A N 1
ATOM 2809 C CA . ALA A 1 353 ? -17.662 3.137 14.137 1.00 71.56 353 ALA A CA 1
ATOM 2810 C C . ALA A 1 353 ? -18.558 4.247 14.720 1.00 71.56 353 ALA A C 1
ATOM 2812 O O . ALA A 1 353 ? -19.774 4.064 14.801 1.00 71.56 353 ALA A O 1
ATOM 2813 N N . VAL A 1 354 ? -17.984 5.410 15.047 1.00 72.06 354 VAL A N 1
ATOM 2814 C CA . VAL A 1 354 ? -18.722 6.575 15.573 1.00 72.06 354 VAL A CA 1
ATOM 2815 C C . VAL A 1 354 ? -19.637 7.158 14.518 1.00 72.06 354 VAL A C 1
ATOM 2817 O O . VAL A 1 354 ? -20.795 7.439 14.814 1.00 72.06 354 VAL A O 1
ATOM 2820 N N . LEU A 1 355 ? -19.151 7.295 13.281 1.00 70.50 355 LEU A N 1
ATOM 2821 C CA . LEU A 1 355 ? -19.988 7.780 12.188 1.00 70.50 355 LEU A CA 1
ATOM 2822 C C . LEU A 1 355 ? -21.180 6.842 11.967 1.00 70.50 355 LEU A C 1
ATOM 2824 O O . LEU A 1 355 ? -22.306 7.308 11.833 1.00 70.50 355 LEU A O 1
ATOM 2828 N N . SER A 1 356 ? -20.955 5.526 11.989 1.00 69.81 356 SER A N 1
ATOM 2829 C CA . SER A 1 356 ? -22.028 4.542 11.816 1.00 69.81 356 SER A CA 1
ATOM 2830 C C . SER A 1 356 ? -23.071 4.586 12.939 1.00 69.81 356 SER A C 1
ATOM 2832 O O . SER A 1 356 ? -24.236 4.267 12.705 1.00 69.81 356 SER A O 1
ATOM 2834 N N . TRP A 1 357 ? -22.664 4.946 14.159 1.00 70.12 357 TRP A N 1
ATOM 2835 C CA . TRP A 1 357 ? -23.576 5.169 15.279 1.00 70.12 357 TRP A CA 1
ATOM 2836 C C . TRP A 1 357 ? -24.350 6.474 15.097 1.00 70.12 357 TRP A C 1
ATOM 2838 O O . TRP A 1 357 ? -25.573 6.470 15.168 1.00 70.12 357 TRP A O 1
ATOM 2848 N N . TYR A 1 358 ? -23.655 7.561 14.760 1.00 67.94 358 TYR A N 1
ATOM 2849 C CA . TYR A 1 358 ? -24.260 8.871 14.533 1.00 67.94 358 TYR A CA 1
ATOM 2850 C C . TYR A 1 358 ? -25.287 8.844 13.388 1.00 67.94 358 TYR A C 1
ATOM 2852 O O . TYR A 1 358 ? -26.384 9.377 13.518 1.00 67.94 358 TYR A O 1
ATOM 2860 N N . GLN A 1 359 ? -24.974 8.150 12.288 1.00 69.25 359 GLN A N 1
ATOM 2861 C CA . GLN A 1 359 ? -25.896 7.934 11.167 1.00 69.25 359 GLN A CA 1
ATOM 2862 C C . GLN A 1 359 ? -27.137 7.132 11.568 1.00 69.25 359 GLN A C 1
ATOM 2864 O O . GLN A 1 359 ? -28.226 7.417 11.080 1.00 69.25 359 GLN A O 1
ATOM 2869 N N . ARG A 1 360 ? -26.984 6.138 12.453 1.00 66.00 360 ARG A N 1
ATOM 2870 C CA . ARG A 1 360 ? -28.115 5.370 12.993 1.00 66.00 360 ARG A CA 1
ATOM 2871 C C . ARG A 1 360 ? -28.989 6.213 13.921 1.00 66.00 360 ARG A C 1
ATOM 2873 O O . ARG A 1 360 ? -30.201 6.042 13.905 1.00 66.00 360 ARG A O 1
ATOM 2880 N N . LEU A 1 361 ? -28.383 7.122 14.683 1.00 63.41 361 LEU A N 1
ATOM 2881 C CA . LEU A 1 361 ? -29.076 8.022 15.605 1.00 63.41 361 LEU A CA 1
ATOM 2882 C C . LEU A 1 361 ? -29.870 9.106 14.858 1.00 63.41 361 LEU A C 1
ATOM 2884 O O . LEU A 1 361 ? -31.006 9.399 15.208 1.00 63.41 361 LEU A O 1
ATOM 2888 N N . HIS A 1 362 ? -29.312 9.641 13.770 1.00 61.97 362 HIS A N 1
ATOM 2889 C CA . HIS A 1 362 ? -29.926 10.701 12.964 1.00 61.97 362 HIS A CA 1
ATOM 2890 C C . HIS A 1 362 ? -30.429 10.206 11.601 1.00 61.97 362 HIS A C 1
ATOM 2892 O O . HIS A 1 362 ? -30.224 10.885 10.591 1.00 61.97 362 HIS A O 1
ATOM 2898 N N . ALA A 1 363 ? -31.091 9.042 11.564 1.00 53.25 363 ALA A N 1
ATOM 2899 C CA . ALA A 1 363 ? -31.524 8.317 10.357 1.00 53.25 363 ALA A CA 1
ATOM 2900 C C . ALA A 1 363 ? -32.314 9.135 9.300 1.00 53.25 363 ALA A C 1
ATOM 2902 O O . ALA A 1 363 ? -32.577 8.637 8.210 1.00 53.25 363 ALA A O 1
ATOM 2903 N N . THR A 1 364 ? -32.669 10.389 9.576 1.00 43.66 364 THR A N 1
ATOM 2904 C CA . THR A 1 364 ? -33.409 11.299 8.695 1.00 43.66 364 THR A CA 1
ATOM 2905 C C . THR A 1 364 ? -32.574 12.396 8.019 1.00 43.66 364 THR A C 1
ATOM 2907 O O . THR A 1 364 ? -33.090 13.036 7.108 1.00 43.66 364 THR A O 1
ATOM 2910 N N . CYS A 1 365 ? -31.305 12.632 8.392 1.00 38.31 365 CYS A N 1
ATOM 2911 C CA . CYS A 1 365 ? -30.576 13.835 7.932 1.00 38.31 365 CYS A CA 1
ATOM 2912 C C . CYS A 1 365 ? -29.366 13.574 7.007 1.00 38.31 365 CYS A C 1
ATOM 2914 O O . CYS A 1 365 ? -28.839 14.503 6.398 1.00 38.31 365 CYS A O 1
ATOM 2916 N N . PHE A 1 366 ? -28.918 12.322 6.845 1.00 37.53 366 PHE A N 1
ATOM 2917 C CA . PHE A 1 366 ? -27.711 12.008 6.065 1.00 37.53 366 PHE A CA 1
ATOM 2918 C C . PHE A 1 366 ? -27.996 11.240 4.770 1.00 37.53 366 PHE A C 1
ATOM 2920 O O . PHE A 1 366 ? -27.831 10.024 4.672 1.00 37.53 366 PHE A O 1
ATOM 2927 N N . CYS A 1 367 ? -28.344 11.984 3.720 1.00 35.69 367 CYS A N 1
ATOM 2928 C CA . CYS A 1 367 ? -28.285 11.497 2.344 1.00 35.69 367 CYS A CA 1
ATOM 2929 C C . CYS A 1 367 ? -26.864 11.711 1.795 1.00 35.69 367 CYS A C 1
ATOM 2931 O O . CYS A 1 367 ? -26.572 12.668 1.083 1.00 35.69 367 CYS A O 1
ATOM 2933 N N . SER A 1 368 ? -25.939 10.840 2.194 1.00 39.75 368 SER A N 1
ATOM 2934 C CA . SER A 1 368 ? -24.686 10.650 1.455 1.00 39.75 368 SER A CA 1
ATOM 2935 C C . SER A 1 368 ? -24.956 9.657 0.309 1.00 39.75 368 SER A C 1
ATOM 2937 O O . SER A 1 368 ? -25.825 8.803 0.478 1.00 39.75 368 SER A O 1
ATOM 2939 N N . PRO A 1 369 ? -24.230 9.658 -0.824 1.00 41.56 369 PRO A N 1
ATOM 2940 C CA . PRO A 1 369 ? -24.367 8.615 -1.852 1.00 41.56 369 PRO A CA 1
ATOM 2941 C C . PRO A 1 369 ? -24.127 7.192 -1.309 1.00 41.56 369 PRO A C 1
ATOM 2943 O O . PRO A 1 369 ? -24.585 6.213 -1.889 1.00 41.56 369 PRO A O 1
ATOM 2946 N N . LEU A 1 370 ? -23.464 7.068 -0.148 1.00 41.56 370 LEU A N 1
ATOM 2947 C CA . LEU A 1 370 ? -23.355 5.814 0.603 1.00 41.56 370 LEU A CA 1
ATOM 2948 C C . LEU A 1 370 ? -24.667 5.372 1.277 1.00 41.56 370 LEU A C 1
ATOM 2950 O O . LEU A 1 370 ? -24.839 4.184 1.527 1.00 41.56 370 LEU A O 1
ATOM 2954 N N . SER A 1 371 ? -25.589 6.296 1.568 1.00 34.97 371 SER A N 1
ATOM 2955 C CA . SER A 1 371 ? -26.900 5.997 2.160 1.00 34.97 371 SER A CA 1
ATOM 2956 C C . SER A 1 371 ? -27.740 5.137 1.217 1.00 34.97 371 SER A C 1
ATOM 2958 O O . SER A 1 371 ? -28.348 4.172 1.670 1.00 34.97 371 SER A O 1
ATOM 2960 N N . TRP A 1 372 ? -27.653 5.360 -0.101 1.00 32.84 372 TRP A N 1
ATOM 2961 C CA . TRP A 1 372 ? -28.331 4.519 -1.100 1.00 32.84 372 TRP A CA 1
ATOM 2962 C C . TRP A 1 372 ? -27.827 3.065 -1.103 1.00 32.84 372 TRP A C 1
ATOM 2964 O O . TRP A 1 372 ? -28.581 2.147 -1.407 1.00 32.84 372 TRP A O 1
ATOM 2974 N N . PHE A 1 373 ? -26.574 2.837 -0.697 1.00 37.78 373 PHE A N 1
ATOM 2975 C CA . PHE A 1 373 ? -25.987 1.499 -0.557 1.00 37.78 373 PHE A CA 1
ATOM 2976 C C . PHE A 1 373 ? -26.175 0.875 0.834 1.00 37.78 373 PHE A C 1
ATOM 2978 O O . PHE A 1 373 ? -25.896 -0.308 1.011 1.00 37.78 373 PHE A O 1
ATOM 2985 N N . ILE A 1 374 ? -26.605 1.657 1.828 1.00 43.19 374 ILE A N 1
ATOM 2986 C CA . ILE A 1 374 ? -26.835 1.191 3.205 1.00 43.19 374 ILE A CA 1
ATOM 2987 C C . ILE A 1 374 ? -28.328 0.963 3.480 1.00 43.19 374 ILE A C 1
ATOM 2989 O O . ILE A 1 374 ? -28.656 0.118 4.304 1.00 43.19 374 ILE A O 1
ATOM 2993 N N . THR A 1 375 ? -29.231 1.669 2.794 1.00 31.80 375 THR A N 1
ATOM 2994 C CA . THR A 1 375 ? -30.688 1.523 2.987 1.00 31.80 375 THR A CA 1
ATOM 2995 C C . THR A 1 375 ? -31.347 0.500 2.059 1.00 31.80 375 THR A C 1
ATOM 2997 O O . THR A 1 375 ? -32.434 0.034 2.379 1.00 31.80 375 THR A O 1
ATOM 3000 N N . ASN A 1 376 ? -30.678 0.066 0.985 1.00 30.03 376 ASN A N 1
ATOM 3001 C CA . ASN A 1 376 ? -31.128 -1.041 0.132 1.00 30.03 376 ASN A CA 1
ATOM 3002 C C . ASN A 1 376 ? -30.264 -2.305 0.330 1.00 30.03 376 ASN A C 1
ATOM 3004 O O . ASN A 1 376 ? -29.580 -2.733 -0.600 1.00 30.03 376 ASN A O 1
ATOM 3008 N N . GLN A 1 377 ? -30.274 -2.884 1.542 1.00 31.59 377 GLN A N 1
ATOM 3009 C CA . GLN A 1 377 ? -30.109 -4.333 1.791 1.00 31.59 377 GLN A CA 1
ATOM 3010 C C . GLN A 1 377 ? -30.434 -4.737 3.233 1.00 31.59 377 GLN A C 1
ATOM 3012 O O . GLN A 1 377 ? -29.722 -4.287 4.160 1.00 31.59 377 GLN A O 1
#